Protein AF-A0A3A5VUG0-F1 (afdb_monomer_lite)

pLDDT: mean 91.99, std 5.26, range [65.94, 97.25]

Sequence (488 aa):
GTPGHMVLDQTTGILYISDAGANRVLWVNTDDSTYTTTDLMNDPSRLEPLAEYTRVAGIEWGVLASGLNRPSGIALDDGQLFVSENGNGKIVAYDLATDGKSGAQLDKIQTSATSIMGLEVGPNGHLYYVDNGQDKVLRIDPYMDEDGDGIGDGVDNCPYIANPLQANFDNDTLGDVCDYDDDNDTVLDSDDQCAQGYLDWTSTALTDHDGDGCNDSTEDIDDDNDGIIDSSDLCSIGALSWQSTSSTDYDSDGCQDATEDLDDDNDRICDGTESDNVWACTPSTASVDLCPTSSLSFFSNIGNDADRDGCEDATEDLDDDNDGFTDDIDTCPRNSGTSSLGLELGCEDYDLDGYSDATDVFPTESTQWLDSDEDGYGDNADGFQGDGCSDVVGDSTQDRFGCPDTDTDGWSDLNDAFPNEVTQHSDTDGDGFGDSINGFQGDECLTDAGTSTEDRFGCLDTDSDGWSDLNDAFPGDVTQHSDDDGDG

Secondary structure (DSSP, 8-state):
-PPP-EEEETTTTEEEEEETTTTEEEEEETT----EEEE-TT-TT--S--S--EEEES--EEEEEES-SSEEEEEEETTEEEEEETTT-EEEEEEEPTTSS-EEEEEEEEPS-S-EEEEEE-TTS-EEEEETTTTEEEEE-SS--SS-SSS-TTT-SSTTS--TT---SS-SSS-TTT-S-SS-SSS-TTT-TTSS--SS----TTTSSS-SS--TTTT-S-TT-SSS-TTT-TTTT--SS----TTTSSS-SS--TTTT-S-TT-SSEESSS---TTT--EE-TTSS-S-TT--TT----TTT-SS-SS--TTTT-SSTT-SS--TTT-SSTTS-----SSS--SS--SS-SSS-TTT-S-TT-TT----SSSSSS-S-TTSTT--TTTTS-----SSSTTS--SS-SSS-TTT-SSTT-TT----SSSSSS-S-TTSTT--SSTTS-----SSSTTS--SS-SSS-TTT-S-TT-TT----SS---

Structure (mmCIF, N/CA/C/O backbone):
data_AF-A0A3A5VUG0-F1
#
_entry.id   AF-A0A3A5VUG0-F1
#
loop_
_atom_site.group_PDB
_atom_site.id
_atom_site.type_symbol
_atom_site.label_atom_id
_atom_site.label_alt_id
_atom_site.label_comp_id
_atom_site.label_asym_id
_atom_site.label_entity_id
_atom_site.label_seq_id
_atom_site.pdbx_PDB_ins_code
_atom_site.Cartn_x
_atom_site.Cartn_y
_atom_site.Cartn_z
_atom_site.occupancy
_atom_site.B_iso_or_equiv
_atom_site.auth_seq_id
_atom_site.auth_comp_id
_atom_site.auth_asym_id
_atom_site.auth_atom_id
_atom_site.pdbx_PDB_model_num
ATOM 1 N N . GLY A 1 1 ? -60.117 -12.576 75.296 1.00 71.75 1 GLY A N 1
ATOM 2 C CA . GLY A 1 1 ? -59.472 -11.335 75.775 1.00 71.75 1 GLY A CA 1
ATOM 3 C C . GLY A 1 1 ? -58.263 -11.058 74.908 1.00 71.75 1 GLY A C 1
ATOM 4 O O . GLY A 1 1 ? -57.914 -11.933 74.129 1.00 71.75 1 GLY A O 1
ATOM 5 N N . THR A 1 2 ? -57.644 -9.882 75.009 1.00 82.00 2 THR A N 1
ATOM 6 C CA . THR A 1 2 ? -56.303 -9.690 74.426 1.00 82.00 2 THR A CA 1
ATOM 7 C C . THR A 1 2 ? -55.311 -10.500 75.254 1.00 82.00 2 THR A C 1
ATOM 9 O O . THR A 1 2 ? -55.338 -10.342 76.478 1.00 82.00 2 THR A O 1
ATOM 12 N N . PRO A 1 3 ? -54.501 -11.382 74.650 1.00 79.38 3 PRO A N 1
ATOM 13 C CA . PRO A 1 3 ? -53.435 -12.046 75.385 1.00 79.38 3 PRO A CA 1
ATOM 14 C C . PRO A 1 3 ? -52.397 -11.006 75.821 1.00 79.38 3 PRO A C 1
ATOM 16 O O . PRO A 1 3 ? -52.114 -10.067 75.083 1.00 79.38 3 PRO A O 1
ATOM 19 N N . GLY A 1 4 ? -51.866 -11.162 77.030 1.00 82.88 4 GLY A N 1
ATOM 20 C CA . GLY A 1 4 ? -50.609 -10.523 77.403 1.00 82.88 4 GLY A CA 1
ATOM 21 C C . GLY A 1 4 ? -49.457 -11.442 77.009 1.00 82.88 4 GLY A C 1
ATOM 22 O O . GLY A 1 4 ? -49.562 -12.658 77.168 1.00 82.88 4 GLY A O 1
ATOM 23 N N . HIS A 1 5 ? -48.378 -10.866 76.503 1.00 91.94 5 HIS A N 1
ATOM 24 C CA . HIS A 1 5 ? -47.105 -11.533 76.251 1.00 91.94 5 HIS A CA 1
ATOM 25 C C . HIS A 1 5 ? -46.065 -11.134 77.301 1.00 91.94 5 HIS A C 1
ATOM 27 O O . HIS A 1 5 ? -46.169 -10.067 77.920 1.00 91.94 5 HIS A O 1
ATOM 33 N N . MET A 1 6 ? -45.062 -11.981 77.501 1.00 94.69 6 MET A N 1
ATOM 34 C CA . MET A 1 6 ? -43.960 -11.720 78.419 1.00 94.69 6 MET A CA 1
ATOM 35 C C . MET A 1 6 ? -42.637 -12.136 77.786 1.00 94.69 6 MET A C 1
ATOM 37 O O . MET A 1 6 ? -42.603 -13.104 77.031 1.00 94.69 6 MET A O 1
ATOM 41 N N . VAL A 1 7 ? -41.565 -11.419 78.104 1.00 95.50 7 VAL A N 1
ATOM 42 C CA . VAL A 1 7 ? -40.209 -11.722 77.634 1.00 95.50 7 VAL A CA 1
ATOM 43 C C . VAL A 1 7 ? -39.231 -11.558 78.792 1.00 95.50 7 VAL A C 1
ATOM 45 O O . VAL A 1 7 ? -39.316 -10.588 79.545 1.00 95.50 7 VAL A O 1
ATOM 48 N N . LEU A 1 8 ? -38.353 -12.543 78.977 1.00 95.19 8 LEU A N 1
ATOM 49 C CA . LEU A 1 8 ? -37.326 -12.531 80.016 1.00 95.19 8 LEU A CA 1
ATOM 50 C C . LEU A 1 8 ? -36.011 -12.055 79.411 1.00 95.19 8 LEU A C 1
ATOM 52 O O . LEU A 1 8 ? -35.478 -12.707 78.515 1.00 95.19 8 LEU A O 1
ATOM 56 N N . ASP A 1 9 ? -35.460 -10.981 79.959 1.00 94.19 9 ASP A N 1
ATOM 57 C CA . ASP A 1 9 ? -34.058 -10.655 79.755 1.00 94.19 9 ASP A CA 1
ATOM 58 C C . ASP A 1 9 ? -33.204 -11.550 80.656 1.00 94.19 9 ASP A C 1
ATOM 60 O O . ASP A 1 9 ? -33.139 -11.376 81.876 1.00 94.19 9 ASP A O 1
ATOM 64 N N . GLN A 1 10 ? -32.555 -12.538 80.046 1.00 90.38 10 GLN A N 1
ATOM 65 C CA . GLN A 1 10 ? -31.707 -13.490 80.760 1.00 90.38 10 GLN A CA 1
ATOM 66 C C . GLN A 1 10 ? -30.434 -12.848 81.326 1.00 90.38 10 GLN A C 1
ATOM 68 O O . GLN A 1 10 ? -29.824 -13.421 82.227 1.00 90.38 10 GLN A O 1
ATOM 73 N N . THR A 1 11 ? -30.027 -11.684 80.815 1.00 90.06 11 THR A N 1
ATOM 74 C CA . THR A 1 11 ? -28.817 -10.982 81.258 1.00 90.06 11 THR A CA 1
ATOM 75 C C . THR A 1 11 ? -29.076 -10.211 82.544 1.00 90.06 11 THR A C 1
ATOM 77 O O . THR A 1 11 ? -28.252 -10.240 83.458 1.00 90.06 11 THR A O 1
ATOM 80 N N . THR A 1 12 ? -30.215 -9.520 82.618 1.00 90.75 12 THR A N 1
ATOM 81 C CA . THR A 1 12 ? -30.570 -8.674 83.768 1.00 90.75 12 THR A CA 1
ATOM 82 C C . THR A 1 12 ? -31.451 -9.378 84.800 1.00 90.75 12 THR A C 1
ATOM 84 O O . THR A 1 12 ? -31.598 -8.868 85.910 1.00 90.75 12 THR A O 1
ATOM 87 N N . GLY A 1 13 ? -32.044 -10.528 84.457 1.00 93.12 13 GLY A N 1
ATOM 88 C CA . GLY A 1 13 ? -33.010 -11.218 85.316 1.00 93.12 13 GLY A CA 1
ATOM 89 C C . GLY A 1 13 ? -34.351 -10.480 85.410 1.00 93.12 13 GLY A C 1
ATOM 90 O O . GLY A 1 13 ? -35.098 -10.650 86.376 1.00 93.12 13 GLY A O 1
ATOM 91 N N . ILE A 1 14 ? -34.662 -9.617 84.438 1.00 96.44 14 ILE A N 1
ATOM 92 C CA . ILE A 1 14 ? -35.906 -8.847 84.407 1.00 96.44 14 ILE A CA 1
ATOM 93 C C . ILE A 1 14 ? -36.899 -9.489 83.437 1.00 96.44 14 ILE A C 1
ATOM 95 O O . ILE A 1 14 ? -36.647 -9.628 82.241 1.00 96.44 14 ILE A O 1
ATOM 99 N N . LEU A 1 15 ? -38.072 -9.854 83.954 1.00 96.75 15 LEU A N 1
ATOM 100 C CA . LEU A 1 15 ? -39.212 -10.306 83.164 1.00 96.75 15 LEU A CA 1
ATOM 101 C C . LEU A 1 15 ? -40.112 -9.116 82.829 1.00 96.75 15 LEU A C 1
ATOM 103 O O . LEU A 1 15 ? -40.733 -8.529 83.719 1.00 96.75 15 LEU A O 1
ATOM 107 N N . TYR A 1 16 ? -40.237 -8.800 81.545 1.00 97.25 16 TYR A N 1
ATOM 108 C CA . TYR A 1 16 ? -41.166 -7.791 81.051 1.00 97.25 16 TYR A CA 1
ATOM 109 C C . TYR A 1 16 ? -42.505 -8.429 80.703 1.00 97.25 16 TYR A C 1
ATOM 111 O O . TYR A 1 16 ? -42.556 -9.467 80.045 1.00 97.25 16 TYR A O 1
ATOM 119 N N . ILE A 1 17 ? -43.605 -7.810 81.127 1.00 96.12 17 ILE A N 1
ATOM 120 C CA . ILE A 1 17 ? -44.962 -8.330 80.928 1.00 96.12 17 ILE A CA 1
ATOM 121 C C . ILE A 1 17 ? -45.828 -7.239 80.311 1.00 96.12 17 ILE A C 1
ATOM 123 O O . ILE A 1 17 ? -46.009 -6.169 80.894 1.00 96.12 17 ILE A O 1
ATOM 127 N N . SER A 1 18 ? -46.422 -7.529 79.158 1.00 95.06 18 SER A N 1
ATOM 128 C CA . SER A 1 18 ? -47.472 -6.693 78.578 1.00 95.06 18 SER A CA 1
ATOM 129 C C . SER A 1 18 ? -48.808 -6.965 79.278 1.00 95.06 18 SER A C 1
ATOM 131 O O . SER A 1 18 ? -49.419 -8.027 79.159 1.00 95.06 18 SER A O 1
ATOM 133 N N . ASP A 1 19 ? -49.260 -5.988 80.061 1.00 94.56 19 ASP A N 1
ATOM 134 C CA . ASP A 1 19 ? -50.518 -6.036 80.802 1.00 94.56 19 ASP A CA 1
ATOM 135 C C . ASP A 1 19 ? -51.609 -5.361 79.964 1.00 94.56 19 ASP A C 1
ATOM 137 O O . ASP A 1 19 ? -51.899 -4.163 80.090 1.00 94.56 19 ASP A O 1
ATOM 141 N N . ALA A 1 20 ? -52.211 -6.159 79.078 1.00 92.94 20 ALA A N 1
ATOM 142 C CA . ALA A 1 20 ? -53.269 -5.714 78.177 1.00 92.94 20 ALA A CA 1
ATOM 143 C C . ALA A 1 20 ? -54.498 -5.163 78.922 1.00 92.94 20 ALA A C 1
ATOM 145 O O . ALA A 1 20 ? -55.193 -4.289 78.406 1.00 92.94 20 ALA A O 1
ATOM 146 N N . GLY A 1 21 ? -54.786 -5.683 80.121 1.00 90.94 21 GLY A N 1
ATOM 147 C CA . GLY A 1 21 ? -55.957 -5.304 80.913 1.00 90.94 21 GLY A CA 1
ATOM 148 C C . GLY A 1 21 ? -55.817 -3.934 81.576 1.00 90.94 21 GLY A C 1
ATOM 149 O O . GLY A 1 21 ? -56.812 -3.219 81.709 1.00 90.94 21 GLY A O 1
ATOM 150 N N . ALA A 1 22 ? -54.596 -3.556 81.961 1.00 94.25 22 ALA A N 1
ATOM 151 C CA . ALA A 1 22 ? -54.297 -2.269 82.589 1.00 94.25 22 ALA A CA 1
ATOM 152 C C . ALA A 1 22 ? -53.525 -1.291 81.686 1.00 94.25 22 ALA A C 1
ATOM 154 O O . ALA A 1 22 ? -53.097 -0.242 82.171 1.00 94.25 22 ALA A O 1
ATOM 155 N N . ASN A 1 23 ? -53.380 -1.590 80.388 1.00 95.62 23 ASN A N 1
ATOM 156 C CA . ASN A 1 23 ? -52.797 -0.683 79.392 1.00 95.62 23 ASN A CA 1
ATOM 157 C C . ASN A 1 23 ? -51.368 -0.222 79.746 1.00 95.62 23 ASN A C 1
ATOM 159 O O . ASN A 1 23 ? -51.033 0.969 79.684 1.00 95.62 23 ASN A O 1
ATOM 163 N N . ARG A 1 24 ? -50.528 -1.174 80.162 1.00 95.94 24 ARG A N 1
ATOM 164 C CA . ARG A 1 24 ? -49.174 -0.912 80.670 1.00 95.94 24 ARG A CA 1
ATOM 165 C C . ARG A 1 24 ? -48.214 -2.068 80.397 1.00 95.94 24 ARG A C 1
ATOM 167 O O . ARG A 1 24 ? -48.643 -3.175 80.086 1.00 95.94 24 ARG A O 1
ATOM 174 N N . VAL A 1 25 ? -46.925 -1.809 80.582 1.00 96.94 25 VAL A N 1
ATOM 175 C CA . VAL A 1 25 ? -45.870 -2.828 80.640 1.00 96.94 25 VAL A CA 1
ATOM 176 C C . VAL A 1 25 ? -45.299 -2.851 82.048 1.00 96.94 25 VAL A C 1
ATOM 178 O O . VAL A 1 25 ? -44.989 -1.804 82.622 1.00 96.94 25 VAL A O 1
ATOM 181 N N . LEU A 1 26 ? -45.192 -4.047 82.609 1.00 96.75 26 LEU A N 1
ATOM 182 C CA . LEU A 1 26 ? -44.586 -4.305 83.907 1.00 96.75 26 LEU A CA 1
ATOM 183 C C . LEU A 1 26 ? -43.181 -4.862 83.717 1.00 96.75 26 LEU A C 1
ATOM 185 O O . LEU A 1 26 ? -42.920 -5.540 82.728 1.00 96.75 26 LEU A O 1
ATOM 189 N N . TRP A 1 27 ? -42.323 -4.627 84.699 1.00 96.88 27 TRP A N 1
ATOM 190 C CA . TRP A 1 27 ? -41.083 -5.372 84.877 1.00 96.88 27 TRP A CA 1
ATOM 191 C C . TRP A 1 27 ? -41.136 -6.090 86.226 1.00 96.88 27 TRP A C 1
ATOM 193 O O . TRP A 1 27 ? -41.676 -5.552 87.197 1.00 96.88 27 TRP A O 1
ATOM 203 N N . VAL A 1 28 ? -40.604 -7.306 86.287 1.00 96.00 28 VAL A N 1
ATOM 204 C CA . VAL A 1 28 ? -40.524 -8.132 87.497 1.00 96.00 28 VAL A CA 1
ATOM 205 C C . VAL A 1 28 ? -39.094 -8.636 87.629 1.00 96.00 28 VAL A C 1
ATOM 207 O O . VAL A 1 28 ? -38.567 -9.216 86.685 1.00 96.00 28 VAL A O 1
ATOM 210 N N . ASN A 1 29 ? -38.471 -8.428 88.787 1.00 94.75 29 ASN A N 1
ATOM 211 C CA . ASN A 1 29 ? -37.139 -8.956 89.066 1.00 94.75 29 ASN A CA 1
ATOM 212 C C . ASN A 1 29 ? -37.247 -10.436 89.452 1.00 94.75 29 ASN A C 1
ATOM 214 O O . ASN A 1 29 ? -37.726 -10.759 90.541 1.00 94.75 29 ASN A O 1
ATOM 218 N N . THR A 1 30 ? -36.824 -11.335 88.565 1.00 92.75 30 THR A N 1
ATOM 219 C CA . THR A 1 30 ? -36.904 -12.784 88.803 1.00 92.75 30 THR A CA 1
ATOM 220 C C . THR A 1 30 ? -35.809 -13.303 89.727 1.00 92.75 30 THR A C 1
ATOM 222 O O . THR A 1 30 ? -35.962 -14.387 90.288 1.00 92.75 30 THR A O 1
ATOM 225 N N . ASP A 1 31 ? -34.748 -12.522 89.928 1.00 91.06 31 ASP A N 1
ATOM 226 C CA . ASP A 1 31 ? -33.626 -12.858 90.810 1.00 91.06 31 ASP A CA 1
ATOM 227 C C . ASP A 1 31 ? -33.844 -12.382 92.254 1.00 91.06 31 ASP A C 1
ATOM 229 O O . ASP A 1 31 ? -33.041 -12.668 93.150 1.00 91.06 31 ASP A O 1
ATOM 233 N N . ASP A 1 32 ? -34.939 -11.662 92.514 1.00 90.88 32 ASP A N 1
ATOM 234 C CA . ASP A 1 32 ? -35.325 -11.296 93.869 1.00 90.88 32 ASP A CA 1
ATOM 235 C C . ASP A 1 32 ? -35.552 -12.563 94.705 1.00 90.88 32 ASP A C 1
ATOM 237 O O . ASP A 1 32 ? -36.289 -13.462 94.322 1.00 90.88 32 ASP A O 1
ATOM 241 N N . SER A 1 33 ? -34.923 -12.635 95.875 1.00 89.25 33 SER A N 1
ATOM 242 C CA . SER A 1 33 ? -35.023 -13.764 96.810 1.00 89.25 33 SER A CA 1
ATOM 243 C C . SER A 1 33 ? -35.859 -13.441 98.051 1.00 89.25 33 SER A C 1
ATOM 245 O O . SER A 1 33 ? -35.989 -14.272 98.952 1.00 89.25 33 SER A O 1
ATOM 247 N N . THR A 1 34 ? -36.430 -12.237 98.120 1.00 91.75 34 THR A N 1
ATOM 248 C CA . THR A 1 34 ? -37.186 -11.734 99.276 1.00 91.75 34 THR A CA 1
ATOM 249 C C . THR A 1 34 ? -38.686 -12.036 99.212 1.00 91.75 34 THR A C 1
ATOM 251 O O . THR A 1 34 ? -39.429 -11.707 100.142 1.00 91.75 34 THR A O 1
ATOM 254 N N . TYR A 1 35 ? -39.137 -12.719 98.156 1.00 91.81 35 TYR A N 1
ATOM 255 C CA . TYR A 1 35 ? -40.527 -13.122 97.988 1.00 91.81 35 TYR A CA 1
ATOM 256 C C . TYR A 1 35 ? -40.926 -14.293 98.895 1.00 91.81 35 TYR A C 1
ATOM 258 O O . TYR A 1 35 ? -40.121 -15.059 99.424 1.00 91.81 35 TYR A O 1
ATOM 266 N N . THR A 1 36 ? -42.234 -14.456 99.043 1.00 91.50 36 THR A N 1
ATOM 267 C CA . THR A 1 36 ? -42.866 -15.581 99.729 1.00 91.50 36 THR A CA 1
ATOM 268 C C . THR A 1 36 ? -43.731 -16.353 98.749 1.00 91.50 36 THR A C 1
ATOM 270 O O . THR A 1 36 ? -44.409 -15.761 97.906 1.00 91.50 36 THR A O 1
ATOM 273 N N . THR A 1 37 ? -43.732 -17.678 98.863 1.00 88.94 37 THR A N 1
ATOM 274 C CA . THR A 1 37 ? -44.599 -18.552 98.071 1.00 88.94 37 THR A CA 1
ATOM 275 C C . THR A 1 37 ? -45.656 -19.181 98.960 1.00 88.94 37 THR A C 1
ATOM 277 O O . THR A 1 37 ? -45.407 -19.577 100.098 1.00 88.94 37 THR A O 1
ATOM 280 N N . THR A 1 38 ? -46.881 -19.242 98.453 1.00 89.62 38 THR A N 1
ATOM 281 C CA . THR A 1 38 ? -47.974 -19.995 99.066 1.00 89.62 38 THR A CA 1
ATOM 282 C C . THR A 1 38 ? -48.481 -21.003 98.050 1.00 89.62 38 THR A C 1
ATOM 284 O O . THR A 1 38 ? -48.907 -20.611 96.966 1.00 89.62 38 THR A O 1
ATOM 287 N N . ASP A 1 39 ? -48.448 -22.284 98.405 1.00 86.38 39 ASP A N 1
ATOM 288 C CA . ASP A 1 39 ? -49.093 -23.336 97.624 1.00 86.38 39 ASP A CA 1
ATOM 289 C C . ASP A 1 39 ? -50.620 -23.166 97.681 1.00 86.38 39 ASP A C 1
ATOM 291 O O . ASP A 1 39 ? -51.220 -23.112 98.759 1.00 86.38 39 ASP A O 1
ATOM 295 N N . LEU A 1 40 ? -51.232 -23.046 96.508 1.00 85.25 40 LEU A N 1
ATOM 296 C CA . LEU A 1 40 ? -52.666 -22.896 96.292 1.00 85.25 40 LEU A CA 1
ATOM 297 C C . LEU A 1 40 ? -53.272 -24.111 95.578 1.00 85.25 40 LEU A C 1
ATOM 299 O O . LEU A 1 40 ? -54.410 -24.042 95.118 1.00 85.25 40 LEU A O 1
ATOM 303 N N . MET A 1 41 ? -52.576 -25.248 95.506 1.00 83.56 41 MET A N 1
ATOM 304 C CA . MET A 1 41 ? -53.068 -26.453 94.825 1.00 83.56 41 MET A CA 1
ATOM 305 C C . MET A 1 41 ? -54.435 -26.936 95.329 1.00 83.56 41 MET A C 1
ATOM 307 O O . MET A 1 41 ? -55.209 -27.511 94.562 1.00 83.56 41 MET A O 1
ATOM 311 N N . ASN A 1 42 ? -54.753 -26.665 96.598 1.00 81.12 42 ASN A N 1
ATOM 312 C CA . ASN A 1 42 ? -56.032 -27.007 97.229 1.00 81.12 42 ASN A CA 1
ATOM 313 C C . ASN A 1 42 ? -56.998 -25.812 97.358 1.00 81.12 42 ASN A C 1
ATOM 315 O O . ASN A 1 42 ? -58.020 -25.926 98.039 1.00 81.12 42 ASN A O 1
ATOM 319 N N . ASP A 1 43 ? -56.681 -24.664 96.756 1.00 82.00 43 ASP A N 1
ATOM 320 C CA . ASP A 1 43 ? -57.512 -23.466 96.839 1.00 82.00 43 ASP A CA 1
ATOM 321 C C . ASP A 1 43 ? -58.783 -23.621 95.973 1.00 82.00 43 ASP A C 1
ATOM 323 O O . ASP A 1 43 ? -58.696 -23.984 94.794 1.00 82.00 43 ASP A O 1
ATOM 327 N N . PRO A 1 44 ? -59.984 -23.349 96.520 1.00 78.12 44 PRO A N 1
ATOM 328 C CA . PRO A 1 44 ? -61.244 -23.473 95.785 1.00 78.12 44 PRO A CA 1
ATOM 329 C C . PRO A 1 44 ? -61.393 -22.480 94.619 1.00 78.12 44 PRO A C 1
ATOM 331 O O . PRO A 1 44 ? -62.294 -22.657 93.802 1.00 78.12 44 PRO A O 1
ATOM 334 N N . SER A 1 45 ? -60.542 -21.454 94.523 1.00 75.19 45 SER A N 1
ATOM 335 C CA . SER A 1 45 ? -60.496 -20.502 93.402 1.00 75.19 45 SER A CA 1
ATOM 336 C C . SER A 1 45 ? -59.701 -20.998 92.189 1.00 75.19 45 SER A C 1
ATOM 338 O O . SER A 1 45 ? -59.633 -20.297 91.179 1.00 75.19 45 SER A O 1
ATOM 340 N N . ARG A 1 46 ? -59.119 -22.203 92.254 1.00 74.31 46 ARG A N 1
ATOM 341 C CA . ARG A 1 46 ? -58.370 -22.795 91.143 1.00 74.31 46 ARG A CA 1
ATOM 342 C C . ARG A 1 46 ? -59.260 -22.976 89.909 1.00 74.31 46 ARG A C 1
ATOM 344 O O . ARG A 1 46 ? -60.275 -23.668 89.960 1.00 74.31 46 ARG A O 1
ATOM 351 N N . LEU A 1 47 ? -58.837 -22.379 88.795 1.00 71.19 47 LEU A N 1
ATOM 352 C CA . LEU A 1 47 ? -59.603 -22.343 87.547 1.00 71.19 47 LEU A CA 1
ATOM 353 C C . LEU A 1 47 ? -59.392 -23.583 86.661 1.00 71.19 47 LEU A C 1
ATOM 355 O O . LEU A 1 47 ? -60.303 -23.946 85.923 1.00 71.19 47 LEU A O 1
ATOM 359 N N . GLU A 1 48 ? -58.239 -24.260 86.755 1.00 73.44 48 GLU A N 1
ATOM 360 C CA . GLU A 1 48 ? -57.874 -25.391 85.885 1.00 73.44 48 GLU A CA 1
ATOM 361 C C . GLU A 1 48 ? -57.023 -26.458 86.618 1.00 73.44 48 GLU A C 1
ATOM 363 O O . GLU A 1 48 ? -56.372 -26.153 87.624 1.00 73.44 48 GLU A O 1
ATOM 368 N N . PRO A 1 49 ? -57.021 -27.732 86.168 1.00 76.38 49 PRO A N 1
ATOM 369 C CA . PRO A 1 49 ? -56.160 -28.775 86.725 1.00 76.38 49 PRO A CA 1
ATOM 370 C C . PRO A 1 49 ? -54.700 -28.568 86.291 1.00 76.38 49 PRO A C 1
ATOM 372 O O . PRO A 1 49 ? -54.282 -29.025 85.233 1.00 76.38 49 PRO A O 1
ATOM 375 N N . LEU A 1 50 ? -53.922 -27.886 87.129 1.00 77.25 50 LEU A N 1
ATOM 376 C CA . LEU A 1 50 ? -52.502 -27.605 86.902 1.00 77.25 50 LEU A CA 1
ATOM 377 C C . LEU A 1 50 ? -51.595 -28.562 87.690 1.00 77.25 50 LEU A C 1
ATOM 379 O O . LEU A 1 50 ? -52.012 -29.126 88.704 1.00 77.25 50 LEU A O 1
ATOM 383 N N . ALA A 1 51 ? -50.354 -28.729 87.218 1.00 80.56 51 ALA A N 1
ATOM 384 C CA . ALA A 1 51 ? -49.308 -29.479 87.921 1.00 80.56 51 ALA A CA 1
ATOM 385 C C . ALA A 1 51 ? -48.799 -28.735 89.168 1.00 80.56 51 ALA A C 1
ATOM 387 O O . ALA A 1 51 ? -48.435 -29.364 90.159 1.00 80.56 51 ALA A O 1
ATOM 388 N N . GLU A 1 52 ? -48.831 -27.405 89.124 1.00 80.62 52 GLU A N 1
ATOM 389 C CA . GLU A 1 52 ? -48.464 -26.513 90.215 1.00 80.62 52 GLU A CA 1
ATOM 390 C C . GLU A 1 52 ? -49.387 -25.291 90.183 1.00 80.62 52 GLU A C 1
ATOM 392 O O . GLU A 1 52 ? -49.742 -24.793 89.112 1.00 80.62 52 GLU A O 1
ATOM 397 N N . TYR A 1 53 ? -49.802 -24.816 91.355 1.00 83.12 53 TYR A N 1
ATOM 398 C CA . TYR A 1 53 ? -50.553 -23.578 91.483 1.00 83.12 53 TYR A CA 1
ATOM 399 C C . TYR A 1 53 ? -50.082 -22.849 92.729 1.00 83.12 53 TYR A C 1
ATOM 401 O O . TYR A 1 53 ? -50.448 -23.200 93.847 1.00 83.12 53 TYR A O 1
ATOM 409 N N . THR A 1 54 ? -49.222 -21.857 92.537 1.00 84.88 54 THR A N 1
ATOM 410 C CA . THR A 1 54 ? -48.559 -21.124 93.612 1.00 84.88 54 THR A CA 1
ATOM 411 C C . THR A 1 54 ? -48.844 -19.634 93.483 1.00 84.88 54 THR A C 1
ATOM 413 O O . THR A 1 54 ? -48.904 -19.071 92.391 1.00 84.88 54 THR A O 1
ATOM 416 N N . ARG A 1 55 ? -49.044 -18.968 94.624 1.00 85.62 55 ARG A N 1
ATOM 417 C CA . ARG A 1 55 ? -49.061 -17.504 94.700 1.00 85.62 55 ARG A CA 1
ATOM 418 C C . ARG A 1 55 ? -47.723 -17.019 95.219 1.00 85.62 55 ARG A C 1
ATOM 420 O O . ARG A 1 55 ? -47.339 -17.357 96.338 1.00 85.62 55 ARG A O 1
ATOM 427 N N . VAL A 1 56 ? -47.071 -16.186 94.419 1.00 87.38 56 VAL A N 1
ATOM 428 C CA . VAL A 1 56 ? -45.851 -15.464 94.779 1.00 87.38 56 VAL A CA 1
ATOM 429 C C . VAL A 1 56 ? -46.240 -14.068 95.262 1.00 87.38 56 VAL A C 1
ATOM 431 O O . VAL A 1 56 ? -46.997 -13.367 94.591 1.00 87.38 56 VAL A O 1
ATOM 434 N N . ALA A 1 57 ? -45.772 -13.671 96.443 1.00 89.31 57 ALA A N 1
ATOM 435 C CA . ALA A 1 57 ? -46.037 -12.356 97.021 1.00 89.31 57 ALA A CA 1
ATOM 436 C C . ALA A 1 57 ? -44.755 -11.729 97.577 1.00 89.31 57 ALA A C 1
ATOM 438 O O . ALA A 1 57 ? -43.955 -12.414 98.211 1.00 89.31 57 ALA A O 1
ATOM 439 N N . GLY A 1 58 ? -44.602 -10.416 97.390 1.00 89.62 58 GLY A N 1
ATOM 440 C CA . GLY A 1 58 ? -43.449 -9.655 97.882 1.00 89.62 58 GLY A CA 1
ATOM 441 C C . GLY A 1 58 ? -42.259 -9.577 96.925 1.00 89.62 58 GLY A C 1
ATOM 442 O O . GLY A 1 58 ? -41.246 -9.032 97.328 1.00 89.62 58 GLY A O 1
ATOM 443 N N . ILE A 1 59 ? -42.390 -10.084 95.693 1.00 93.62 59 ILE A N 1
ATOM 444 C CA . ILE A 1 59 ? -41.380 -9.927 94.636 1.00 93.62 59 ILE A CA 1
ATOM 445 C C . ILE A 1 59 ? -41.231 -8.453 94.233 1.00 93.62 59 ILE A C 1
ATOM 447 O O . ILE A 1 59 ? -42.225 -7.721 94.198 1.00 93.62 59 ILE A O 1
ATOM 451 N N . GLU A 1 60 ? -40.015 -8.013 93.934 1.00 94.88 60 GLU A N 1
ATOM 452 C CA . GLU A 1 60 ? -39.722 -6.689 93.395 1.00 94.88 60 GLU A CA 1
ATOM 453 C C . GLU A 1 60 ? -40.265 -6.561 91.959 1.00 94.88 60 GLU A C 1
ATOM 455 O O . GLU A 1 60 ? -39.934 -7.343 91.067 1.00 94.88 60 GLU A O 1
ATOM 460 N N . TRP A 1 61 ? -41.112 -5.557 91.725 1.00 95.31 61 TRP A N 1
ATOM 461 C CA . TRP A 1 61 ? -41.682 -5.257 90.411 1.00 95.31 61 TRP A CA 1
ATOM 462 C C . TRP A 1 61 ? -42.014 -3.766 90.278 1.00 95.31 61 TRP A C 1
ATOM 464 O O . TRP A 1 61 ? -42.147 -3.051 91.277 1.00 95.31 61 TRP A O 1
ATOM 474 N N . GLY A 1 62 ? -42.215 -3.304 89.044 1.00 95.69 62 GLY A N 1
ATOM 475 C CA . GLY A 1 62 ? -42.629 -1.934 88.748 1.00 95.69 62 GLY A CA 1
ATOM 476 C C . GLY A 1 62 ? -43.362 -1.788 87.414 1.00 95.69 62 GLY A C 1
ATOM 477 O O . GLY A 1 62 ? -43.645 -2.764 86.720 1.00 95.69 62 GLY A O 1
ATOM 478 N N . VAL A 1 63 ? -43.720 -0.547 87.075 1.00 96.81 63 VAL A N 1
ATOM 479 C CA . VAL A 1 63 ? -44.355 -0.190 85.795 1.00 96.81 63 VAL A CA 1
ATOM 480 C C . VAL A 1 63 ? -43.308 0.486 84.920 1.00 96.81 63 VAL A C 1
ATOM 482 O O . VAL A 1 63 ? -42.817 1.551 85.284 1.00 96.81 63 VAL A O 1
ATOM 485 N N . LEU A 1 64 ? -42.995 -0.119 83.776 1.00 96.25 64 LEU A N 1
ATOM 486 C CA . LEU A 1 64 ? -42.050 0.430 82.804 1.00 96.25 64 LEU A CA 1
ATOM 487 C C . LEU A 1 64 ? -42.711 1.503 81.930 1.00 96.25 64 LEU A C 1
ATOM 489 O O . LEU A 1 64 ? -42.189 2.601 81.771 1.00 96.25 64 LEU A O 1
ATOM 493 N N . ALA A 1 65 ? -43.895 1.192 81.399 1.00 95.06 65 ALA A N 1
ATOM 494 C CA . ALA A 1 65 ? -44.653 2.074 80.519 1.00 95.06 65 ALA A CA 1
ATOM 495 C C . ALA A 1 65 ? -46.148 2.003 80.836 1.00 95.06 65 ALA A C 1
ATOM 497 O O . ALA A 1 65 ? -46.654 0.963 81.253 1.00 95.06 65 ALA A O 1
ATOM 498 N N . SER A 1 66 ? -46.874 3.100 80.626 1.00 95.00 66 SER A N 1
ATOM 499 C CA . SER A 1 66 ? -48.326 3.179 80.837 1.00 95.00 66 SER A CA 1
ATOM 500 C C . SER A 1 66 ? -48.994 4.013 79.746 1.00 95.00 66 SER A C 1
ATOM 502 O O . SER A 1 66 ? -48.318 4.742 79.023 1.00 95.00 66 SER A O 1
ATOM 504 N N . GLY A 1 67 ? -50.320 3.910 79.624 1.00 93.62 67 GLY A N 1
ATOM 505 C CA . GLY A 1 67 ? -51.081 4.647 78.610 1.00 93.62 67 GLY A CA 1
ATOM 506 C C . GLY A 1 67 ? -51.039 4.010 77.219 1.00 93.62 67 GLY A C 1
ATOM 507 O O . GLY A 1 67 ? -51.358 4.679 76.239 1.00 93.62 67 GLY A O 1
ATOM 508 N N . LEU A 1 68 ? -50.658 2.733 77.144 1.00 94.25 68 LEU A N 1
ATOM 509 C CA . LEU A 1 68 ? -50.664 1.951 75.910 1.00 94.25 68 LEU A CA 1
ATOM 510 C C . LEU A 1 68 ? -52.089 1.515 75.542 1.00 94.25 68 LEU A C 1
ATOM 512 O O . LEU A 1 68 ? -52.979 1.477 76.388 1.00 94.25 68 LEU A O 1
ATOM 516 N N . ASN A 1 69 ? -52.336 1.142 74.293 1.00 93.56 69 ASN A N 1
ATOM 517 C CA . ASN A 1 69 ? -53.639 0.666 73.841 1.00 93.56 69 ASN A CA 1
ATOM 518 C C . ASN A 1 69 ? -53.660 -0.861 73.712 1.00 93.56 69 ASN A C 1
ATOM 520 O O . ASN A 1 69 ? -53.390 -1.407 72.639 1.00 93.56 69 ASN A O 1
ATOM 524 N N . ARG A 1 70 ? -54.019 -1.544 74.810 1.00 94.06 70 ARG A N 1
ATOM 525 C CA . ARG A 1 70 ? -54.095 -3.014 74.897 1.00 94.06 70 ARG A CA 1
ATOM 526 C C . ARG A 1 70 ? -52.794 -3.670 74.399 1.00 94.06 70 ARG A C 1
ATOM 528 O O . ARG A 1 70 ? -52.833 -4.362 73.381 1.00 94.06 70 ARG A O 1
ATOM 535 N N . PRO A 1 71 ? -51.651 -3.436 75.072 1.00 95.12 71 PRO A N 1
ATOM 536 C CA . PRO A 1 71 ? -50.376 -4.020 74.662 1.00 95.12 71 PRO A CA 1
ATOM 537 C C . PRO A 1 71 ? -50.467 -5.550 74.656 1.00 95.12 71 PRO A C 1
ATOM 539 O O . PRO A 1 71 ? -51.030 -6.125 75.587 1.00 95.12 71 PRO A O 1
ATOM 542 N N . SER A 1 72 ? -49.965 -6.190 73.603 1.00 93.12 72 SER A N 1
ATOM 543 C CA . SER A 1 72 ? -50.246 -7.607 73.316 1.00 93.12 72 SER A CA 1
ATOM 544 C C . SER A 1 72 ? -49.033 -8.437 72.930 1.00 93.12 72 SER A C 1
ATOM 546 O O . SER A 1 72 ? -48.968 -9.596 73.315 1.00 93.12 72 SER A O 1
ATOM 548 N N . GLY A 1 73 ? -48.089 -7.871 72.181 1.00 93.44 73 GLY A N 1
ATOM 549 C CA . GLY A 1 73 ? -46.811 -8.502 71.850 1.00 93.44 73 GLY A CA 1
ATOM 550 C C . GLY A 1 73 ? -45.661 -7.689 72.426 1.00 93.44 73 GLY A C 1
ATOM 551 O O . GLY A 1 73 ? -45.733 -6.459 72.449 1.00 93.44 73 GLY A O 1
ATOM 552 N N . ILE A 1 74 ? -44.620 -8.373 72.886 1.00 95.38 74 ILE A N 1
ATOM 553 C CA . ILE A 1 74 ? -43.425 -7.760 73.463 1.00 95.38 74 ILE A CA 1
ATOM 554 C C . ILE A 1 74 ? -42.200 -8.532 72.982 1.00 95.38 74 ILE A C 1
ATOM 556 O O . ILE A 1 74 ? -42.208 -9.760 73.066 1.00 95.38 74 ILE A O 1
ATOM 560 N N . ALA A 1 75 ? -41.195 -7.813 72.491 1.00 95.00 75 ALA A N 1
ATOM 561 C CA . ALA A 1 75 ? -39.922 -8.357 72.032 1.00 95.00 75 ALA A CA 1
ATOM 562 C C . ALA A 1 75 ? -38.775 -7.509 72.593 1.00 95.00 75 ALA A C 1
ATOM 564 O O . ALA A 1 75 ? -38.939 -6.307 72.812 1.00 95.00 75 ALA A O 1
ATOM 565 N N . LEU A 1 76 ? -37.640 -8.148 72.852 1.00 93.94 76 LEU A N 1
ATOM 566 C CA . LEU A 1 76 ? -36.449 -7.529 73.420 1.00 93.94 76 LEU A CA 1
ATOM 567 C C . LEU A 1 76 ? -35.274 -7.814 72.489 1.00 93.94 76 LEU A C 1
ATOM 569 O O . LEU A 1 76 ? -35.046 -8.978 72.168 1.00 93.94 76 LEU A O 1
ATOM 573 N N . ASP A 1 77 ? -34.538 -6.777 72.106 1.00 92.50 77 ASP A N 1
ATOM 574 C CA . ASP A 1 77 ? -33.293 -6.910 71.352 1.00 92.50 77 ASP A CA 1
ATOM 575 C C . ASP A 1 77 ? -32.335 -5.769 71.707 1.00 92.50 77 ASP A C 1
ATOM 577 O O . ASP A 1 77 ? -32.762 -4.626 71.818 1.00 92.50 77 ASP A O 1
ATOM 581 N N . ASP A 1 78 ? -31.072 -6.103 71.971 1.00 89.19 78 ASP A N 1
ATOM 582 C CA . ASP A 1 78 ? -29.971 -5.182 72.315 1.00 89.19 78 ASP A CA 1
ATOM 583 C C . ASP A 1 78 ? -30.341 -3.974 73.212 1.00 89.19 78 ASP A C 1
ATOM 585 O O . ASP A 1 78 ? -30.112 -2.810 72.886 1.00 89.19 78 ASP A O 1
ATOM 589 N N . GLY A 1 79 ? -30.975 -4.234 74.363 1.00 90.06 79 GLY A N 1
ATOM 590 C CA . GLY A 1 79 ? -31.375 -3.179 75.310 1.00 90.06 79 GLY A CA 1
ATOM 591 C C . GLY A 1 79 ? -32.587 -2.345 74.872 1.00 90.06 79 GLY A C 1
ATOM 592 O O . GLY A 1 79 ? -33.013 -1.452 75.604 1.00 90.06 79 GLY A O 1
ATOM 593 N N . GLN A 1 80 ? -33.200 -2.660 73.733 1.00 94.12 80 GLN A N 1
ATOM 594 C CA . GLN A 1 80 ? -34.442 -2.064 73.264 1.00 94.12 80 GLN A CA 1
ATOM 595 C C . GLN A 1 80 ? -35.628 -2.999 73.488 1.00 94.12 80 GLN A C 1
ATOM 597 O O . GLN A 1 80 ? -35.595 -4.194 73.193 1.00 94.12 80 GLN A O 1
ATOM 602 N N . LEU A 1 81 ? -36.719 -2.433 73.998 1.00 95.31 81 LEU A N 1
ATOM 603 C CA . LEU A 1 81 ? -37.975 -3.137 74.213 1.00 95.31 81 LEU A CA 1
ATOM 604 C C . LEU A 1 81 ? -39.018 -2.654 73.211 1.00 95.31 81 LEU A C 1
ATOM 606 O O . LEU A 1 81 ? -39.445 -1.498 73.245 1.00 95.31 81 LEU A O 1
ATOM 610 N N . PHE A 1 82 ? -39.484 -3.559 72.362 1.00 95.69 82 PHE A N 1
ATOM 611 C CA . PHE A 1 82 ? -40.546 -3.294 71.403 1.00 95.69 82 PHE A CA 1
ATOM 612 C C . PHE A 1 82 ? -41.873 -3.814 71.945 1.00 95.69 82 PHE A C 1
ATOM 614 O O . PHE A 1 82 ? -41.983 -4.959 72.386 1.00 95.69 82 PHE A O 1
ATOM 621 N N . VAL A 1 83 ? -42.905 -2.974 71.910 1.00 95.88 83 VAL A N 1
ATOM 622 C CA . VAL A 1 83 ? -44.230 -3.296 72.446 1.00 95.88 83 VAL A CA 1
ATOM 623 C C . VAL A 1 83 ? -45.281 -3.009 71.388 1.00 95.88 83 VAL A C 1
ATOM 625 O O . VAL A 1 83 ? -45.458 -1.866 70.971 1.00 95.88 83 VAL A O 1
ATOM 628 N N . SER A 1 84 ? -46.009 -4.039 70.970 1.00 95.00 84 SER A N 1
ATOM 629 C CA . SER A 1 84 ? -47.117 -3.897 70.023 1.00 95.00 84 SER A CA 1
ATOM 630 C C . SER A 1 84 ? -48.446 -3.631 70.731 1.00 95.00 84 SER A C 1
ATOM 632 O O . SER A 1 84 ? -48.734 -4.179 71.799 1.00 95.00 84 SER A O 1
ATOM 634 N N . GLU A 1 85 ? -49.272 -2.786 70.121 1.00 94.00 85 GLU A N 1
ATOM 635 C CA . GLU A 1 85 ? -50.558 -2.326 70.633 1.00 94.00 85 GLU A CA 1
ATOM 636 C C . GLU A 1 85 ? -51.714 -2.944 69.826 1.00 94.00 85 GLU A C 1
ATOM 638 O O . GLU A 1 85 ? -51.994 -2.570 68.682 1.00 94.00 85 GLU A O 1
ATOM 643 N N . ASN A 1 86 ? -52.450 -3.874 70.442 1.00 93.00 86 ASN A N 1
ATOM 644 C CA . ASN A 1 86 ? -53.571 -4.562 69.799 1.00 93.00 86 ASN A CA 1
ATOM 645 C C . ASN A 1 86 ? -54.716 -3.626 69.392 1.00 93.00 86 ASN A C 1
ATOM 647 O O . ASN A 1 86 ? -55.530 -3.993 68.549 1.00 93.00 86 ASN A O 1
ATOM 651 N N . GLY A 1 87 ? -54.859 -2.474 70.051 1.00 88.06 87 GLY A N 1
ATOM 652 C CA . GLY A 1 87 ? -56.005 -1.592 69.842 1.00 88.06 87 GLY A CA 1
ATOM 653 C C . GLY A 1 87 ? -55.836 -0.532 68.755 1.00 88.06 87 GLY A C 1
ATOM 654 O O . GLY A 1 87 ? -56.809 0.165 68.467 1.00 88.06 87 GLY A O 1
ATOM 655 N N . ASN A 1 88 ? -54.638 -0.358 68.193 1.00 91.25 88 ASN A N 1
ATOM 656 C CA . ASN A 1 88 ? -54.368 0.658 67.166 1.00 91.25 88 ASN A CA 1
ATOM 657 C C . ASN A 1 88 ? -53.283 0.259 66.140 1.00 91.25 88 ASN A C 1
ATOM 659 O O . ASN A 1 88 ? -52.987 1.062 65.254 1.00 91.25 88 ASN A O 1
ATOM 663 N N . GLY A 1 89 ? -52.683 -0.933 66.259 1.00 90.81 89 GLY A N 1
ATOM 664 C CA . GLY A 1 89 ? -51.694 -1.414 65.297 1.00 90.81 89 GLY A CA 1
ATOM 665 C C . GLY A 1 89 ? -50.335 -0.731 65.363 1.00 90.81 89 GLY A C 1
ATOM 666 O O . GLY A 1 89 ? -49.582 -0.769 64.390 1.00 90.81 89 GLY A O 1
ATOM 667 N N . LYS A 1 90 ? -50.022 -0.058 66.468 1.00 93.81 90 LYS A N 1
ATOM 668 C CA . LYS A 1 90 ? -48.722 0.584 66.651 1.00 93.81 90 LYS A CA 1
ATOM 669 C C . LYS A 1 90 ? -47.743 -0.359 67.320 1.00 93.81 90 LYS A C 1
ATOM 671 O O . LYS A 1 90 ? -48.130 -1.190 68.139 1.00 93.81 90 LYS A O 1
ATOM 676 N N . ILE A 1 91 ? -46.471 -0.180 67.006 1.00 94.88 91 ILE A N 1
ATOM 677 C CA . ILE A 1 91 ? -45.363 -0.750 67.762 1.00 94.88 91 ILE A CA 1
ATOM 678 C C . ILE A 1 91 ? -44.582 0.414 68.349 1.00 94.88 91 ILE A C 1
ATOM 680 O O . ILE A 1 91 ? -44.224 1.351 67.641 1.00 94.88 91 ILE A O 1
ATOM 684 N N . VAL A 1 92 ? -44.374 0.386 69.658 1.00 94.81 92 VAL A N 1
ATOM 685 C CA . VAL A 1 92 ? -43.647 1.414 70.398 1.00 94.81 92 VAL A CA 1
ATOM 686 C C . VAL A 1 92 ? -42.301 0.838 70.807 1.00 94.81 92 VAL A C 1
ATOM 688 O O . VAL A 1 92 ? -42.263 -0.230 71.417 1.00 94.81 92 VAL A O 1
ATOM 691 N N . ALA A 1 93 ? -41.222 1.542 70.480 1.00 94.94 93 ALA A N 1
ATOM 692 C CA . ALA A 1 93 ? -39.871 1.172 70.879 1.00 94.94 93 ALA A CA 1
ATOM 693 C C . ALA A 1 93 ? -39.454 1.952 72.133 1.00 94.94 93 ALA A C 1
ATOM 695 O O . ALA A 1 93 ? -39.710 3.158 72.243 1.00 94.94 93 ALA A O 1
ATOM 696 N N . TYR A 1 94 ? -38.804 1.271 73.068 1.00 96.00 94 TYR A N 1
ATOM 697 C CA . TYR A 1 94 ? -38.233 1.850 74.278 1.00 96.00 94 TYR A CA 1
ATOM 698 C C . TYR A 1 94 ? -36.747 1.521 74.366 1.00 96.00 94 TYR A C 1
ATOM 700 O O . TYR A 1 94 ? -36.374 0.372 74.176 1.00 96.00 94 TYR A O 1
ATOM 708 N N . ASP A 1 95 ? -35.934 2.507 74.718 1.00 95.94 95 ASP A N 1
ATOM 709 C CA . ASP A 1 95 ? -34.542 2.335 75.128 1.00 95.94 95 ASP A CA 1
ATOM 710 C C . ASP A 1 95 ? -34.503 2.057 76.632 1.00 95.94 95 ASP A C 1
ATOM 712 O O . ASP A 1 95 ? -34.976 2.883 77.425 1.00 95.94 95 ASP A O 1
ATOM 716 N N . LEU A 1 96 ? -34.034 0.878 77.034 1.00 95.94 96 LEU A N 1
ATOM 717 C CA . LEU A 1 96 ? -34.018 0.469 78.434 1.00 95.94 96 LEU A CA 1
ATOM 718 C C . LEU A 1 96 ? -32.798 1.041 79.158 1.00 95.94 96 LEU A C 1
ATOM 720 O O . LEU A 1 96 ? -31.676 1.053 78.659 1.00 95.94 96 LEU A O 1
ATOM 724 N N . ALA A 1 97 ? -33.002 1.463 80.403 1.00 93.94 97 ALA A N 1
ATOM 725 C CA . ALA A 1 97 ?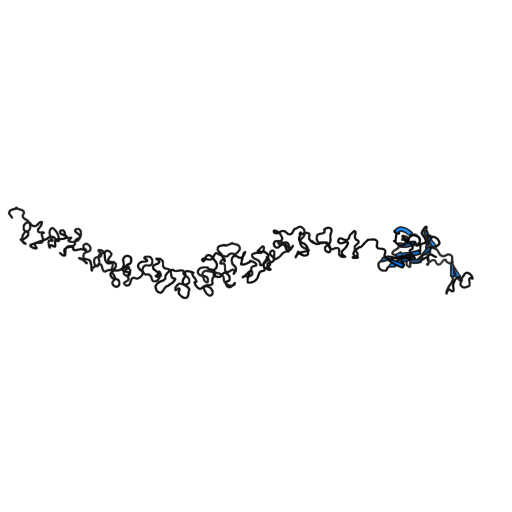 -31.890 1.766 81.291 1.00 93.94 97 ALA A CA 1
ATOM 726 C C . ALA A 1 97 ? -31.071 0.497 81.578 1.00 93.94 97 ALA A C 1
ATOM 728 O O . ALA A 1 97 ? -31.593 -0.615 81.557 1.00 93.94 97 ALA A O 1
ATOM 729 N N . THR A 1 98 ? -29.799 0.663 81.946 1.00 90.50 98 THR A N 1
ATOM 730 C CA . THR A 1 98 ? -28.869 -0.450 82.221 1.00 90.50 98 THR A CA 1
ATOM 731 C C . THR A 1 98 ? -29.355 -1.418 83.310 1.00 90.50 98 THR A C 1
ATOM 733 O O . THR A 1 98 ? -28.902 -2.556 83.362 1.00 90.50 98 THR A O 1
ATOM 736 N N . ASP A 1 99 ? -30.255 -0.984 84.197 1.00 90.44 99 ASP A N 1
ATOM 737 C CA . ASP A 1 99 ? -30.848 -1.832 85.237 1.00 90.44 99 ASP A CA 1
ATOM 738 C C . ASP A 1 99 ? -32.118 -2.581 84.791 1.00 90.44 99 ASP A C 1
ATOM 740 O O . ASP A 1 99 ? -32.658 -3.361 85.574 1.00 90.44 99 ASP A O 1
ATOM 744 N N . GLY A 1 100 ? -32.620 -2.328 83.578 1.00 91.50 100 GLY A N 1
ATOM 745 C CA . GLY A 1 100 ? -33.859 -2.893 83.036 1.00 91.50 100 GLY A CA 1
ATOM 746 C C . GLY A 1 100 ? -35.145 -2.412 83.725 1.00 91.50 100 GLY A C 1
ATOM 747 O O . GLY A 1 100 ? -36.242 -2.850 83.386 1.00 91.50 100 GLY A O 1
ATOM 748 N N . LYS A 1 101 ? -35.064 -1.505 84.707 1.00 93.62 101 LYS A N 1
ATOM 749 C CA . LYS A 1 101 ? -36.214 -1.109 85.551 1.00 93.62 101 LYS A CA 1
ATOM 750 C C . LYS A 1 101 ? -36.915 0.157 85.065 1.00 93.62 101 LYS A C 1
ATOM 752 O O . LYS A 1 101 ? -37.946 0.558 85.615 1.00 93.62 101 LYS A O 1
ATOM 757 N N . SER A 1 102 ? -36.380 0.799 84.033 1.00 93.38 102 SER A N 1
ATOM 758 C CA . SER A 1 102 ? -36.981 1.957 83.373 1.00 93.38 102 SER A CA 1
ATOM 759 C C . SER A 1 102 ? -36.618 1.980 81.890 1.00 93.38 102 SER A C 1
ATOM 761 O O . SER A 1 102 ? -35.658 1.334 81.483 1.00 93.38 102 SER A O 1
ATOM 763 N N . GLY A 1 103 ? -37.384 2.717 81.084 1.00 92.50 103 GLY A N 1
ATOM 764 C CA . GLY A 1 103 ? -37.063 2.923 79.676 1.00 92.50 103 GLY A CA 1
ATOM 765 C C . GLY A 1 103 ? -37.602 4.247 79.142 1.00 92.50 103 GLY A C 1
ATOM 766 O O . GLY A 1 103 ? -38.648 4.730 79.589 1.00 92.50 103 GLY A O 1
ATOM 767 N N . ALA A 1 104 ? -36.877 4.844 78.200 1.00 94.88 104 ALA A N 1
ATOM 768 C CA . ALA A 1 104 ? -37.286 6.039 77.474 1.00 94.88 104 ALA A CA 1
ATOM 769 C C . ALA A 1 104 ? -37.936 5.632 76.148 1.00 94.88 104 ALA A C 1
ATOM 771 O O . ALA A 1 104 ? -37.410 4.795 75.428 1.00 94.88 104 ALA A O 1
ATOM 772 N N . GLN A 1 105 ? -39.090 6.207 75.808 1.00 94.94 105 GLN A N 1
ATOM 773 C CA . GLN A 1 105 ? -39.719 5.928 74.514 1.00 94.94 105 GLN A CA 1
ATOM 774 C C . GLN A 1 105 ? -38.859 6.528 73.390 1.00 94.94 105 GLN A C 1
ATOM 776 O O . GLN A 1 105 ? -38.626 7.737 73.406 1.00 94.94 105 GLN A O 1
ATOM 781 N N . LEU A 1 106 ? -38.441 5.707 72.427 1.00 91.69 106 LEU A N 1
ATOM 782 C CA . LEU A 1 106 ? -37.678 6.136 71.254 1.00 91.69 106 LEU A CA 1
ATOM 783 C C . LEU A 1 106 ? -38.619 6.629 70.157 1.00 91.69 106 LEU A C 1
ATOM 785 O O . LEU A 1 106 ? -38.690 7.824 69.883 1.00 91.69 106 LEU A O 1
ATOM 789 N N . ASP A 1 107 ? -39.397 5.712 69.583 1.00 90.19 107 ASP A N 1
ATOM 790 C CA . ASP A 1 107 ? -40.252 5.998 68.434 1.00 90.19 107 ASP A CA 1
ATOM 791 C C . ASP A 1 107 ? -41.500 5.099 68.394 1.00 90.19 107 ASP A C 1
ATOM 793 O O . ASP A 1 107 ? -41.689 4.208 69.236 1.00 90.19 107 ASP A O 1
ATOM 797 N N . LYS A 1 108 ? -42.397 5.370 67.441 1.00 90.56 108 LYS A N 1
ATOM 798 C CA . LYS A 1 108 ? -43.612 4.603 67.170 1.00 90.56 108 LYS A CA 1
ATOM 799 C C . LYS A 1 108 ? -43.721 4.271 65.690 1.00 90.56 108 LYS A C 1
ATOM 801 O O . LYS A 1 108 ? -43.904 5.155 64.862 1.00 90.56 108 LYS A O 1
ATOM 806 N N . ILE A 1 109 ? -43.776 2.983 65.391 1.00 89.12 109 ILE A N 1
ATOM 807 C CA . ILE A 1 109 ? -44.028 2.466 64.051 1.00 89.12 109 ILE A CA 1
ATOM 808 C C . ILE A 1 109 ? -45.536 2.259 63.909 1.00 89.12 109 ILE A C 1
ATOM 810 O O . ILE A 1 109 ? -46.147 1.490 64.659 1.00 89.12 109 ILE A O 1
ATOM 814 N N . GLN A 1 110 ? -46.162 2.963 62.966 1.00 90.62 110 GLN A N 1
ATOM 815 C CA . GLN A 1 110 ? -47.538 2.676 62.568 1.00 90.62 110 GLN A CA 1
ATOM 816 C C . GLN A 1 110 ? -47.516 1.562 61.525 1.00 90.62 110 GLN A C 1
ATOM 818 O O . GLN A 1 110 ? -47.004 1.757 60.429 1.00 90.62 110 GLN A O 1
ATOM 823 N N . THR A 1 111 ? -48.102 0.414 61.850 1.00 88.56 111 THR A N 1
ATOM 824 C CA . THR A 1 111 ? -48.254 -0.679 60.881 1.00 88.56 111 THR A CA 1
ATOM 825 C C . THR A 1 111 ? -49.560 -0.537 60.095 1.00 88.56 111 THR A C 1
ATOM 827 O O . THR A 1 111 ? -50.423 0.285 60.432 1.00 88.56 111 THR A O 1
ATOM 830 N N . SER A 1 112 ? -49.722 -1.361 59.058 1.00 85.75 112 SER A N 1
ATOM 831 C CA . SER A 1 112 ? -50.990 -1.527 58.337 1.00 85.75 112 SER A CA 1
ATOM 832 C C . SER A 1 112 ? -52.018 -2.361 59.114 1.00 85.75 112 SER A C 1
ATOM 834 O O . SER A 1 112 ? -53.213 -2.293 58.814 1.00 85.75 112 SER A O 1
ATOM 836 N N . ALA A 1 113 ? -51.590 -3.117 60.132 1.00 88.12 113 ALA A N 1
ATOM 837 C CA . ALA A 1 113 ? -52.486 -3.878 60.989 1.00 88.12 113 ALA A CA 1
ATOM 838 C C . ALA A 1 113 ? -53.307 -2.945 61.879 1.00 88.12 113 ALA A C 1
ATOM 840 O O . ALA A 1 113 ? -52.836 -1.914 62.341 1.00 88.12 113 ALA A O 1
ATOM 841 N N . THR A 1 114 ? -54.539 -3.341 62.195 1.00 86.12 114 THR A N 1
ATOM 842 C CA . THR A 1 114 ? -55.340 -2.676 63.242 1.00 86.12 114 THR A CA 1
ATOM 843 C C . THR A 1 114 ? -55.326 -3.452 64.559 1.00 86.12 114 THR A C 1
ATOM 845 O O . THR A 1 114 ? -55.733 -2.919 65.590 1.00 86.12 114 THR A O 1
ATOM 848 N N . SER A 1 115 ? -54.845 -4.703 64.532 1.00 90.88 115 SER A N 1
ATOM 849 C CA . SER A 1 115 ? -54.809 -5.611 65.675 1.00 90.88 115 SER A CA 1
ATOM 850 C C . SER A 1 115 ? -53.582 -6.525 65.628 1.00 90.88 115 SER A C 1
ATOM 852 O O . SER A 1 115 ? -53.616 -7.601 65.036 1.00 90.88 115 SER A O 1
ATOM 854 N N . ILE A 1 116 ? -52.494 -6.102 66.276 1.00 93.06 116 ILE A N 1
ATOM 855 C CA . ILE A 1 116 ? -51.277 -6.916 66.403 1.00 93.06 116 ILE A CA 1
ATOM 856 C C . ILE A 1 116 ? -51.435 -7.875 67.589 1.00 93.06 116 ILE A C 1
ATOM 858 O O . ILE A 1 116 ? -51.917 -7.470 68.650 1.00 93.06 116 ILE A O 1
ATOM 862 N N . MET A 1 117 ? -51.065 -9.148 67.436 1.00 89.75 117 MET A N 1
ATOM 863 C CA . MET A 1 117 ? -51.166 -10.153 68.515 1.00 89.75 117 MET A CA 1
ATOM 864 C C . MET A 1 117 ? -49.833 -10.723 68.987 1.00 89.75 117 MET A C 1
ATOM 866 O O . MET A 1 117 ? -49.785 -11.306 70.065 1.00 89.75 117 MET A O 1
ATOM 870 N N . GLY A 1 118 ? -48.774 -10.551 68.209 1.00 89.56 118 GLY A N 1
ATOM 871 C CA . GLY A 1 118 ? -47.449 -11.065 68.516 1.00 89.56 118 GLY A CA 1
ATOM 872 C C . GLY A 1 118 ? -46.392 -10.184 67.878 1.00 89.56 118 GLY A C 1
ATOM 873 O O . GLY A 1 118 ? -46.664 -9.509 66.881 1.00 89.56 118 GLY A O 1
ATOM 874 N N . LEU A 1 119 ? -45.219 -10.180 68.492 1.00 92.81 119 LEU A N 1
ATOM 875 C CA . LEU A 1 119 ? -44.058 -9.420 68.067 1.00 92.81 119 LEU A CA 1
ATOM 876 C C . LEU A 1 119 ? -42.820 -10.243 68.419 1.00 92.81 119 LEU A C 1
ATOM 878 O O . LEU A 1 119 ? -42.760 -10.739 69.540 1.00 92.81 119 LEU A O 1
ATOM 882 N N . GLU A 1 120 ? -41.881 -10.381 67.490 1.00 92.88 120 GLU A N 1
ATOM 883 C CA . GLU A 1 120 ? -40.642 -11.140 67.687 1.00 92.88 120 GLU A CA 1
ATOM 884 C C . GLU A 1 120 ? -39.522 -10.532 66.834 1.00 92.88 120 GLU A C 1
ATOM 886 O O . GLU A 1 120 ? -39.775 -10.104 65.705 1.00 92.88 120 GLU A O 1
ATOM 891 N N . VAL A 1 121 ? -38.293 -10.511 67.351 1.00 90.38 121 VAL A N 1
ATOM 892 C CA . VAL A 1 121 ? -37.105 -10.182 66.552 1.00 90.38 121 VAL A CA 1
ATOM 893 C C . VAL A 1 121 ? -36.530 -11.487 66.011 1.00 90.38 121 VAL A C 1
ATOM 895 O O . VAL A 1 121 ? -36.207 -12.403 66.764 1.00 90.38 121 VAL A O 1
ATOM 898 N N . GLY A 1 122 ? -36.469 -11.608 64.687 1.00 86.38 122 GLY A N 1
ATOM 899 C CA . GLY A 1 122 ? -35.955 -12.805 64.032 1.00 86.38 122 GLY A CA 1
ATOM 900 C C . GLY A 1 122 ? -34.431 -12.924 64.147 1.00 86.38 122 GLY A C 1
ATOM 901 O O . GLY A 1 122 ? -33.744 -11.945 64.430 1.00 86.38 122 GLY A O 1
ATOM 902 N N . PRO A 1 123 ? -33.856 -14.100 63.841 1.00 84.88 123 PRO A N 1
ATOM 903 C CA . PRO A 1 123 ? -32.406 -14.321 63.896 1.00 84.88 123 PRO A CA 1
ATOM 904 C C . PRO A 1 123 ? -31.598 -13.459 62.907 1.00 84.88 123 PRO A C 1
ATOM 906 O O . PRO A 1 123 ? -30.378 -13.411 63.006 1.00 84.88 123 PRO A O 1
ATOM 909 N N . ASN A 1 124 ? -32.262 -12.802 61.950 1.00 82.06 124 ASN A N 1
ATOM 910 C CA . ASN A 1 124 ? -31.676 -11.843 61.012 1.00 82.06 124 ASN A CA 1
ATOM 911 C C . ASN A 1 124 ? -31.769 -10.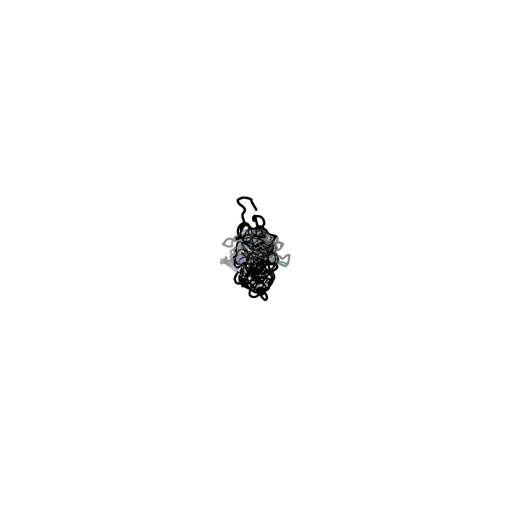381 61.488 1.00 82.06 124 ASN A C 1
ATOM 913 O O . ASN A 1 124 ? -31.513 -9.478 60.703 1.00 82.06 124 ASN A O 1
ATOM 917 N N . GLY A 1 125 ? -32.161 -10.141 62.743 1.00 84.00 125 GLY A N 1
ATOM 918 C CA . GLY A 1 125 ? -32.267 -8.798 63.324 1.00 84.00 125 GLY A CA 1
ATOM 919 C C . GLY A 1 125 ? -33.503 -8.009 62.882 1.00 84.00 125 GLY A C 1
ATOM 920 O O . GLY A 1 125 ? -33.713 -6.892 63.344 1.00 84.00 125 GLY A O 1
ATOM 921 N N . HIS A 1 126 ? -34.358 -8.568 62.020 1.00 86.81 126 HIS A N 1
ATOM 922 C CA . HIS A 1 126 ? -35.593 -7.897 61.618 1.00 86.81 126 HIS A CA 1
ATOM 923 C C . HIS A 1 126 ? -36.714 -8.115 62.636 1.00 86.81 126 HIS A C 1
ATOM 925 O O . HIS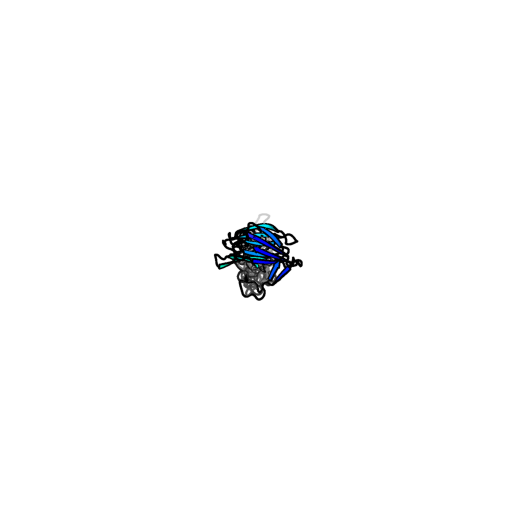 A 1 126 ? -36.871 -9.198 63.206 1.00 86.81 126 HIS A O 1
ATOM 931 N N . LEU A 1 127 ? -37.549 -7.092 62.808 1.00 89.25 127 LEU A N 1
ATOM 932 C CA . LEU A 1 127 ? -38.738 -7.143 63.649 1.00 89.25 127 LEU A CA 1
ATOM 933 C C . LEU A 1 127 ? -39.929 -7.688 62.849 1.00 89.25 127 LEU A C 1
ATOM 935 O O . LEU A 1 127 ? -40.274 -7.156 61.793 1.00 89.25 127 LEU A O 1
ATOM 939 N N . TYR A 1 128 ? -40.590 -8.719 63.371 1.00 92.50 128 TYR A N 1
ATOM 940 C CA . TYR A 1 128 ? -41.774 -9.330 62.769 1.00 92.50 128 TYR A CA 1
ATOM 941 C C . TYR A 1 128 ? -42.987 -9.147 63.672 1.00 92.50 128 TYR A C 1
ATOM 943 O O . TYR A 1 128 ? -42.895 -9.304 64.890 1.00 92.50 128 TYR A O 1
ATOM 951 N N . TYR A 1 129 ? -44.149 -8.878 63.081 1.00 93.31 129 TYR A N 1
ATOM 952 C CA . TYR A 1 129 ? -45.413 -8.781 63.809 1.00 93.31 129 TYR A CA 1
ATOM 953 C C . TYR A 1 129 ? -46.494 -9.682 63.213 1.00 93.31 129 TYR A C 1
ATOM 955 O O . TYR A 1 129 ? -46.512 -9.979 62.018 1.00 93.31 129 TYR A O 1
ATOM 963 N N . VAL A 1 130 ? -47.420 -10.111 64.070 1.00 92.94 130 VAL A N 1
ATOM 964 C CA . VAL A 1 130 ? -48.579 -10.926 63.682 1.00 92.94 130 VAL A CA 1
ATOM 965 C C . VAL A 1 130 ? -49.796 -10.023 63.503 1.00 92.94 130 VAL A C 1
ATOM 967 O O . VAL A 1 130 ? -50.327 -9.511 64.496 1.00 92.94 130 VAL A O 1
ATOM 970 N N . ASP A 1 131 ? -50.261 -9.856 62.265 1.00 92.12 131 ASP A N 1
ATOM 971 C CA . ASP A 1 131 ? -51.525 -9.185 61.955 1.00 92.12 131 ASP A CA 1
ATOM 972 C C . ASP A 1 131 ? -52.692 -10.171 62.074 1.00 92.12 131 ASP A C 1
ATOM 974 O O . ASP A 1 131 ? -52.926 -11.009 61.200 1.00 92.12 131 ASP A O 1
ATOM 978 N N . ASN A 1 132 ? -53.460 -10.040 63.156 1.00 87.50 132 ASN A N 1
ATOM 979 C CA . ASN A 1 132 ? -54.647 -10.859 63.400 1.00 87.50 132 ASN A CA 1
ATOM 980 C C . ASN A 1 132 ? -55.801 -10.561 62.436 1.00 87.50 132 ASN A C 1
ATOM 982 O O . ASN A 1 132 ? -56.677 -11.394 62.248 1.00 87.50 132 ASN A O 1
ATOM 986 N N . GLY A 1 133 ? -55.865 -9.352 61.877 1.00 86.06 133 GLY A N 1
ATOM 987 C CA . GLY A 1 133 ? -56.932 -8.985 60.949 1.00 86.06 133 GLY A CA 1
ATOM 988 C C . GLY A 1 133 ? -56.776 -9.644 59.580 1.00 86.06 133 GLY A C 1
ATOM 989 O O . GLY A 1 133 ? -57.768 -9.804 58.872 1.00 86.06 133 GLY A O 1
ATOM 990 N N . GLN A 1 134 ? -55.543 -10.006 59.214 1.00 88.88 134 GLN A N 1
ATOM 991 C CA . GLN A 1 134 ? -55.191 -10.533 57.894 1.00 88.88 134 GLN A CA 1
ATOM 992 C C . GLN A 1 134 ? -54.660 -11.971 57.911 1.00 88.88 134 GLN A C 1
ATOM 994 O O . GLN A 1 134 ? -54.349 -12.490 56.842 1.00 88.88 134 GLN A O 1
ATOM 999 N N . ASP A 1 135 ? -54.533 -12.601 59.082 1.00 89.62 135 ASP A N 1
ATOM 1000 C CA . ASP A 1 135 ? -53.928 -13.929 59.255 1.00 89.62 135 ASP A CA 1
ATOM 1001 C C . ASP A 1 135 ? -52.494 -14.024 58.679 1.00 89.62 135 ASP A C 1
ATOM 1003 O O . ASP A 1 135 ? -52.130 -15.007 58.030 1.00 89.62 135 ASP A O 1
ATOM 1007 N N . LYS A 1 136 ? -51.663 -12.989 58.893 1.00 91.25 136 LYS A N 1
ATOM 1008 C CA . LYS A 1 136 ? -50.294 -12.894 58.342 1.00 91.25 136 LYS A CA 1
ATOM 1009 C C . LYS A 1 136 ? -49.239 -12.574 59.400 1.00 91.25 136 LYS A C 1
ATOM 1011 O O . LYS A 1 136 ? -49.502 -11.874 60.375 1.00 91.25 136 LYS A O 1
ATOM 1016 N N . VAL A 1 137 ? -48.018 -13.041 59.144 1.00 90.94 137 VAL A N 1
ATOM 1017 C CA . VAL A 1 137 ? -46.788 -12.573 59.798 1.00 90.94 137 VAL A CA 1
ATOM 1018 C C . VAL A 1 137 ? -46.077 -11.651 58.813 1.00 90.94 137 VAL A C 1
ATOM 1020 O O . VAL A 1 137 ? -45.866 -12.049 57.669 1.00 90.94 137 VAL A O 1
ATOM 1023 N N . LEU A 1 138 ? -45.747 -10.430 59.229 1.00 88.56 138 LEU A N 1
ATOM 1024 C CA . LEU A 1 138 ? -45.096 -9.429 58.382 1.00 88.56 138 LEU A CA 1
ATOM 1025 C C . LEU A 1 138 ? -43.763 -8.991 58.993 1.00 88.56 138 LEU A C 1
ATOM 1027 O O . LEU A 1 138 ? -43.676 -8.810 60.208 1.00 88.56 138 LEU A O 1
ATOM 1031 N N . ARG A 1 139 ? -42.752 -8.812 58.136 1.00 87.88 139 ARG A N 1
ATOM 1032 C CA . ARG A 1 139 ? -41.466 -8.171 58.450 1.00 87.88 139 ARG A CA 1
ATOM 1033 C C . ARG A 1 139 ? -41.637 -6.650 58.417 1.00 87.88 139 ARG A C 1
ATOM 1035 O O . ARG A 1 139 ? -42.461 -6.146 57.653 1.00 87.88 139 ARG A O 1
ATOM 1042 N N . ILE A 1 140 ? -40.894 -5.931 59.249 1.00 82.62 140 ILE A N 1
ATOM 1043 C CA . ILE A 1 140 ? -40.779 -4.472 59.183 1.00 82.62 140 ILE A CA 1
ATOM 1044 C C . ILE A 1 140 ? -39.426 -4.128 58.573 1.00 82.62 140 ILE A C 1
ATOM 1046 O O . ILE A 1 140 ? -38.397 -4.412 59.185 1.00 82.62 140 ILE A O 1
ATOM 1050 N N . ASP A 1 141 ? -39.462 -3.481 57.409 1.00 71.44 141 ASP A N 1
ATOM 1051 C CA . ASP A 1 141 ? -38.297 -2.898 56.750 1.00 71.44 141 ASP A CA 1
ATOM 1052 C C . ASP A 1 141 ? -38.390 -1.368 56.830 1.00 71.44 141 ASP A C 1
ATOM 1054 O O . ASP A 1 141 ? -39.451 -0.804 56.544 1.00 71.44 141 ASP A O 1
ATOM 1058 N N . PRO A 1 142 ? -37.331 -0.681 57.289 1.00 67.44 142 PRO A N 1
ATOM 1059 C CA . PRO A 1 142 ? -37.348 0.771 57.452 1.00 67.44 142 PRO A CA 1
ATOM 1060 C C . PRO A 1 142 ? -37.256 1.542 56.124 1.00 67.44 142 PRO A C 1
ATOM 1062 O O . PRO A 1 142 ? -37.566 2.734 56.115 1.00 67.44 142 PRO A O 1
ATOM 1065 N N . TYR A 1 143 ? -36.870 0.882 55.028 1.00 72.94 143 TYR A N 1
ATOM 1066 C CA . TYR A 1 143 ? -36.692 1.473 53.701 1.00 72.94 143 TYR A CA 1
ATOM 1067 C C . TYR A 1 143 ? -37.442 0.652 52.645 1.00 72.94 143 TYR A C 1
ATOM 1069 O O . TYR A 1 143 ? -37.628 -0.552 52.818 1.00 72.94 143 TYR A O 1
ATOM 1077 N N . MET A 1 144 ? -37.932 1.336 51.610 1.00 81.56 144 MET A N 1
ATOM 1078 C CA . MET A 1 144 ? -38.489 0.706 50.412 1.00 81.56 144 MET A CA 1
ATOM 1079 C C . MET A 1 144 ? -37.315 0.230 49.546 1.00 81.56 144 MET A C 1
ATOM 1081 O O . MET A 1 144 ? -36.294 0.914 49.510 1.00 81.56 144 MET A O 1
ATOM 1085 N N . ASP A 1 145 ? -37.463 -0.965 48.994 1.00 86.94 145 ASP A N 1
ATOM 1086 C CA . ASP A 1 145 ? -36.493 -1.716 48.192 1.00 86.94 145 ASP A CA 1
ATOM 1087 C C . ASP A 1 145 ? -37.360 -2.465 47.166 1.00 86.94 145 ASP A C 1
ATOM 1089 O O . ASP A 1 145 ? -38.013 -3.465 47.503 1.00 86.94 145 ASP A O 1
ATOM 1093 N N . GLU A 1 146 ? -37.565 -1.842 46.004 1.00 91.06 146 GLU A N 1
ATOM 1094 C CA . GLU A 1 146 ? -38.549 -2.271 44.999 1.00 91.06 146 GLU A CA 1
ATOM 1095 C C . GLU A 1 146 ? -38.091 -3.521 44.232 1.00 91.06 146 GLU A C 1
ATOM 1097 O O . GLU A 1 146 ? -38.922 -4.381 43.914 1.00 91.06 146 GLU A O 1
ATOM 1102 N N . ASP A 1 147 ? -36.793 -3.665 43.972 1.00 90.56 147 ASP A N 1
ATOM 1103 C CA . ASP A 1 147 ? -36.225 -4.790 43.222 1.00 90.56 147 ASP A CA 1
ATOM 1104 C C . ASP A 1 147 ? -35.633 -5.906 44.107 1.00 90.56 147 ASP A C 1
ATOM 1106 O O . ASP A 1 147 ? -35.426 -7.032 43.632 1.00 90.56 147 ASP A O 1
ATOM 1110 N N . GLY A 1 148 ? -35.504 -5.665 45.412 1.00 91.06 148 GLY A N 1
ATOM 1111 C CA . GLY A 1 148 ? -35.150 -6.656 46.421 1.00 91.06 148 GLY A CA 1
ATOM 1112 C C . GLY A 1 148 ? -33.662 -6.983 46.470 1.00 91.06 148 GLY A C 1
ATOM 1113 O O . GLY A 1 148 ? -33.310 -8.108 46.859 1.00 91.06 148 GLY A O 1
ATOM 1114 N N . ASP A 1 149 ? -32.802 -6.063 46.050 1.00 90.56 149 ASP A N 1
ATOM 1115 C CA . ASP A 1 149 ? -31.358 -6.266 45.943 1.00 90.56 149 ASP A CA 1
ATOM 1116 C C . ASP A 1 149 ? -30.603 -6.017 47.269 1.00 90.56 149 ASP A C 1
ATOM 1118 O O . ASP A 1 149 ? -29.456 -6.449 47.446 1.00 90.56 149 ASP A O 1
ATOM 1122 N N . GLY A 1 150 ? -31.297 -5.445 48.260 1.00 87.94 150 GLY A N 1
ATOM 1123 C CA . GLY A 1 150 ? -30.785 -5.153 49.597 1.00 87.94 150 GLY A CA 1
ATOM 1124 C C . GLY A 1 150 ? -30.299 -3.715 49.791 1.00 87.94 150 GLY A C 1
ATOM 1125 O O . GLY A 1 150 ? -29.876 -3.376 50.907 1.00 87.94 150 GLY A O 1
ATOM 1126 N N . ILE A 1 151 ? -30.380 -2.881 48.759 1.00 89.31 151 ILE A N 1
ATOM 1127 C CA . ILE A 1 151 ? -30.180 -1.437 48.780 1.00 89.31 151 ILE A CA 1
ATOM 1128 C C . ILE A 1 151 ? -31.560 -0.764 48.790 1.00 89.31 151 ILE A C 1
ATOM 1130 O O . ILE A 1 151 ? -32.542 -1.281 48.282 1.00 89.31 151 ILE A O 1
ATOM 1134 N N . GLY A 1 152 ? -31.699 0.355 49.503 1.00 89.00 152 GLY A N 1
ATOM 1135 C CA . GLY A 1 152 ? -32.986 1.059 49.546 1.00 89.00 152 GLY A CA 1
ATOM 1136 C C . GLY A 1 152 ? -33.104 2.059 48.401 1.00 89.00 152 GLY A C 1
ATOM 1137 O O . GLY A 1 152 ? -32.155 2.816 48.203 1.00 89.00 152 GLY A O 1
ATOM 1138 N N . ASP A 1 153 ? -34.284 2.193 47.783 1.00 89.38 153 ASP A N 1
ATOM 1139 C CA . ASP A 1 153 ? -34.552 3.021 46.584 1.00 89.38 153 ASP A CA 1
ATOM 1140 C C . ASP A 1 153 ? -33.997 4.463 46.643 1.00 89.38 153 ASP A C 1
ATOM 1142 O O . ASP A 1 153 ? -33.808 5.126 45.630 1.00 89.38 153 ASP A O 1
ATOM 1146 N N . GLY A 1 154 ? -33.817 5.023 47.846 1.00 89.12 154 GLY A N 1
ATOM 1147 C CA . GLY A 1 154 ? -33.316 6.388 48.039 1.00 89.12 154 GLY A CA 1
ATOM 1148 C C . GLY A 1 154 ? -31.799 6.551 47.905 1.00 89.12 154 GLY A C 1
ATOM 1149 O O . GLY A 1 154 ? -31.323 7.687 47.888 1.00 89.12 154 GLY A O 1
ATOM 1150 N N . VAL A 1 155 ? -31.052 5.450 47.895 1.00 91.88 155 VAL A N 1
ATOM 1151 C CA . VAL A 1 155 ? -29.597 5.404 47.681 1.00 91.88 155 VAL A CA 1
ATOM 1152 C C . VAL A 1 155 ? -29.210 4.443 46.558 1.00 91.88 155 VAL A C 1
ATOM 1154 O O . VAL A 1 155 ? -28.029 4.369 46.245 1.00 91.88 155 VAL A O 1
ATOM 1157 N N . ASP A 1 156 ? -30.191 3.738 45.998 1.00 94.56 156 ASP A N 1
ATOM 1158 C CA . ASP A 1 156 ? -30.032 2.808 44.894 1.00 94.56 156 ASP A CA 1
ATOM 1159 C C . ASP A 1 156 ? -29.811 3.555 43.570 1.00 94.56 156 ASP A C 1
ATOM 1161 O O . ASP A 1 156 ? -30.620 4.418 43.209 1.00 94.56 156 ASP A O 1
ATOM 1165 N N . ASN A 1 157 ? -28.713 3.260 42.869 1.00 95.62 157 ASN A N 1
ATOM 1166 C CA . ASN A 1 157 ? -28.438 3.824 41.544 1.00 95.62 157 ASN A CA 1
ATOM 1167 C C . ASN A 1 157 ? -29.220 3.127 40.413 1.00 95.62 157 ASN A C 1
ATOM 1169 O O . ASN A 1 157 ? -29.367 3.715 39.344 1.00 95.62 157 ASN A O 1
ATOM 1173 N N . CYS A 1 158 ? -29.832 1.965 40.673 1.00 96.62 158 CYS A N 1
ATOM 1174 C CA . CYS A 1 158 ? -30.750 1.278 39.766 1.00 96.62 158 CYS A CA 1
ATOM 1175 C C . CYS A 1 158 ? -32.028 0.780 40.477 1.00 96.62 158 CYS A C 1
ATOM 1177 O O . CYS A 1 158 ? -32.277 -0.419 40.480 1.00 96.62 158 CYS A O 1
ATOM 1179 N N . PRO A 1 159 ? -32.948 1.669 40.925 1.00 94.81 159 PRO A N 1
ATOM 1180 C CA . PRO A 1 159 ? -34.089 1.340 41.810 1.00 94.81 159 PRO A CA 1
ATOM 1181 C C . PRO A 1 159 ? -35.116 0.298 41.330 1.00 94.81 159 PRO A C 1
ATOM 1183 O O . PRO A 1 159 ? -36.137 0.076 41.981 1.00 94.81 159 PRO A O 1
ATOM 1186 N N . TYR A 1 160 ? -34.957 -0.232 40.122 1.00 95.31 160 TYR A N 1
ATOM 1187 C CA . TYR A 1 160 ? -35.867 -1.201 39.518 1.00 95.31 160 TYR A CA 1
ATOM 1188 C C . TYR A 1 160 ? -35.131 -2.421 38.949 1.00 95.31 160 TYR A C 1
ATOM 1190 O O . TYR A 1 160 ? -35.791 -3.296 38.371 1.00 95.31 160 TYR A O 1
ATOM 1198 N N . ILE A 1 161 ? -33.798 -2.469 39.038 1.00 95.69 161 ILE A N 1
ATOM 1199 C CA . ILE A 1 161 ? -32.974 -3.548 38.502 1.00 95.69 161 ILE A CA 1
ATOM 1200 C C . ILE A 1 161 ? -31.900 -3.915 39.520 1.00 95.69 161 ILE A C 1
ATOM 1202 O O . ILE A 1 161 ? -30.882 -3.245 39.632 1.00 95.69 161 ILE A O 1
ATOM 1206 N N . ALA A 1 162 ? -32.104 -5.071 40.151 1.00 95.62 162 ALA A N 1
ATOM 1207 C CA . ALA A 1 162 ? -31.281 -5.508 41.263 1.00 95.62 162 ALA A CA 1
ATOM 1208 C C . ALA A 1 162 ? -29.783 -5.552 40.926 1.00 95.62 162 ALA A C 1
ATOM 1210 O O . ALA A 1 162 ? -29.329 -6.429 40.178 1.00 95.62 162 ALA A O 1
ATOM 1211 N N . ASN A 1 163 ? -29.005 -4.678 41.561 1.00 95.25 163 ASN A N 1
ATOM 1212 C CA . ASN A 1 163 ? -27.557 -4.580 41.434 1.00 95.25 163 ASN A CA 1
ATOM 1213 C C . ASN A 1 163 ? -26.909 -4.364 42.823 1.00 95.25 163 ASN A C 1
ATOM 1215 O O . ASN A 1 163 ? -26.340 -3.307 43.101 1.00 95.25 163 ASN A O 1
ATOM 1219 N N . PRO A 1 164 ? -26.838 -5.413 43.676 1.00 94.50 164 PRO A N 1
ATOM 1220 C CA . PRO A 1 164 ? -26.418 -5.286 45.081 1.00 94.50 164 PRO A CA 1
ATOM 1221 C C . PRO A 1 164 ? -25.007 -4.716 45.315 1.00 94.50 164 PRO A C 1
ATOM 1223 O O . PRO A 1 164 ? -24.630 -4.422 46.451 1.00 94.50 164 PRO A O 1
ATOM 1226 N N . LEU A 1 165 ? -24.177 -4.667 44.267 1.00 96.06 165 LEU A N 1
ATOM 1227 C CA . LEU A 1 165 ? -22.822 -4.115 44.304 1.00 96.06 165 LEU A CA 1
ATOM 1228 C C . LEU A 1 165 ? -22.771 -2.618 43.982 1.00 96.06 165 LEU A C 1
ATOM 1230 O O . LEU A 1 165 ? -21.744 -2.010 44.275 1.00 96.06 165 LEU A O 1
ATOM 1234 N N . GLN A 1 166 ? -23.850 -2.052 43.429 1.00 95.12 166 GLN A N 1
ATOM 1235 C CA . GLN A 1 166 ? -24.000 -0.630 43.108 1.00 95.12 166 GLN A CA 1
ATOM 1236 C C . GLN A 1 166 ? -22.818 -0.106 42.287 1.00 95.12 166 GLN A C 1
ATOM 1238 O O . GLN A 1 166 ? -22.240 0.935 42.600 1.00 95.12 166 GLN A O 1
ATOM 1243 N N . ALA A 1 167 ? -22.411 -0.892 41.286 1.00 97.00 167 ALA A N 1
ATOM 1244 C CA . ALA A 1 167 ? -21.409 -0.458 40.326 1.00 97.00 167 ALA A CA 1
ATOM 1245 C C . ALA A 1 167 ? -21.960 0.742 39.536 1.00 97.00 167 ALA A C 1
ATOM 1247 O O . ALA A 1 167 ? -23.173 0.835 39.319 1.00 97.00 167 ALA A O 1
ATOM 1248 N N . ASN A 1 168 ? -21.075 1.695 39.276 1.00 96.19 168 ASN A N 1
ATOM 1249 C CA . ASN A 1 168 ? -21.309 2.921 38.524 1.00 96.19 168 ASN A CA 1
ATOM 1250 C C . ASN A 1 168 ? -19.925 3.384 38.041 1.00 96.19 168 ASN A C 1
ATOM 1252 O O . ASN A 1 168 ? -19.129 3.892 38.845 1.00 96.19 168 ASN A O 1
ATOM 1256 N N . PHE A 1 169 ? -19.606 3.074 36.791 1.00 96.31 169 PHE A N 1
ATOM 1257 C CA . PHE A 1 169 ? -18.277 3.228 36.218 1.00 96.31 169 PHE A CA 1
ATOM 1258 C C . PHE A 1 169 ? -17.906 4.704 35.993 1.00 96.31 169 PHE A C 1
ATOM 1260 O O . PHE A 1 169 ? -16.904 5.181 36.547 1.00 96.31 169 PHE A O 1
ATOM 1267 N N . ASP A 1 170 ? -18.754 5.458 35.304 1.00 95.00 170 ASP A N 1
ATOM 1268 C CA . ASP A 1 170 ? -18.587 6.889 35.015 1.00 95.00 170 ASP A CA 1
ATOM 1269 C C . ASP A 1 170 ? -18.956 7.845 36.175 1.00 95.00 170 ASP A C 1
ATOM 1271 O O . ASP A 1 170 ? -18.564 9.017 36.199 1.00 95.00 170 ASP A O 1
ATOM 1275 N N . ASN A 1 171 ? -19.610 7.333 37.217 1.00 94.88 171 ASN A N 1
ATOM 1276 C CA . ASN A 1 171 ? -20.166 8.075 38.353 1.00 94.88 171 ASN A CA 1
ATOM 1277 C C . ASN A 1 171 ? -21.285 9.063 37.984 1.00 94.88 171 ASN A C 1
ATOM 1279 O O . ASN A 1 171 ? -21.396 10.134 38.607 1.00 94.88 171 ASN A O 1
ATOM 1283 N N . ASP A 1 172 ? -22.127 8.712 37.019 1.00 94.25 172 ASP A N 1
ATOM 1284 C CA . ASP A 1 172 ? -23.319 9.466 36.657 1.00 94.25 172 ASP A CA 1
ATOM 1285 C C . ASP A 1 172 ? -24.493 9.217 37.653 1.00 94.25 172 ASP A C 1
ATOM 1287 O O . ASP A 1 172 ? -24.293 8.931 38.841 1.00 94.25 172 ASP A O 1
ATOM 1291 N N . THR A 1 173 ? -25.743 9.448 37.239 1.00 93.75 173 THR A N 1
ATOM 1292 C CA . THR A 1 173 ? -26.927 9.204 38.081 1.00 93.75 173 THR A CA 1
ATOM 1293 C C . THR A 1 173 ? -27.507 7.795 38.006 1.00 93.75 173 THR A C 1
ATOM 1295 O O . THR A 1 173 ? -28.349 7.470 38.851 1.00 93.75 173 THR A O 1
ATOM 1298 N N . LEU A 1 174 ? -27.125 7.012 37.009 1.00 96.12 174 LEU A N 1
ATOM 1299 C CA . LEU A 1 174 ? -27.510 5.625 36.812 1.00 96.12 174 LEU A CA 1
ATOM 1300 C C . LEU A 1 174 ? -26.385 4.724 37.349 1.00 96.12 174 LEU A C 1
ATOM 1302 O O . LEU A 1 174 ? -25.491 5.171 38.063 1.00 96.12 174 LEU A O 1
ATOM 1306 N N . GLY A 1 175 ? -26.505 3.417 37.203 1.00 96.75 175 GLY A N 1
ATOM 1307 C CA . GLY A 1 175 ? -25.424 2.489 37.530 1.00 96.75 175 GLY A CA 1
ATOM 1308 C C . GLY A 1 175 ? -25.335 1.444 36.441 1.00 96.75 175 GLY A C 1
ATOM 1309 O O . GLY A 1 175 ? -26.326 1.245 35.746 1.00 96.75 175 GLY A O 1
ATOM 1310 N N . ASP A 1 176 ? -24.220 0.716 36.370 1.00 96.56 176 ASP A N 1
ATOM 1311 C CA . ASP A 1 176 ? -23.838 -0.095 35.198 1.00 96.56 176 ASP A CA 1
ATOM 1312 C C . ASP A 1 176 ? -24.936 -1.048 34.677 1.00 96.56 176 ASP A C 1
ATOM 1314 O O . ASP A 1 176 ? -25.000 -1.472 33.534 1.00 96.56 176 ASP A O 1
ATOM 1318 N N . VAL A 1 177 ? -25.831 -1.488 35.563 1.00 95.62 177 VAL A N 1
ATOM 1319 C CA . VAL A 1 177 ? -26.876 -2.463 35.217 1.00 95.62 177 VAL A CA 1
ATOM 1320 C C . VAL A 1 177 ? -28.109 -1.808 34.570 1.00 95.62 177 VAL A C 1
ATOM 1322 O O . VAL A 1 177 ? -28.934 -2.497 33.959 1.00 95.62 177 VAL A O 1
ATOM 1325 N N . CYS A 1 178 ? -28.289 -0.503 34.754 1.00 95.25 178 CYS A N 1
ATOM 1326 C CA . CYS A 1 178 ? -29.418 0.274 34.251 1.00 95.25 178 CYS A CA 1
ATOM 1327 C C . CYS A 1 178 ? -29.013 1.515 33.448 1.00 95.25 178 CYS A C 1
ATOM 1329 O O . CYS A 1 178 ? -29.915 2.235 32.998 1.00 95.25 178 CYS A O 1
ATOM 1331 N N . ASP A 1 179 ? -27.714 1.752 33.290 1.00 96.69 179 ASP A N 1
ATOM 1332 C CA . ASP A 1 179 ? -27.173 2.609 32.250 1.00 96.69 179 ASP A CA 1
ATOM 1333 C C . ASP A 1 179 ? -27.161 1.870 30.901 1.00 96.69 179 ASP A C 1
ATOM 1335 O O . ASP A 1 179 ? -27.376 0.657 30.840 1.00 96.69 179 ASP A O 1
ATOM 1339 N N . TYR A 1 180 ? -27.066 2.623 29.813 1.00 96.19 180 TYR A N 1
ATOM 1340 C CA . TYR A 1 180 ? -26.901 2.096 28.456 1.00 96.19 180 TYR A CA 1
ATOM 1341 C C . TYR A 1 180 ? -25.581 2.539 27.813 1.00 96.19 180 TYR A C 1
ATOM 1343 O O . TYR A 1 180 ? -25.371 2.223 26.640 1.00 96.19 180 TYR A O 1
ATOM 1351 N N . ASP A 1 181 ? -24.816 3.355 28.530 1.00 96.75 181 ASP A N 1
ATOM 1352 C CA . ASP A 1 181 ? -23.560 3.982 28.134 1.00 96.75 181 ASP A CA 1
ATOM 1353 C C . ASP A 1 181 ? -22.749 4.166 29.432 1.00 96.75 181 ASP A C 1
ATOM 1355 O O . ASP A 1 181 ? -22.859 5.185 30.115 1.00 96.75 181 ASP A O 1
ATOM 1359 N N . ASP A 1 182 ? -22.063 3.098 29.840 1.00 96.81 182 ASP A N 1
ATOM 1360 C CA . ASP A 1 182 ? -21.414 2.950 31.151 1.00 96.81 182 ASP A CA 1
ATOM 1361 C C . ASP A 1 182 ? -20.209 3.896 31.348 1.00 96.81 182 ASP A C 1
ATOM 1363 O O . ASP A 1 182 ? -19.810 4.157 32.492 1.00 96.81 182 ASP A O 1
ATOM 1367 N N . ASP A 1 183 ? -19.608 4.401 30.267 1.00 96.06 183 ASP A N 1
ATOM 1368 C CA . ASP A 1 183 ? -18.460 5.315 30.286 1.00 96.06 183 ASP A CA 1
ATOM 1369 C C . ASP A 1 183 ? -18.737 6.714 29.691 1.00 96.06 183 ASP A C 1
ATOM 1371 O O . ASP A 1 183 ? -17.909 7.630 29.831 1.00 96.06 183 ASP A O 1
ATOM 1375 N N . ASN A 1 184 ? -19.958 6.933 29.193 1.00 95.75 184 ASN A N 1
ATOM 1376 C CA . ASN A 1 184 ? -20.497 8.202 28.704 1.00 95.75 184 ASN A CA 1
ATOM 1377 C C . ASN A 1 184 ? -19.750 8.769 27.482 1.00 95.75 184 ASN A C 1
ATOM 1379 O O . ASN A 1 184 ? -19.680 9.999 27.292 1.00 95.75 184 ASN A O 1
ATOM 1383 N N . ASP A 1 185 ? -19.205 7.894 26.642 1.00 95.69 185 ASP A N 1
ATOM 1384 C CA . ASP A 1 185 ? -18.455 8.243 25.438 1.00 95.69 185 ASP A CA 1
ATOM 1385 C C . ASP A 1 185 ? -19.357 8.496 24.205 1.00 95.69 185 ASP A C 1
ATOM 1387 O O . ASP A 1 185 ? -18.888 8.992 23.175 1.00 95.69 185 ASP A O 1
ATOM 1391 N N . THR A 1 186 ? -20.675 8.291 24.341 1.00 95.19 186 THR A N 1
ATOM 1392 C CA . THR A 1 186 ? -21.748 8.426 23.336 1.00 95.19 186 THR A CA 1
ATOM 1393 C C . THR A 1 186 ? -22.027 7.216 22.439 1.00 95.19 186 THR A C 1
ATOM 1395 O O . THR A 1 186 ? -22.984 7.281 21.645 1.00 95.19 186 THR A O 1
ATOM 1398 N N . VAL A 1 187 ? -21.273 6.130 22.579 1.00 96.62 187 VAL A N 1
ATOM 1399 C CA . VAL A 1 187 ? -21.592 4.805 22.040 1.00 96.62 187 VAL A CA 1
ATOM 1400 C C . VAL A 1 187 ? -22.405 4.045 23.093 1.00 96.62 187 VAL A C 1
ATOM 1402 O O . VAL A 1 187 ? -22.352 4.322 24.280 1.00 96.62 187 VAL A O 1
ATOM 1405 N N . LEU A 1 188 ? -23.317 3.173 22.658 1.00 97.06 188 LEU A N 1
ATOM 1406 C CA . LEU A 1 188 ? -24.095 2.368 23.606 1.00 97.06 188 LEU A CA 1
ATOM 1407 C C . LEU A 1 188 ? -23.323 1.093 23.917 1.00 97.06 188 LEU A C 1
ATOM 1409 O O . LEU A 1 188 ? -22.856 0.470 22.969 1.00 97.06 188 LEU A O 1
ATOM 1413 N N . ASP A 1 189 ? -23.379 0.585 25.151 1.00 95.88 189 ASP A N 1
ATOM 1414 C CA . ASP A 1 189 ? -22.662 -0.639 25.572 1.00 95.88 189 ASP A CA 1
ATOM 1415 C C . ASP A 1 189 ? -22.898 -1.855 24.652 1.00 95.88 189 ASP A C 1
ATOM 1417 O O . ASP A 1 189 ? -22.135 -2.818 24.621 1.00 95.88 189 ASP A O 1
ATOM 1421 N N . SER A 1 190 ? -24.037 -1.889 23.950 1.00 96.12 190 SER A N 1
ATOM 1422 C CA . SER A 1 190 ? -24.375 -2.974 23.022 1.00 96.12 190 SER A CA 1
ATOM 1423 C C . SER A 1 190 ? -23.649 -2.915 21.680 1.00 96.12 190 SER A C 1
ATOM 1425 O O . SER A 1 190 ? -23.596 -3.939 20.995 1.00 96.12 190 SER A O 1
ATOM 1427 N N . ASP A 1 191 ? -23.195 -1.727 21.300 1.00 95.88 191 ASP A N 1
ATOM 1428 C CA . ASP A 1 191 ? -22.474 -1.414 20.068 1.00 95.88 191 ASP A CA 1
ATOM 1429 C C . ASP A 1 191 ? -21.014 -0.998 20.361 1.00 95.88 191 ASP A C 1
ATOM 1431 O O . ASP A 1 191 ? -20.302 -0.671 19.423 1.00 95.88 191 ASP A O 1
ATOM 1435 N N . ASP A 1 192 ? -20.594 -1.055 21.631 1.00 96.00 192 ASP A N 1
ATOM 1436 C CA . ASP A 1 192 ? -19.288 -0.631 22.137 1.00 96.00 192 ASP A CA 1
ATOM 1437 C C . ASP A 1 192 ? -18.396 -1.842 22.497 1.00 96.00 192 ASP A C 1
ATOM 1439 O O . ASP A 1 192 ? -18.786 -2.715 23.290 1.00 96.00 192 ASP A O 1
ATOM 1443 N N . GLN A 1 193 ? -17.202 -1.936 21.908 1.00 95.38 193 GLN A N 1
ATOM 1444 C CA . GLN A 1 193 ? -16.204 -2.968 22.221 1.00 95.38 193 GLN A CA 1
ATOM 1445 C C . GLN A 1 193 ? -15.480 -2.712 23.552 1.00 95.38 193 GLN A C 1
ATOM 1447 O O . GLN A 1 193 ? -15.012 -3.663 24.200 1.00 95.38 193 GLN A O 1
ATOM 1452 N N . CYS A 1 194 ? -15.467 -1.461 23.994 1.00 95.06 194 CYS A N 1
ATOM 1453 C CA . CYS A 1 194 ? -14.857 -0.928 25.197 1.00 95.06 194 CYS A CA 1
ATOM 1454 C C . CYS A 1 194 ? -15.879 -0.339 26.180 1.00 95.06 194 CYS A C 1
ATOM 1456 O O . CYS A 1 194 ? -15.506 0.542 26.934 1.00 95.06 194 CYS A O 1
ATOM 1458 N N . ALA A 1 195 ? -17.074 -0.933 26.315 1.00 95.88 195 ALA A N 1
ATOM 1459 C CA . ALA A 1 195 ? -18.191 -0.463 27.164 1.00 95.88 195 ALA A CA 1
ATOM 1460 C C . ALA A 1 195 ? -17.879 -0.001 28.612 1.00 95.88 195 ALA A C 1
ATOM 1462 O O . ALA A 1 195 ? -18.744 0.519 29.295 1.00 95.88 195 ALA A O 1
ATOM 1463 N N . GLN A 1 196 ? -16.689 -0.264 29.158 1.00 95.12 196 GLN A N 1
ATOM 1464 C CA . GLN A 1 196 ? -16.204 0.366 30.391 1.00 95.12 196 GLN A CA 1
ATOM 1465 C C . GLN A 1 196 ? -14.780 0.894 30.163 1.00 95.12 196 GLN A C 1
ATOM 1467 O O . GLN A 1 196 ? -13.814 0.358 30.734 1.00 95.12 196 GLN A O 1
ATOM 1472 N N . GLY A 1 197 ? -14.655 1.895 29.293 1.00 93.81 197 GLY A N 1
ATOM 1473 C CA . GLY A 1 197 ? -13.402 2.400 28.749 1.00 93.81 197 GLY A CA 1
ATOM 1474 C C . GLY A 1 197 ? -12.799 3.571 29.517 1.00 93.81 197 GLY A C 1
ATOM 1475 O O . GLY A 1 197 ? -13.009 3.773 30.722 1.00 93.81 197 GLY A O 1
ATOM 1476 N N . TYR A 1 198 ? -11.956 4.362 28.863 1.00 94.94 198 TYR A N 1
ATOM 1477 C CA . TYR A 1 198 ? -11.457 5.583 29.486 1.00 94.94 198 TYR A CA 1
ATOM 1478 C C . TYR A 1 198 ? -12.573 6.627 29.607 1.00 94.94 198 TYR A C 1
ATOM 1480 O O . TYR A 1 198 ? -13.347 6.854 28.699 1.00 94.94 198 TYR A O 1
ATOM 1488 N N . LEU A 1 199 ? -12.631 7.336 30.736 1.00 94.06 199 LEU A N 1
ATOM 1489 C CA . LEU A 1 199 ? -13.590 8.431 30.924 1.00 94.06 199 LEU A CA 1
ATOM 1490 C C . LEU A 1 199 ? -13.053 9.755 30.349 1.00 94.06 199 LEU A C 1
ATOM 1492 O O . LEU A 1 199 ? -11.846 9.924 30.154 1.00 94.06 199 LEU A O 1
ATOM 1496 N N . ASP A 1 200 ? -13.938 10.747 30.213 1.00 91.62 200 ASP A N 1
ATOM 1497 C CA . ASP A 1 200 ? -13.641 12.125 29.778 1.00 91.62 200 ASP A CA 1
ATOM 1498 C C . ASP A 1 200 ? -13.265 12.287 28.282 1.00 91.62 200 ASP A C 1
ATOM 1500 O O . ASP A 1 200 ? -12.564 13.242 27.913 1.00 91.62 200 ASP A O 1
ATOM 1504 N N . TRP A 1 201 ? -13.771 11.424 27.401 1.00 94.94 201 TRP A N 1
ATOM 1505 C CA . TRP A 1 201 ? -13.721 11.603 25.945 1.00 94.94 201 TRP A CA 1
ATOM 1506 C C . TRP A 1 201 ? -15.091 11.297 25.318 1.00 94.94 201 TRP A C 1
ATOM 1508 O O . TRP A 1 201 ? -16.067 11.113 26.034 1.00 94.94 201 TRP A O 1
ATOM 1518 N N . THR A 1 202 ? -15.195 11.401 23.995 1.00 95.19 202 THR A N 1
ATOM 1519 C CA . THR A 1 202 ? -16.413 11.044 23.258 1.00 95.19 202 THR A CA 1
ATOM 1520 C C . THR A 1 202 ? -16.019 10.413 21.935 1.00 95.19 202 THR A C 1
ATOM 1522 O O . THR A 1 202 ? -15.183 11.016 21.246 1.00 95.19 202 THR A O 1
ATOM 1525 N N . SER A 1 203 ? -16.667 9.321 21.544 1.00 96.00 203 SER A N 1
ATOM 1526 C CA . SER A 1 203 ? -16.532 8.708 20.227 1.00 96.00 203 SER A CA 1
ATOM 1527 C C . SER A 1 203 ? -16.841 9.706 19.107 1.00 96.00 203 SER A C 1
ATOM 1529 O O . SER A 1 203 ? -17.892 10.359 19.030 1.00 96.00 203 SER A O 1
ATOM 1531 N N . THR A 1 204 ? -15.848 9.894 18.243 1.00 95.00 204 THR A N 1
ATOM 1532 C CA . THR A 1 204 ? -15.920 10.698 17.025 1.00 95.00 204 THR A CA 1
ATOM 1533 C C . THR A 1 204 ? -14.942 10.115 16.021 1.00 95.00 204 THR A C 1
ATOM 1535 O O . THR A 1 204 ? -13.896 9.643 16.432 1.00 95.00 204 THR A O 1
ATOM 1538 N N . ALA A 1 205 ? -15.168 10.332 14.723 1.00 92.50 205 ALA A N 1
ATOM 1539 C CA . ALA A 1 205 ? -14.257 9.907 13.647 1.00 92.50 205 ALA A CA 1
ATOM 1540 C C . ALA A 1 205 ? -12.834 10.536 13.669 1.00 92.50 205 ALA A C 1
ATOM 1542 O O . ALA A 1 205 ? -12.163 10.581 12.645 1.00 92.50 205 ALA A O 1
ATOM 1543 N N . LEU A 1 206 ? -12.419 11.177 14.765 1.00 93.19 206 LEU A N 1
ATOM 1544 C CA . LEU A 1 206 ? -11.053 11.660 15.006 1.00 93.19 206 LEU A CA 1
ATOM 1545 C C . LEU A 1 206 ? -10.391 11.002 16.230 1.00 93.19 206 LEU A C 1
ATOM 1547 O O . LEU A 1 206 ? -9.245 11.340 16.523 1.00 93.19 206 LEU A O 1
ATOM 1551 N N . THR A 1 207 ? -11.146 10.240 17.016 1.00 94.69 207 THR A N 1
ATOM 1552 C CA . THR A 1 207 ? -10.747 9.684 18.320 1.00 94.69 207 THR A CA 1
ATOM 1553 C C . THR A 1 207 ? -11.206 8.237 18.524 1.00 94.69 207 THR A C 1
ATOM 1555 O O . THR A 1 207 ? -10.958 7.717 19.606 1.00 94.69 207 THR A O 1
ATOM 1558 N N . ASP A 1 208 ? -11.961 7.726 17.557 1.00 96.06 208 ASP A N 1
ATOM 1559 C CA . ASP A 1 208 ? -12.580 6.407 17.408 1.00 96.06 208 ASP A CA 1
ATOM 1560 C C . ASP A 1 208 ? -12.835 6.288 15.891 1.00 96.06 208 ASP A C 1
ATOM 1562 O O . ASP A 1 208 ? -13.813 6.842 15.354 1.00 96.06 208 ASP A O 1
ATOM 1566 N N . HIS A 1 209 ? -11.823 5.811 15.166 1.00 95.00 209 HIS A N 1
ATOM 1567 C CA . HIS A 1 209 ? -11.776 5.872 13.700 1.00 95.00 209 HIS A CA 1
ATOM 1568 C C . HIS A 1 209 ? -12.811 4.946 13.056 1.00 95.00 209 HIS A C 1
ATOM 1570 O O . HIS A 1 209 ? -13.523 5.382 12.138 1.00 95.00 209 HIS A O 1
ATOM 1576 N N . ASP A 1 210 ? -12.976 3.733 13.571 1.00 94.50 210 ASP A N 1
ATOM 1577 C CA . ASP A 1 210 ? -13.961 2.767 13.084 1.00 94.50 210 ASP A CA 1
ATOM 1578 C C . ASP A 1 210 ? -15.360 2.885 13.716 1.00 94.50 210 ASP A C 1
ATOM 1580 O O . ASP A 1 210 ? -16.351 2.431 13.118 1.00 94.50 210 ASP A O 1
ATOM 1584 N N . GLY A 1 211 ? -15.481 3.605 14.830 1.00 94.81 211 GLY A N 1
ATOM 1585 C CA . GLY A 1 211 ? -16.739 3.867 15.513 1.00 94.81 211 GLY A CA 1
ATOM 1586 C C . GLY A 1 211 ? -17.190 2.735 16.431 1.00 94.81 211 GLY A C 1
ATOM 1587 O O . GLY A 1 211 ? -18.409 2.549 16.561 1.00 94.81 211 GLY A O 1
ATOM 1588 N N . ASP A 1 212 ? -16.270 1.951 16.986 1.00 94.56 212 ASP A N 1
ATOM 1589 C CA . ASP A 1 212 ? -16.566 0.803 17.837 1.00 94.56 212 ASP A CA 1
ATOM 1590 C C . ASP A 1 212 ? -16.641 1.119 19.340 1.00 94.56 212 ASP A C 1
ATOM 1592 O O . ASP A 1 212 ? -16.911 0.205 20.120 1.00 94.56 212 ASP A O 1
ATOM 1596 N N . GLY A 1 213 ? -16.469 2.387 19.731 1.00 95.19 213 GLY A N 1
ATOM 1597 C CA . GLY A 1 213 ? -16.510 2.842 21.128 1.00 95.19 213 GLY A CA 1
ATOM 1598 C C . GLY A 1 213 ? -15.185 2.710 21.882 1.00 95.19 213 GLY A C 1
ATOM 1599 O O . GLY A 1 213 ? -15.088 3.103 23.041 1.00 95.19 213 GLY A O 1
ATOM 1600 N N . CYS A 1 214 ? -14.119 2.230 21.243 1.00 95.75 214 CYS A N 1
ATOM 1601 C CA . CYS A 1 214 ? -12.779 2.245 21.809 1.00 95.75 214 CYS A CA 1
ATOM 1602 C C . CYS A 1 214 ? -12.015 3.514 21.404 1.00 95.75 214 CYS A C 1
ATOM 1604 O O . CYS A 1 214 ? -12.119 4.040 20.300 1.00 95.75 214 CYS A O 1
ATOM 1606 N N . ASN A 1 215 ? -11.221 4.062 22.330 1.00 95.75 215 ASN A N 1
ATOM 1607 C CA . ASN A 1 215 ? -10.380 5.210 22.014 1.00 95.75 215 ASN A CA 1
ATOM 1608 C C . ASN A 1 215 ? -9.071 4.801 21.316 1.00 95.75 215 ASN A C 1
ATOM 1610 O O . ASN A 1 215 ? -8.191 4.252 22.003 1.00 95.75 215 ASN A O 1
ATOM 1614 N N . ASP A 1 216 ? -8.879 5.257 20.068 1.00 95.38 216 ASP A N 1
ATOM 1615 C CA . ASP A 1 216 ? -7.683 5.040 19.220 1.00 95.38 216 ASP A CA 1
ATOM 1616 C C . ASP A 1 216 ? -6.357 5.176 19.999 1.00 95.38 216 ASP A C 1
ATOM 1618 O O . ASP A 1 216 ? -5.393 4.423 19.912 1.00 95.38 216 ASP A O 1
ATOM 1622 N N . SER A 1 217 ? -6.258 6.215 20.833 1.00 93.25 217 SER A N 1
ATOM 1623 C CA . SER A 1 217 ? -4.973 6.592 21.427 1.00 93.25 217 SER A CA 1
ATOM 1624 C C . SER A 1 217 ? -4.594 5.807 22.683 1.00 93.25 217 SER A C 1
ATOM 1626 O O . SER A 1 217 ? -3.483 5.996 23.207 1.00 93.25 217 SER A O 1
ATOM 1628 N N . THR A 1 218 ? -5.509 5.007 23.238 1.00 93.25 218 THR A N 1
ATOM 1629 C CA . THR A 1 218 ? -5.330 4.453 24.588 1.00 93.25 218 THR A CA 1
ATOM 1630 C C . THR A 1 218 ? -5.820 3.034 24.814 1.00 93.25 218 THR A C 1
ATOM 1632 O O . THR A 1 218 ? -5.176 2.338 25.609 1.00 93.25 218 THR A O 1
ATOM 1635 N N . GLU A 1 219 ? -6.931 2.625 24.211 1.00 93.75 219 GLU A N 1
ATOM 1636 C CA . GLU A 1 219 ? -7.569 1.336 24.510 1.00 93.75 219 GLU A CA 1
ATOM 1637 C C . GLU A 1 219 ? -7.983 0.538 23.287 1.00 93.75 219 GLU A C 1
ATOM 1639 O O . GLU A 1 219 ? -8.062 -0.687 23.404 1.00 93.75 219 GLU A O 1
ATOM 1644 N N . ASP A 1 220 ? -8.129 1.204 22.147 1.00 95.06 220 ASP A N 1
ATOM 1645 C CA . ASP A 1 220 ? -8.104 0.537 20.861 1.00 95.06 220 ASP A CA 1
ATOM 1646 C C . ASP A 1 220 ? -6.666 0.132 20.493 1.00 95.06 220 ASP A C 1
ATOM 1648 O O . ASP A 1 220 ? -5.685 0.727 20.957 1.00 95.06 220 ASP A O 1
ATOM 1652 N N . ILE A 1 221 ? -6.539 -0.977 19.779 1.00 94.62 221 ILE A N 1
ATOM 1653 C CA . ILE A 1 221 ? -5.268 -1.520 19.290 1.00 94.62 221 ILE A CA 1
ATOM 1654 C C . ILE A 1 221 ? -5.325 -1.867 17.798 1.00 94.62 221 ILE A C 1
ATOM 1656 O O . ILE A 1 221 ? -4.376 -2.504 17.324 1.00 94.62 221 ILE A O 1
ATOM 1660 N N . ASP A 1 222 ? -6.452 -1.593 17.146 1.00 95.50 222 ASP A N 1
ATOM 1661 C CA . ASP A 1 222 ? -6.807 -1.927 15.765 1.00 95.50 222 ASP A CA 1
ATOM 1662 C C . ASP A 1 222 ? -7.821 -0.867 15.287 1.00 95.50 222 ASP A C 1
ATOM 1664 O O . ASP A 1 222 ? -9.007 -1.161 15.153 1.00 95.50 222 ASP A O 1
ATOM 1668 N N . ASP A 1 223 ? -7.356 0.381 15.116 1.00 95.44 223 ASP A N 1
ATOM 1669 C CA . ASP A 1 223 ? -8.231 1.569 14.997 1.00 95.44 223 ASP A CA 1
ATOM 1670 C C . ASP A 1 223 ? -9.169 1.536 13.762 1.00 95.44 223 ASP A C 1
ATOM 1672 O O . ASP A 1 223 ? -10.120 2.321 13.672 1.00 95.44 223 ASP A O 1
ATOM 1676 N N . ASP A 1 224 ? -8.887 0.710 12.746 1.00 95.19 224 ASP A N 1
ATOM 1677 C CA . ASP A 1 224 ? -9.729 0.541 11.552 1.00 95.19 224 ASP A CA 1
ATOM 1678 C C . ASP A 1 224 ? -10.450 -0.822 11.462 1.00 95.19 224 ASP A C 1
ATOM 1680 O O . ASP A 1 224 ? -11.272 -1.041 10.549 1.00 95.19 224 ASP A O 1
ATOM 1684 N N . ASN A 1 225 ? -10.233 -1.682 12.465 1.00 95.00 225 ASN A N 1
ATOM 1685 C CA . ASN A 1 225 ? -10.846 -2.992 12.676 1.00 95.00 225 ASN A CA 1
ATOM 1686 C C . ASN A 1 225 ? -10.694 -3.956 11.479 1.00 95.00 225 ASN A C 1
ATOM 1688 O O . ASN A 1 225 ? -11.579 -4.789 11.199 1.00 95.00 225 ASN A O 1
ATOM 1692 N N . ASP A 1 226 ? -9.577 -3.871 10.754 1.00 95.25 226 ASP A N 1
ATOM 1693 C CA . ASP A 1 226 ? -9.252 -4.766 9.643 1.00 95.25 226 ASP A CA 1
ATOM 1694 C C . ASP A 1 226 ? -8.707 -6.137 10.122 1.00 95.25 226 ASP A C 1
ATOM 1696 O O . ASP A 1 226 ? -8.756 -7.144 9.392 1.00 95.25 226 ASP A O 1
ATOM 1700 N N . GLY A 1 227 ? -8.293 -6.225 11.391 1.00 94.31 227 GLY A N 1
ATOM 1701 C CA . GLY A 1 227 ? -7.761 -7.418 12.043 1.00 94.31 227 GLY A CA 1
ATOM 1702 C C . GLY A 1 227 ? -6.236 -7.463 12.200 1.00 94.31 227 GLY A C 1
ATOM 1703 O O . GLY A 1 227 ? -5.727 -8.484 12.703 1.00 94.31 227 GLY A O 1
ATOM 1704 N N . ILE A 1 228 ? -5.511 -6.420 11.796 1.00 95.81 228 ILE A N 1
ATOM 1705 C CA . ILE A 1 228 ? -4.084 -6.198 12.034 1.00 95.81 228 ILE A CA 1
ATOM 1706 C C . ILE A 1 228 ? -3.934 -5.086 13.075 1.00 95.81 228 ILE A C 1
ATOM 1708 O O . ILE A 1 228 ? -4.436 -3.991 12.951 1.00 95.81 228 ILE A O 1
ATOM 1712 N N . ILE A 1 229 ? -3.200 -5.370 14.152 1.00 95.44 229 ILE A N 1
ATOM 1713 C CA . ILE A 1 229 ? -3.029 -4.385 15.229 1.00 95.44 229 ILE A CA 1
ATOM 1714 C C . ILE A 1 229 ? -2.124 -3.223 14.792 1.00 95.44 229 ILE A C 1
ATOM 1716 O O . ILE A 1 229 ? -1.088 -3.493 14.178 1.00 95.44 229 ILE A O 1
ATOM 1720 N N . ASP A 1 230 ? -2.350 -1.998 15.281 1.00 94.81 230 ASP A N 1
ATOM 1721 C CA . ASP A 1 230 ? -1.635 -0.773 14.845 1.00 94.81 230 ASP A CA 1
ATOM 1722 C C . ASP A 1 230 ? -0.106 -0.905 14.874 1.00 94.81 230 ASP A C 1
ATOM 1724 O O . ASP A 1 230 ? 0.649 -0.302 14.118 1.00 94.81 230 ASP A O 1
ATOM 1728 N N . SER A 1 231 ? 0.412 -1.684 15.828 1.00 94.25 231 SER A N 1
ATOM 1729 C CA . SER A 1 231 ? 1.859 -1.889 15.975 1.00 94.25 231 SER A CA 1
ATOM 1730 C C . SER A 1 231 ? 2.498 -2.729 14.861 1.00 94.25 231 SER A C 1
ATOM 1732 O O . SER A 1 231 ? 3.730 -2.793 14.788 1.00 94.25 231 SER A O 1
ATOM 1734 N N . SER A 1 232 ? 1.678 -3.434 14.086 1.00 94.19 232 SER A N 1
ATOM 1735 C CA . SER A 1 232 ? 2.041 -4.273 12.939 1.00 94.19 232 SER A CA 1
ATOM 1736 C C . SER A 1 232 ? 1.349 -3.823 11.651 1.00 94.19 232 SER A C 1
ATOM 1738 O O . SER A 1 232 ? 1.554 -4.490 10.648 1.00 94.19 232 SER A O 1
ATOM 1740 N N . ASP A 1 233 ? 0.593 -2.728 11.711 1.00 94.38 233 ASP A N 1
ATOM 1741 C CA . ASP A 1 233 ? -0.171 -2.154 10.615 1.00 94.38 233 ASP A CA 1
ATOM 1742 C C . ASP A 1 233 ? 0.537 -0.892 10.081 1.00 94.38 233 ASP A C 1
ATOM 1744 O O . ASP A 1 233 ? 0.888 0.015 10.851 1.00 94.38 233 ASP A O 1
ATOM 1748 N N . LEU A 1 234 ? 0.815 -0.835 8.778 1.00 92.56 234 LEU A N 1
ATOM 1749 C CA . LEU A 1 234 ? 1.367 0.353 8.118 1.00 92.56 234 LEU A CA 1
ATOM 1750 C C . LEU A 1 234 ? 0.296 1.413 7.803 1.00 92.56 234 LEU A C 1
ATOM 1752 O O . LEU A 1 234 ? 0.635 2.599 7.686 1.00 92.56 234 LEU A O 1
ATOM 1756 N N . CYS A 1 235 ? -0.968 1.008 7.764 1.00 92.69 235 CYS A N 1
ATOM 1757 C CA . CYS A 1 235 ? -2.177 1.784 7.532 1.00 92.69 235 CYS A CA 1
ATOM 1758 C C . CYS A 1 235 ? -3.090 1.842 8.761 1.00 92.69 235 CYS A C 1
ATOM 1760 O O . CYS A 1 235 ? -4.292 1.907 8.591 1.00 92.69 235 CYS A O 1
ATOM 1762 N N . SER A 1 236 ? -2.541 1.993 9.971 1.00 94.00 236 SER A N 1
ATOM 1763 C CA . SER A 1 236 ? -3.289 1.942 11.246 1.00 94.00 236 SER A CA 1
ATOM 1764 C C . SER A 1 236 ? -4.498 2.880 11.428 1.00 94.00 236 SER A C 1
ATOM 1766 O O . SER A 1 236 ? -5.031 2.956 12.515 1.00 94.00 236 SER A O 1
ATOM 1768 N N . ILE A 1 237 ? -4.849 3.721 10.456 1.00 92.44 237 ILE A N 1
ATOM 1769 C CA . ILE A 1 237 ? -6.098 4.500 10.401 1.00 92.44 237 ILE A CA 1
ATOM 1770 C C . ILE A 1 237 ? -6.634 4.438 8.964 1.00 92.44 237 ILE A C 1
ATOM 1772 O O . ILE A 1 237 ? -6.839 5.469 8.299 1.00 92.44 237 ILE A O 1
ATOM 1776 N N . GLY A 1 238 ? -6.760 3.218 8.457 1.00 92.31 238 GLY A N 1
ATOM 1777 C CA . GLY A 1 238 ? -6.935 2.891 7.057 1.00 92.31 238 GLY A CA 1
ATOM 1778 C C . GLY A 1 238 ? -8.387 2.851 6.615 1.00 92.31 238 GLY A C 1
ATOM 1779 O O . GLY A 1 238 ? -9.278 3.533 7.150 1.00 92.31 238 GLY A O 1
ATOM 1780 N N . ALA A 1 239 ? -8.639 2.111 5.543 1.00 94.94 239 ALA A N 1
ATOM 1781 C CA . ALA A 1 239 ? -9.981 1.914 5.033 1.00 94.94 239 ALA A CA 1
ATOM 1782 C C . ALA A 1 239 ? -10.838 1.136 6.044 1.00 94.94 239 ALA A C 1
ATOM 1784 O O . ALA A 1 239 ? -10.434 0.135 6.603 1.00 94.94 239 ALA A O 1
ATOM 1785 N N . LEU A 1 240 ? -12.095 1.539 6.224 1.00 94.25 240 LEU A N 1
ATOM 1786 C CA . LEU A 1 240 ? -13.021 0.809 7.095 1.00 94.25 240 LEU A CA 1
ATOM 1787 C C . LEU A 1 240 ? -13.781 -0.281 6.328 1.00 94.25 240 LEU A C 1
ATOM 1789 O O . LEU A 1 240 ? -14.028 -0.172 5.122 1.00 94.25 240 LEU A O 1
ATOM 1793 N N . SER A 1 241 ? -14.327 -1.256 7.064 1.00 92.19 241 SER A N 1
ATOM 1794 C CA . SER A 1 241 ? -15.254 -2.287 6.552 1.00 92.19 241 SER A CA 1
ATOM 1795 C C . SER A 1 241 ? -14.637 -3.321 5.601 1.00 92.19 241 SER A C 1
ATOM 1797 O O . SER A 1 241 ? -15.306 -3.794 4.669 1.00 92.19 241 SER A O 1
ATOM 1799 N N . TRP A 1 242 ? -13.401 -3.721 5.858 1.00 95.06 242 TRP A N 1
ATOM 1800 C CA . TRP A 1 242 ? -12.756 -4.862 5.217 1.00 95.06 242 TRP A CA 1
ATOM 1801 C C . TRP A 1 242 ? -12.056 -5.721 6.277 1.00 95.06 242 TRP A C 1
ATOM 1803 O O . TRP A 1 242 ? -12.289 -5.529 7.463 1.00 95.06 242 TRP A O 1
ATOM 1813 N N . GLN A 1 243 ? -11.350 -6.766 5.855 1.00 95.12 243 GLN A N 1
ATOM 1814 C CA . GLN A 1 243 ? -10.500 -7.543 6.752 1.00 95.12 243 GLN A CA 1
ATOM 1815 C C . GLN A 1 243 ? -9.215 -7.885 6.014 1.00 95.12 243 GLN A C 1
ATOM 1817 O O . GLN A 1 243 ? -9.309 -8.314 4.854 1.00 95.12 243 GLN A O 1
ATOM 1822 N N . SER A 1 244 ? -8.073 -7.804 6.690 1.00 96.00 244 SER A N 1
ATOM 1823 C CA . SER A 1 244 ? -6.802 -8.281 6.157 1.00 96.00 244 SER A CA 1
ATOM 1824 C C . SER A 1 244 ? -6.881 -9.778 5.845 1.00 96.00 244 SER A C 1
ATOM 1826 O O . SER A 1 244 ? -7.161 -10.651 6.682 1.00 96.00 244 SER A O 1
ATOM 1828 N N . THR A 1 245 ? -6.713 -10.091 4.563 1.00 95.38 245 THR A N 1
ATOM 1829 C CA . THR A 1 245 ? -6.666 -11.451 4.031 1.00 95.38 245 THR A CA 1
ATOM 1830 C C . THR A 1 245 ? -5.709 -11.470 2.858 1.00 95.38 245 THR A C 1
ATOM 1832 O O . THR A 1 245 ? -5.642 -10.494 2.130 1.00 95.38 245 THR A O 1
ATOM 1835 N N . SER A 1 246 ? -5.134 -12.632 2.540 1.00 92.94 246 SER A N 1
ATOM 1836 C CA . SER A 1 246 ? -4.217 -12.814 1.397 1.00 92.94 246 SER A CA 1
ATOM 1837 C C . SER A 1 246 ? -4.810 -12.540 -0.003 1.00 92.94 246 SER A C 1
ATOM 1839 O O . SER A 1 246 ? -4.299 -13.050 -0.997 1.00 92.94 246 SER A O 1
ATOM 1841 N N . SER A 1 247 ? -6.000 -11.952 -0.093 1.00 93.56 247 SER A N 1
ATOM 1842 C CA . SER A 1 247 ? -6.661 -11.542 -1.335 1.00 93.56 247 SER A CA 1
ATOM 1843 C C . SER A 1 247 ? -7.065 -10.067 -1.352 1.00 93.56 247 SER A C 1
ATOM 1845 O O . SER A 1 247 ? -7.677 -9.639 -2.328 1.00 93.56 247 SER A O 1
ATOM 1847 N N . THR A 1 248 ? -6.850 -9.364 -0.244 1.00 95.06 248 THR A N 1
ATOM 1848 C CA . THR A 1 248 ? -7.186 -7.952 -0.033 1.00 95.06 248 THR A CA 1
ATOM 1849 C C . THR A 1 248 ? -6.056 -7.164 0.626 1.00 95.06 248 THR A C 1
ATOM 1851 O O . THR A 1 248 ? -6.182 -5.951 0.673 1.00 95.06 248 THR A O 1
ATOM 1854 N N . ASP A 1 249 ? -5.075 -7.873 1.184 1.00 95.75 249 ASP A N 1
ATOM 1855 C CA . ASP A 1 249 ? -3.821 -7.422 1.787 1.00 95.75 249 ASP A CA 1
ATOM 1856 C C . ASP A 1 249 ? -2.822 -8.566 1.514 1.00 95.75 249 ASP A C 1
ATOM 1858 O O . ASP A 1 249 ? -2.859 -9.637 2.154 1.00 95.75 249 ASP A O 1
ATOM 1862 N N . TYR A 1 250 ? -2.090 -8.455 0.406 1.00 95.00 250 TYR A N 1
ATOM 1863 C CA . TYR A 1 250 ? -1.299 -9.559 -0.137 1.00 95.00 250 TYR A CA 1
ATOM 1864 C C . TYR A 1 250 ? -0.097 -9.905 0.751 1.00 95.00 250 TYR A C 1
ATOM 1866 O O . TYR A 1 250 ? 0.186 -11.099 0.959 1.00 95.00 250 TYR A O 1
ATOM 1874 N N . ASP A 1 251 ? 0.556 -8.907 1.333 1.00 93.44 251 ASP A N 1
ATOM 1875 C CA . ASP A 1 251 ? 1.765 -9.063 2.135 1.00 93.44 251 ASP A CA 1
ATOM 1876 C C . ASP A 1 251 ? 1.523 -9.079 3.661 1.00 93.44 251 ASP A C 1
ATOM 1878 O O . ASP A 1 251 ? 2.397 -9.513 4.430 1.00 93.44 251 ASP A O 1
ATOM 1882 N N . SER A 1 252 ? 0.287 -8.799 4.079 1.00 94.38 252 SER A N 1
ATOM 1883 C CA . SER A 1 252 ? -0.194 -8.794 5.463 1.00 94.38 252 SER A CA 1
ATOM 1884 C C . SER A 1 252 ? 0.372 -7.660 6.317 1.00 94.38 252 SER A C 1
ATOM 1886 O O . SER A 1 252 ? 0.697 -7.897 7.492 1.00 94.38 252 SER A O 1
ATOM 1888 N N . ASP A 1 253 ? 0.531 -6.473 5.738 1.00 92.81 253 ASP A N 1
ATOM 1889 C CA . ASP A 1 253 ? 1.017 -5.277 6.425 1.00 92.81 253 ASP A CA 1
ATOM 1890 C C . ASP A 1 253 ? -0.090 -4.376 7.002 1.00 92.81 253 ASP A C 1
ATOM 1892 O O . ASP A 1 253 ? 0.248 -3.385 7.652 1.00 92.81 253 ASP A O 1
ATOM 1896 N N . GLY A 1 254 ? -1.366 -4.754 6.837 1.00 94.12 254 GLY A N 1
ATOM 1897 C CA . GLY A 1 254 ? -2.539 -4.006 7.312 1.00 94.12 254 GLY A CA 1
ATOM 1898 C C . GLY A 1 254 ? -3.076 -2.977 6.316 1.00 94.12 254 GLY A C 1
ATOM 1899 O O . GLY A 1 254 ? -4.036 -2.270 6.600 1.00 94.12 254 GLY A O 1
ATOM 1900 N N . CYS A 1 255 ? -2.513 -2.908 5.112 1.00 94.12 255 CYS A N 1
ATOM 1901 C CA . CYS A 1 255 ? -2.980 -2.014 4.067 1.00 94.12 255 CYS A CA 1
ATOM 1902 C C . CYS A 1 255 ? -3.795 -2.745 3.013 1.00 94.12 255 CYS A C 1
ATOM 1904 O O . CYS A 1 255 ? -3.432 -3.797 2.500 1.00 94.12 255 CYS A O 1
ATOM 1906 N N . GLN A 1 256 ? -4.939 -2.172 2.647 1.00 95.56 256 GLN A N 1
ATOM 1907 C CA . GLN A 1 256 ? -5.723 -2.701 1.545 1.00 95.56 256 GLN A CA 1
ATOM 1908 C C . GLN A 1 256 ? -5.074 -2.416 0.183 1.00 95.56 256 GLN A C 1
ATOM 1910 O O . GLN A 1 256 ? -5.103 -1.265 -0.284 1.00 95.56 256 GLN A O 1
ATOM 1915 N N . ASP A 1 257 ? -4.722 -3.498 -0.524 1.00 94.12 257 ASP A N 1
ATOM 1916 C CA . ASP A 1 257 ? -4.189 -3.524 -1.900 1.00 94.12 257 ASP A CA 1
ATOM 1917 C C . ASP A 1 257 ? -4.927 -2.542 -2.843 1.00 94.12 257 ASP A C 1
ATOM 1919 O O . ASP A 1 257 ? -4.407 -1.795 -3.667 1.00 94.12 257 ASP A O 1
ATOM 1923 N N . ALA A 1 258 ? -6.259 -2.528 -2.744 1.00 91.88 258 ALA A N 1
ATOM 1924 C CA . ALA A 1 258 ? -7.098 -1.829 -3.711 1.00 91.88 258 ALA A CA 1
ATOM 1925 C C . ALA A 1 258 ? -7.105 -0.297 -3.567 1.00 91.88 258 ALA A C 1
ATOM 1927 O O . ALA A 1 258 ? -7.588 0.383 -4.488 1.00 91.88 258 ALA A O 1
ATOM 1928 N N . THR A 1 259 ? -6.722 0.252 -2.409 1.00 89.56 259 THR A N 1
ATOM 1929 C CA . THR A 1 259 ? -6.995 1.668 -2.105 1.00 89.56 259 THR A CA 1
ATOM 1930 C C . THR A 1 259 ? -5.946 2.419 -1.309 1.00 89.56 259 THR A C 1
ATOM 1932 O O . THR A 1 259 ? -5.920 3.647 -1.439 1.00 89.56 259 THR A O 1
ATOM 1935 N N . GLU A 1 260 ? -5.168 1.751 -0.465 1.00 91.06 260 GLU A N 1
ATOM 1936 C CA . GLU A 1 260 ? -4.266 2.424 0.478 1.00 91.06 260 GLU A CA 1
ATOM 1937 C C . GLU A 1 260 ? -2.837 1.907 0.435 1.00 91.06 260 GLU A C 1
ATOM 1939 O O . GLU A 1 260 ? -1.930 2.717 0.640 1.00 91.06 260 GLU A O 1
ATOM 1944 N N . ASP A 1 261 ? -2.655 0.638 0.074 1.00 92.38 261 ASP A N 1
ATOM 1945 C CA . ASP A 1 261 ? -1.349 0.123 -0.294 1.00 92.38 261 ASP A CA 1
ATOM 1946 C C . ASP A 1 261 ? -0.925 0.668 -1.669 1.00 92.38 261 ASP A C 1
ATOM 1948 O O . ASP A 1 261 ? -1.750 0.906 -2.561 1.00 92.38 261 ASP A O 1
ATOM 1952 N N . LEU A 1 262 ? 0.361 0.978 -1.800 1.00 92.00 262 LEU A N 1
ATOM 1953 C CA . LEU A 1 262 ? 0.984 1.413 -3.049 1.00 92.00 262 LEU A CA 1
ATOM 1954 C C . LEU A 1 262 ? 2.040 0.416 -3.553 1.00 92.00 262 LEU A C 1
ATOM 1956 O O . LEU A 1 262 ? 2.659 0.721 -4.579 1.00 92.00 262 LEU A O 1
ATOM 1960 N N . ASP A 1 263 ? 2.302 -0.658 -2.807 1.00 93.00 263 ASP A N 1
ATOM 1961 C CA . ASP A 1 263 ? 3.306 -1.696 -3.062 1.00 93.00 263 ASP A CA 1
ATOM 1962 C C . ASP A 1 263 ? 2.809 -3.030 -2.462 1.00 93.00 263 ASP A C 1
ATOM 1964 O O . ASP A 1 263 ? 3.339 -3.497 -1.451 1.00 93.00 263 ASP A O 1
ATOM 1968 N N . ASP A 1 264 ? 1.782 -3.615 -3.097 1.00 93.75 264 ASP A N 1
ATOM 1969 C CA . ASP A 1 264 ? 1.022 -4.795 -2.634 1.00 93.75 264 ASP A CA 1
ATOM 1970 C C . ASP A 1 264 ? 1.906 -5.990 -2.191 1.00 93.75 264 ASP A C 1
ATOM 1972 O O . ASP A 1 264 ? 1.499 -6.814 -1.368 1.00 93.75 264 ASP A O 1
ATOM 1976 N N . ASP A 1 265 ? 3.104 -6.166 -2.762 1.00 93.50 265 ASP A N 1
ATOM 1977 C CA . ASP A 1 265 ? 4.023 -7.273 -2.454 1.00 93.50 265 ASP A CA 1
ATOM 1978 C C . ASP A 1 265 ? 5.329 -6.865 -1.756 1.00 93.50 265 ASP A C 1
ATOM 1980 O O . ASP A 1 265 ? 6.159 -7.730 -1.415 1.00 93.50 265 ASP A O 1
ATOM 1984 N N . ASN A 1 266 ? 5.465 -5.571 -1.474 1.00 92.69 266 ASN A N 1
ATOM 1985 C CA . ASN A 1 266 ? 6.563 -4.937 -0.766 1.00 92.69 266 ASN A CA 1
ATOM 1986 C C . ASN A 1 266 ? 7.949 -5.203 -1.391 1.00 92.69 266 ASN A C 1
ATOM 1988 O O . ASN A 1 266 ? 8.987 -5.275 -0.697 1.00 92.69 266 ASN A O 1
ATOM 1992 N N . ASP A 1 267 ? 8.002 -5.337 -2.716 1.00 93.19 267 ASP A N 1
ATOM 1993 C CA . ASP A 1 267 ? 9.228 -5.583 -3.467 1.00 93.19 267 ASP A CA 1
ATOM 1994 C C . ASP A 1 267 ? 10.059 -4.303 -3.726 1.00 93.19 267 ASP A C 1
ATOM 1996 O O . ASP A 1 267 ? 11.250 -4.399 -4.080 1.00 93.19 267 ASP A O 1
ATOM 2000 N N . ARG A 1 268 ? 9.495 -3.126 -3.391 1.00 91.81 268 ARG A N 1
ATOM 2001 C CA . ARG A 1 268 ? 9.988 -1.741 -3.575 1.00 91.81 268 ARG A CA 1
ATOM 2002 C C . ARG A 1 268 ? 9.644 -1.094 -4.911 1.00 91.81 268 ARG A C 1
ATOM 2004 O O . ARG A 1 268 ? 10.189 -0.010 -5.197 1.00 91.81 268 ARG A O 1
ATOM 2011 N N . ILE A 1 269 ? 8.795 -1.694 -5.717 1.00 93.25 269 ILE A N 1
ATOM 2012 C CA . ILE A 1 269 ? 8.235 -1.120 -6.926 1.00 93.25 269 ILE A CA 1
ATOM 2013 C C . ILE A 1 269 ? 6.776 -0.783 -6.643 1.00 93.25 269 ILE A C 1
ATOM 2015 O O . ILE A 1 269 ? 6.039 -1.535 -6.040 1.00 93.25 269 ILE A O 1
ATOM 2019 N N . CYS A 1 270 ? 6.377 0.445 -6.974 1.00 93.62 270 CYS A N 1
ATOM 2020 C CA . CYS A 1 270 ? 5.004 0.852 -6.692 1.00 93.62 270 CYS A CA 1
ATOM 2021 C C . CYS A 1 270 ? 4.054 0.296 -7.768 1.00 93.62 270 CYS A C 1
ATOM 2023 O O . CYS A 1 270 ? 4.341 0.457 -8.963 1.00 93.62 270 CYS A O 1
ATOM 2025 N N . ASP A 1 271 ? 2.863 -0.161 -7.371 1.00 92.38 271 ASP A N 1
ATOM 2026 C CA . ASP A 1 271 ? 1.805 -0.670 -8.268 1.00 92.38 271 ASP A CA 1
ATOM 2027 C C . ASP A 1 271 ? 1.399 0.337 -9.353 1.00 92.38 271 ASP A C 1
ATOM 2029 O O . ASP A 1 271 ? 0.945 0.004 -10.454 1.00 92.38 271 ASP A O 1
ATOM 2033 N N . GLY A 1 272 ? 1.566 1.622 -9.044 1.00 89.56 272 GLY A N 1
ATOM 2034 C CA . GLY A 1 272 ? 1.273 2.729 -9.936 1.00 89.56 272 GLY A CA 1
ATOM 2035 C C . GLY A 1 272 ? 2.366 3.792 -9.994 1.00 89.56 272 GLY A C 1
ATOM 2036 O O . GLY A 1 272 ? 3.520 3.620 -9.622 1.00 89.56 272 GLY A O 1
ATOM 2037 N N . THR A 1 273 ? 1.983 4.972 -10.480 1.00 86.75 273 THR A N 1
ATOM 2038 C CA . THR A 1 273 ? 2.915 6.103 -10.628 1.00 86.75 273 THR A CA 1
ATOM 2039 C C . THR A 1 273 ? 3.101 6.925 -9.352 1.00 86.75 273 THR A C 1
ATOM 2041 O O . THR A 1 273 ? 3.870 7.891 -9.350 1.00 86.75 273 THR A O 1
ATOM 2044 N N . GLU A 1 274 ? 2.312 6.642 -8.316 1.00 82.06 274 GLU A N 1
ATOM 2045 C CA . GLU A 1 274 ? 2.372 7.367 -7.050 1.00 82.06 274 GLU A CA 1
ATOM 2046 C C . GLU A 1 274 ? 3.472 6.775 -6.170 1.00 82.06 274 GLU A C 1
ATOM 2048 O O . GLU A 1 274 ? 3.705 5.578 -6.173 1.00 82.06 274 GLU A O 1
ATOM 2053 N N . SER A 1 275 ? 4.188 7.639 -5.454 1.00 79.00 275 SER A N 1
ATOM 2054 C CA . SER A 1 275 ? 5.229 7.234 -4.512 1.00 79.00 275 SER A CA 1
ATOM 2055 C C . SER A 1 275 ? 5.090 8.078 -3.254 1.00 79.00 275 SER A C 1
ATOM 2057 O O . SER A 1 275 ? 5.104 9.314 -3.357 1.00 79.00 275 SER A O 1
ATOM 2059 N N . ASP A 1 276 ? 5.018 7.449 -2.084 1.00 69.44 276 ASP A N 1
ATOM 2060 C CA . ASP A 1 276 ? 5.127 8.134 -0.794 1.00 69.44 276 ASP A CA 1
ATOM 2061 C C . ASP A 1 276 ? 6.400 7.682 -0.064 1.00 69.44 276 ASP A C 1
ATOM 2063 O O . ASP A 1 276 ? 6.849 6.545 -0.168 1.00 69.44 276 ASP A O 1
ATOM 2067 N N . ASN A 1 277 ? 6.992 8.582 0.720 1.00 66.25 277 ASN A N 1
ATOM 2068 C CA . ASN A 1 277 ? 8.112 8.249 1.600 1.00 66.25 277 ASN A CA 1
ATOM 2069 C C . ASN A 1 277 ? 7.712 7.283 2.731 1.00 66.25 277 ASN A C 1
ATOM 2071 O O . ASN A 1 277 ? 8.603 6.843 3.457 1.00 66.25 277 ASN A O 1
ATOM 2075 N N . VAL A 1 278 ? 6.410 7.040 2.922 1.00 66.62 278 VAL A N 1
ATOM 2076 C CA . VAL A 1 278 ? 5.858 6.097 3.904 1.00 66.62 278 VAL A CA 1
ATOM 2077 C C . VAL A 1 278 ? 6.072 4.650 3.439 1.00 66.62 278 VAL A C 1
ATOM 2079 O O . VAL A 1 278 ? 6.708 3.900 4.171 1.00 66.62 278 VAL A O 1
ATOM 2082 N N . TRP A 1 279 ? 5.682 4.332 2.199 1.00 68.12 279 TRP A N 1
ATOM 2083 C CA . TRP A 1 279 ? 5.778 3.000 1.568 1.00 68.12 279 TRP A CA 1
ATOM 2084 C C . TRP A 1 279 ? 7.196 2.614 1.137 1.00 68.12 279 TRP A C 1
ATOM 2086 O O . TRP A 1 279 ? 7.542 1.451 1.027 1.00 68.12 279 TRP A O 1
ATOM 2096 N N . ALA A 1 280 ? 8.070 3.603 0.920 1.00 78.19 280 ALA A N 1
ATOM 2097 C CA . ALA A 1 280 ? 9.452 3.385 0.482 1.00 78.19 280 ALA A CA 1
ATOM 2098 C C . ALA A 1 280 ? 9.616 2.630 -0.863 1.00 78.19 280 ALA A C 1
ATOM 2100 O O . ALA A 1 280 ? 10.736 2.210 -1.173 1.00 78.19 280 ALA A O 1
ATOM 2101 N N . CYS A 1 281 ? 8.562 2.566 -1.682 1.00 89.25 281 CYS A N 1
ATOM 2102 C CA . CYS A 1 281 ? 8.587 2.070 -3.056 1.00 89.25 281 CYS A CA 1
ATOM 2103 C C . CYS A 1 281 ? 9.068 3.141 -4.056 1.00 89.25 281 CYS A C 1
ATOM 2105 O O . CYS A 1 281 ? 9.078 4.355 -3.787 1.00 89.25 281 CYS A O 1
ATOM 2107 N N . THR A 1 282 ? 9.499 2.700 -5.236 1.00 91.12 282 THR A N 1
ATOM 2108 C CA . THR A 1 282 ? 9.833 3.557 -6.379 1.00 91.12 282 THR A CA 1
ATOM 2109 C C . THR A 1 282 ? 8.957 3.216 -7.579 1.00 91.12 282 THR A C 1
ATOM 2111 O O . THR A 1 282 ? 8.794 2.039 -7.860 1.00 91.12 282 THR A O 1
ATOM 2114 N N . PRO A 1 283 ? 8.431 4.203 -8.329 1.00 91.56 283 PRO A N 1
ATOM 2115 C CA . PRO A 1 283 ? 7.601 3.899 -9.488 1.00 91.56 283 PRO A CA 1
ATOM 2116 C C . PRO A 1 283 ? 8.353 3.051 -10.514 1.00 91.56 283 PRO A C 1
ATOM 2118 O O . PRO A 1 283 ? 9.500 3.377 -10.849 1.00 91.56 283 PRO A O 1
ATOM 2121 N N . SER A 1 284 ? 7.670 2.031 -11.027 1.00 91.38 284 SER A N 1
ATOM 2122 C CA . SER A 1 284 ? 8.151 1.156 -12.097 1.00 91.38 284 SER A CA 1
ATOM 2123 C C . SER A 1 284 ? 8.596 1.944 -13.336 1.00 91.38 284 SER A C 1
ATOM 2125 O O . SER A 1 284 ? 8.019 2.986 -13.694 1.00 91.38 284 SER A O 1
ATOM 2127 N N . THR A 1 285 ? 9.609 1.439 -14.039 1.00 86.62 285 THR A N 1
ATOM 2128 C CA . THR A 1 285 ? 10.029 1.982 -15.343 1.00 86.62 285 THR A CA 1
ATOM 2129 C C . THR A 1 285 ? 8.984 1.750 -16.437 1.00 86.62 285 THR A C 1
ATOM 2131 O O . THR A 1 285 ? 8.866 2.582 -17.346 1.00 86.62 285 THR A O 1
ATOM 2134 N N . ALA A 1 286 ? 8.133 0.733 -16.282 1.00 86.81 286 ALA A N 1
ATOM 2135 C CA . ALA A 1 286 ? 6.964 0.454 -17.115 1.00 86.81 286 ALA A CA 1
ATOM 2136 C C . ALA A 1 286 ? 5.729 1.314 -16.757 1.00 86.81 286 ALA A C 1
ATOM 2138 O O . ALA A 1 286 ? 4.666 1.181 -17.365 1.00 86.81 286 ALA A O 1
ATOM 2139 N N . SER A 1 287 ? 5.871 2.284 -15.840 1.00 85.69 287 SER A N 1
ATOM 2140 C CA . SER A 1 287 ? 4.819 3.178 -15.304 1.00 85.69 287 SER A CA 1
ATOM 2141 C C . SER A 1 287 ? 3.802 2.536 -14.352 1.00 85.69 287 SER A C 1
ATOM 2143 O O . SER A 1 287 ? 3.048 3.276 -13.718 1.00 85.69 287 SER A O 1
ATOM 2145 N N . VAL A 1 288 ? 3.763 1.211 -14.275 1.00 91.88 288 VAL A N 1
ATOM 2146 C CA . VAL A 1 288 ? 2.993 0.396 -13.326 1.00 91.88 288 VAL A CA 1
ATOM 2147 C C . VAL A 1 288 ? 3.811 -0.853 -13.040 1.00 91.88 288 VAL A C 1
ATOM 2149 O O . VAL A 1 288 ? 4.575 -1.268 -13.914 1.00 91.88 288 VAL A O 1
ATOM 2152 N N . ASP A 1 289 ? 3.642 -1.433 -11.864 1.00 93.56 289 ASP A N 1
ATOM 2153 C CA . ASP A 1 289 ? 4.210 -2.743 -11.575 1.00 93.56 289 ASP A CA 1
ATOM 2154 C C . ASP A 1 289 ? 3.606 -3.800 -12.522 1.00 93.56 289 ASP A C 1
ATOM 2156 O O . ASP A 1 289 ? 2.379 -3.875 -12.697 1.00 93.56 289 ASP A O 1
ATOM 2160 N N . LEU A 1 290 ? 4.457 -4.558 -13.219 1.00 93.50 290 LEU A N 1
ATOM 2161 C CA . LEU A 1 290 ? 4.019 -5.636 -14.110 1.00 93.50 290 LEU A CA 1
ATOM 2162 C C . LEU A 1 290 ? 3.748 -6.947 -13.356 1.00 93.50 290 LEU A C 1
ATOM 2164 O O . LEU A 1 290 ? 2.975 -7.784 -13.849 1.00 93.50 290 LEU A O 1
ATOM 2168 N N . CYS A 1 291 ? 4.292 -7.085 -12.151 1.00 93.88 291 CYS A N 1
ATOM 2169 C CA . CYS A 1 291 ? 4.169 -8.211 -11.240 1.00 93.88 291 CYS A CA 1
ATOM 2170 C C . CYS A 1 291 ? 3.786 -7.774 -9.803 1.00 93.88 291 CYS A C 1
ATOM 2172 O O . CYS A 1 291 ? 4.431 -8.228 -8.868 1.00 93.88 291 CYS A O 1
ATOM 2174 N N . PRO A 1 292 ? 2.645 -7.083 -9.587 1.00 93.31 292 PRO A N 1
ATOM 2175 C CA . PRO A 1 292 ? 2.235 -6.491 -8.293 1.00 93.31 292 PRO A CA 1
ATOM 2176 C C . PRO A 1 292 ? 1.928 -7.506 -7.171 1.00 93.31 292 PRO A C 1
ATOM 2178 O O . PRO A 1 292 ? 1.383 -7.188 -6.129 1.00 93.31 292 PRO A O 1
ATOM 2181 N N . THR A 1 293 ? 2.130 -8.798 -7.423 1.00 93.50 293 THR A N 1
ATOM 2182 C CA . THR A 1 293 ? 1.905 -9.872 -6.440 1.00 93.50 293 THR A CA 1
ATOM 2183 C C . THR A 1 293 ? 3.012 -10.913 -6.557 1.00 93.50 293 THR A C 1
ATOM 2185 O O . THR A 1 293 ? 2.767 -12.127 -6.504 1.00 93.50 293 THR A O 1
ATOM 2188 N N . SER A 1 294 ? 4.236 -10.449 -6.788 1.00 93.38 294 SER A N 1
ATOM 2189 C CA . SER A 1 294 ? 5.436 -11.266 -6.833 1.00 93.38 294 SER A CA 1
ATOM 2190 C C . SER A 1 294 ? 5.649 -11.987 -5.496 1.00 93.38 294 SER A C 1
ATOM 2192 O O . SER A 1 294 ? 4.911 -11.870 -4.510 1.00 93.38 294 SER A O 1
ATOM 2194 N N . SER A 1 295 ? 6.640 -12.868 -5.438 1.00 93.38 295 SER A N 1
ATOM 2195 C CA . SER A 1 295 ? 6.926 -13.590 -4.200 1.00 93.38 295 SER A CA 1
ATOM 2196 C C . SER A 1 295 ? 7.357 -12.624 -3.084 1.00 93.38 295 SER A C 1
ATOM 2198 O O . SER A 1 295 ? 8.462 -12.122 -3.167 1.00 93.38 295 SER A O 1
ATOM 2200 N N . LEU A 1 296 ? 6.656 -12.569 -1.941 1.00 92.62 296 LEU A N 1
ATOM 2201 C CA . LEU A 1 296 ? 6.965 -11.756 -0.728 1.00 92.62 296 LEU A CA 1
ATOM 2202 C C . LEU A 1 296 ? 8.400 -11.840 -0.129 1.00 92.62 296 LEU A C 1
ATOM 2204 O O . LEU A 1 296 ? 8.714 -11.268 0.912 1.00 92.62 296 LEU A O 1
ATOM 2208 N N . SER A 1 297 ? 9.285 -12.665 -0.691 1.00 91.94 297 SER A N 1
ATOM 2209 C CA . SER A 1 297 ? 10.717 -12.709 -0.352 1.00 91.94 297 SER A CA 1
ATOM 2210 C C . SER A 1 297 ? 11.621 -12.014 -1.373 1.00 91.94 297 SER A C 1
ATOM 2212 O O . SER A 1 297 ? 12.844 -11.995 -1.186 1.00 91.94 297 SER A O 1
ATOM 2214 N N . PHE A 1 298 ? 11.041 -11.561 -2.475 1.00 93.94 298 PHE A N 1
ATOM 2215 C CA . PHE A 1 298 ? 11.678 -10.821 -3.542 1.00 93.94 298 PHE A CA 1
ATOM 2216 C C . PHE A 1 298 ? 11.794 -9.352 -3.133 1.00 93.94 298 PHE A C 1
ATOM 2218 O O . PHE A 1 298 ? 11.057 -8.855 -2.295 1.00 93.94 298 PHE A O 1
ATOM 2225 N N . PHE A 1 299 ? 12.837 -8.710 -3.642 1.00 93.12 299 PHE A N 1
ATOM 2226 C CA . PHE A 1 299 ? 13.038 -7.275 -3.525 1.00 93.12 299 PHE A CA 1
ATOM 2227 C C . PHE A 1 299 ? 13.741 -6.842 -4.802 1.00 93.12 299 PHE A C 1
ATOM 2229 O O . PHE A 1 299 ? 14.865 -7.318 -5.068 1.00 93.12 299 PHE A O 1
ATOM 2236 N N . SER A 1 300 ? 13.136 -5.910 -5.525 1.00 93.25 300 SER A N 1
ATOM 2237 C CA . SER A 1 300 ? 13.679 -5.369 -6.759 1.00 93.25 300 SER A CA 1
ATOM 2238 C C . SER A 1 300 ? 15.057 -4.737 -6.532 1.00 93.25 300 SER A C 1
ATOM 2240 O O . SER A 1 300 ? 15.329 -3.982 -5.578 1.00 93.25 300 SER A O 1
ATOM 2242 N N . ASN A 1 301 ? 16.000 -5.104 -7.397 1.00 92.31 301 ASN A N 1
ATOM 2243 C CA . ASN A 1 301 ? 17.272 -4.424 -7.575 1.00 92.31 301 ASN A CA 1
ATOM 2244 C C . ASN A 1 301 ? 17.868 -4.761 -8.946 1.00 92.31 301 ASN A C 1
ATOM 2246 O O . ASN A 1 301 ? 17.627 -5.814 -9.503 1.00 92.31 301 ASN A O 1
ATOM 2250 N N . ILE A 1 302 ? 18.815 -3.936 -9.400 1.00 89.56 302 ILE A N 1
ATOM 2251 C CA . ILE A 1 302 ? 19.462 -4.062 -10.723 1.00 89.56 302 ILE A CA 1
ATOM 2252 C C . ILE A 1 302 ? 20.157 -5.415 -11.017 1.00 89.56 302 ILE A C 1
ATOM 2254 O O . ILE A 1 302 ? 20.749 -5.589 -12.077 1.00 89.56 302 ILE A O 1
ATOM 2258 N N . GLY A 1 303 ? 20.250 -6.326 -10.044 1.00 90.56 303 GLY A N 1
ATOM 2259 C CA . GLY A 1 303 ? 20.831 -7.654 -10.234 1.00 90.56 303 GLY A CA 1
ATOM 2260 C C . GLY A 1 303 ? 19.821 -8.764 -10.540 1.00 90.56 303 GLY A C 1
ATOM 2261 O O . GLY A 1 303 ? 20.254 -9.793 -11.071 1.00 90.56 303 GLY A O 1
ATOM 2262 N N . ASN A 1 304 ? 18.557 -8.591 -10.149 1.00 92.75 304 ASN A N 1
ATOM 2263 C CA . ASN A 1 304 ? 17.476 -9.583 -10.244 1.00 92.75 304 ASN A CA 1
ATOM 2264 C C . ASN A 1 304 ? 16.162 -9.026 -10.820 1.00 92.75 304 ASN A C 1
ATOM 2266 O O . ASN A 1 304 ? 15.188 -9.767 -10.820 1.00 92.75 304 ASN A O 1
ATOM 2270 N N . ASP A 1 305 ? 16.168 -7.754 -11.197 1.00 93.81 305 ASP A N 1
ATOM 2271 C CA . ASP A 1 305 ? 15.109 -7.002 -11.863 1.00 93.81 305 ASP A CA 1
ATOM 2272 C C . ASP A 1 305 ? 15.830 -5.891 -12.650 1.00 93.81 305 ASP A C 1
ATOM 2274 O O . ASP A 1 305 ? 16.295 -4.883 -12.077 1.00 93.81 305 ASP A O 1
ATOM 2278 N N . ALA A 1 306 ? 16.161 -6.185 -13.907 1.00 91.75 306 ALA A N 1
ATOM 2279 C CA . ALA A 1 306 ? 17.118 -5.398 -14.675 1.00 91.75 306 ALA A CA 1
ATOM 2280 C C . ALA A 1 306 ? 16.542 -4.049 -15.131 1.00 91.75 306 ALA A C 1
ATOM 2282 O O . ALA A 1 306 ? 17.249 -3.031 -15.017 1.00 91.75 306 ALA A O 1
ATOM 2283 N N . ASP A 1 307 ? 15.281 -3.997 -15.542 1.00 91.19 307 ASP A N 1
ATOM 2284 C CA . ASP A 1 307 ? 14.590 -2.757 -15.890 1.00 91.19 307 ASP A CA 1
ATOM 2285 C C . ASP A 1 307 ? 13.776 -2.132 -14.757 1.00 91.19 307 ASP A C 1
ATOM 2287 O O . ASP A 1 307 ? 13.473 -0.941 -14.860 1.00 91.19 307 ASP A O 1
ATOM 2291 N N . ARG A 1 308 ? 13.545 -2.823 -13.640 1.00 92.75 308 ARG A N 1
ATOM 2292 C CA . ARG A 1 308 ? 12.766 -2.326 -12.494 1.00 92.75 308 ARG A CA 1
ATOM 2293 C C . ARG A 1 308 ? 11.294 -2.171 -12.804 1.00 92.75 308 ARG A C 1
ATOM 2295 O O . ARG A 1 308 ? 10.714 -1.112 -12.513 1.00 92.75 308 ARG A O 1
ATOM 2302 N N . ASP A 1 309 ? 10.726 -3.185 -13.427 1.00 92.00 309 ASP A N 1
ATOM 2303 C CA . ASP A 1 309 ? 9.304 -3.248 -13.711 1.00 92.00 309 ASP A CA 1
ATOM 2304 C C . ASP A 1 309 ? 8.477 -3.951 -12.617 1.00 92.00 309 ASP A C 1
ATOM 2306 O O . ASP A 1 309 ? 7.248 -3.872 -12.685 1.00 92.00 309 ASP A O 1
ATOM 2310 N N . GLY A 1 310 ? 9.143 -4.531 -11.605 1.00 93.25 310 GLY A N 1
ATOM 2311 C CA . GLY A 1 310 ? 8.549 -5.284 -10.486 1.00 93.25 310 GLY A CA 1
ATOM 2312 C C . GLY A 1 310 ? 8.604 -6.806 -10.671 1.00 93.25 310 GLY A C 1
ATOM 2313 O O . GLY A 1 310 ? 8.288 -7.580 -9.767 1.00 93.25 310 GLY A O 1
ATOM 2314 N N . CYS A 1 311 ? 9.046 -7.292 -11.831 1.00 93.88 311 CYS A N 1
ATOM 2315 C CA . CYS A 1 311 ? 9.158 -8.713 -12.117 1.00 93.88 311 CYS A CA 1
ATOM 2316 C C . CYS A 1 311 ? 10.569 -9.252 -11.816 1.00 93.88 311 CYS A C 1
ATOM 2318 O O . CYS A 1 311 ? 11.597 -8.632 -12.074 1.00 93.88 311 CYS A O 1
ATOM 2320 N N . GLU A 1 312 ? 10.653 -10.461 -11.242 1.00 94.25 312 GLU A N 1
ATOM 2321 C CA . GLU A 1 312 ? 11.949 -11.122 -11.053 1.00 94.25 312 GLU A CA 1
ATOM 2322 C C . GLU A 1 312 ? 12.436 -11.741 -12.374 1.00 94.25 312 GLU A C 1
ATOM 2324 O O . GLU A 1 312 ? 11.849 -12.737 -12.827 1.00 94.25 312 GLU A O 1
ATOM 2329 N N . ASP A 1 313 ? 13.596 -11.274 -12.866 1.00 92.38 313 ASP A N 1
ATOM 2330 C CA . ASP A 1 313 ? 14.291 -11.746 -14.084 1.00 92.38 313 ASP A CA 1
ATOM 2331 C C . ASP A 1 313 ? 14.269 -13.288 -14.235 1.00 92.38 313 ASP A C 1
ATOM 2333 O O . ASP A 1 313 ? 14.193 -13.907 -15.292 1.00 92.38 313 ASP A O 1
ATOM 2337 N N . ALA A 1 314 ? 14.474 -13.990 -13.118 1.00 89.19 314 ALA A N 1
ATOM 2338 C CA . ALA A 1 314 ? 14.764 -15.417 -13.145 1.00 89.19 314 ALA A CA 1
ATOM 2339 C C . ALA A 1 314 ? 13.519 -16.303 -13.293 1.00 89.19 314 ALA A C 1
ATOM 2341 O O . ALA A 1 314 ? 13.674 -17.506 -13.567 1.00 89.19 314 ALA A O 1
ATOM 2342 N N . THR A 1 315 ? 12.325 -15.787 -12.990 1.00 86.44 315 THR A N 1
ATOM 2343 C CA . THR A 1 315 ? 11.146 -16.638 -12.786 1.00 86.44 315 THR A CA 1
ATOM 2344 C C . THR A 1 315 ? 9.833 -16.094 -13.328 1.00 86.44 315 THR A C 1
ATOM 2346 O O . THR A 1 315 ? 9.033 -16.916 -13.797 1.00 86.44 315 THR A O 1
ATOM 2349 N N . GLU A 1 316 ? 9.600 -14.786 -13.252 1.00 88.12 316 GLU A N 1
ATOM 2350 C CA . GLU A 1 316 ? 8.294 -14.169 -13.528 1.00 88.12 316 GLU A CA 1
ATOM 2351 C C . GLU A 1 316 ? 8.348 -13.146 -14.660 1.00 88.12 316 GLU A C 1
ATOM 2353 O O . GLU A 1 316 ? 7.333 -12.972 -15.340 1.00 88.12 316 GLU A O 1
ATOM 2358 N N . ASP A 1 317 ? 9.530 -12.599 -14.933 1.00 92.00 317 ASP A N 1
ATOM 2359 C CA . ASP A 1 317 ? 9.795 -11.798 -16.118 1.00 92.00 317 ASP A CA 1
ATOM 2360 C C . ASP A 1 317 ? 10.074 -12.679 -17.355 1.00 92.00 317 ASP A C 1
ATOM 2362 O O . ASP A 1 317 ? 10.565 -13.808 -17.253 1.00 92.00 317 ASP A O 1
ATOM 2366 N N . LEU A 1 318 ? 9.662 -12.205 -18.528 1.00 92.50 318 LEU A N 1
ATOM 2367 C CA . LEU A 1 318 ? 9.921 -12.829 -19.831 1.00 92.50 318 LEU A CA 1
ATOM 2368 C C . LEU A 1 318 ? 10.658 -11.888 -20.796 1.00 92.50 318 LEU A C 1
ATOM 2370 O O . LEU A 1 318 ? 10.896 -12.293 -21.942 1.00 92.50 318 LEU A O 1
ATOM 2374 N N . ASP A 1 319 ? 10.891 -10.649 -20.379 1.00 92.50 319 ASP A N 1
ATOM 2375 C CA . ASP A 1 319 ? 11.488 -9.549 -21.129 1.00 92.50 319 ASP A CA 1
ATOM 2376 C C . ASP A 1 319 ? 12.256 -8.682 -20.112 1.00 92.50 319 ASP A C 1
ATOM 2378 O O . ASP A 1 319 ? 11.820 -7.579 -19.799 1.00 92.50 319 ASP A O 1
ATOM 2382 N N . ASP A 1 320 ? 13.371 -9.229 -19.595 1.00 92.31 320 ASP A N 1
ATOM 2383 C CA . ASP A 1 320 ? 14.201 -8.715 -18.474 1.00 92.31 320 ASP A CA 1
ATOM 2384 C C . ASP A 1 320 ? 14.556 -7.202 -18.596 1.00 92.31 320 ASP A C 1
ATOM 2386 O O . ASP A 1 320 ? 14.963 -6.567 -17.616 1.00 92.31 320 ASP A O 1
ATOM 2390 N N . ASP A 1 321 ? 14.513 -6.614 -19.798 1.00 92.06 321 ASP A N 1
ATOM 2391 C CA . ASP A 1 321 ? 14.792 -5.192 -20.028 1.00 92.06 321 ASP A CA 1
ATOM 2392 C C . ASP A 1 321 ? 13.680 -4.380 -20.729 1.00 92.06 321 ASP A C 1
ATOM 2394 O O . ASP A 1 321 ? 13.878 -3.187 -21.027 1.00 92.06 321 ASP A O 1
ATOM 2398 N N . ASN A 1 322 ? 12.520 -5.006 -20.954 1.00 91.94 322 ASN A N 1
ATOM 2399 C CA . ASN A 1 322 ? 11.312 -4.466 -21.582 1.00 91.94 322 ASN A CA 1
ATOM 2400 C C . ASN A 1 322 ? 11.552 -3.712 -22.905 1.00 91.94 322 ASN A C 1
ATOM 2402 O O . ASN A 1 322 ? 10.861 -2.727 -23.229 1.00 91.94 322 ASN A O 1
ATOM 2406 N N . ASP A 1 323 ? 12.507 -4.157 -23.719 1.00 92.31 323 ASP A N 1
ATOM 2407 C CA . ASP A 1 323 ? 12.769 -3.574 -25.037 1.00 92.31 323 ASP A CA 1
ATOM 2408 C C . ASP A 1 323 ? 11.842 -4.116 -26.147 1.00 92.31 323 ASP A C 1
ATOM 2410 O O . ASP A 1 323 ? 11.758 -3.558 -27.255 1.00 92.31 323 ASP A O 1
ATOM 2414 N N . GLY A 1 324 ? 11.059 -5.150 -25.819 1.00 91.56 324 GLY A N 1
ATOM 2415 C CA . GLY A 1 324 ? 10.105 -5.814 -26.697 1.00 91.56 324 GLY A CA 1
ATOM 2416 C C . GLY A 1 324 ? 10.623 -7.104 -27.336 1.00 91.56 324 GLY A C 1
ATOM 2417 O O . GLY A 1 324 ? 9.912 -7.674 -28.185 1.00 91.56 324 GLY A O 1
ATOM 2418 N N . PHE A 1 325 ? 11.814 -7.572 -26.961 1.00 92.88 325 PHE A N 1
ATOM 2419 C CA . PHE A 1 325 ? 12.365 -8.874 -27.310 1.00 92.88 325 PHE A CA 1
ATOM 2420 C C . PHE A 1 325 ? 12.407 -9.781 -26.075 1.00 92.88 325 PHE A C 1
ATOM 2422 O O . PHE A 1 325 ? 13.172 -9.582 -25.153 1.00 92.88 325 PHE A O 1
ATOM 2429 N N . THR A 1 326 ? 11.632 -10.868 -26.091 1.00 94.06 326 THR A N 1
ATOM 2430 C CA . THR A 1 326 ? 11.626 -11.816 -24.967 1.00 94.06 326 THR A CA 1
ATOM 2431 C C . THR A 1 326 ? 12.976 -12.517 -24.790 1.00 94.06 326 THR A C 1
ATOM 2433 O O . THR A 1 326 ? 13.653 -12.807 -25.782 1.00 94.06 326 THR A O 1
ATOM 2436 N N . ASP A 1 327 ? 13.325 -12.928 -23.569 1.00 92.06 327 ASP A N 1
ATOM 2437 C CA . ASP A 1 327 ? 14.652 -13.493 -23.243 1.00 92.06 327 ASP A CA 1
ATOM 2438 C C . ASP A 1 327 ? 15.056 -14.709 -24.095 1.00 92.06 327 ASP A C 1
ATOM 2440 O O . ASP A 1 327 ? 16.232 -15.060 -24.226 1.00 92.06 327 ASP A O 1
ATOM 2444 N N . ASP A 1 328 ? 14.076 -15.443 -24.635 1.00 93.00 328 ASP A N 1
ATOM 2445 C CA . ASP A 1 328 ? 14.325 -16.614 -25.474 1.00 93.00 328 ASP A CA 1
ATOM 2446 C C . ASP A 1 328 ? 14.780 -16.262 -26.898 1.00 93.00 328 ASP A C 1
ATOM 2448 O O . ASP A 1 328 ? 15.330 -17.129 -27.596 1.00 93.00 328 ASP A O 1
ATOM 2452 N N . ILE A 1 329 ? 14.555 -15.018 -27.326 1.00 94.44 329 ILE A N 1
ATOM 2453 C CA . ILE A 1 329 ? 14.971 -14.473 -28.620 1.00 94.44 329 ILE A CA 1
ATOM 2454 C C . ILE A 1 329 ? 15.985 -13.334 -28.497 1.00 94.44 329 ILE A C 1
ATOM 2456 O O . ILE A 1 329 ? 16.726 -13.119 -29.460 1.00 94.44 329 ILE A O 1
ATOM 2460 N N . ASP A 1 330 ? 16.029 -12.646 -27.360 1.00 94.38 330 ASP A N 1
ATOM 2461 C CA . ASP A 1 330 ? 16.963 -11.562 -27.103 1.00 94.38 330 ASP A CA 1
ATOM 2462 C C . ASP A 1 330 ? 18.382 -12.095 -26.840 1.00 94.38 330 ASP A C 1
ATOM 2464 O O . ASP A 1 330 ? 18.619 -13.055 -26.099 1.00 94.38 330 ASP A O 1
ATOM 2468 N N . THR A 1 331 ? 19.356 -11.495 -27.518 1.00 95.81 331 THR A N 1
ATOM 2469 C CA . THR A 1 331 ? 20.780 -11.800 -27.334 1.00 95.81 331 THR A CA 1
ATOM 2470 C C . THR A 1 331 ? 21.409 -10.961 -26.222 1.00 95.81 331 THR A C 1
ATOM 2472 O O . THR A 1 331 ? 22.394 -11.394 -25.607 1.00 95.81 331 THR A O 1
ATOM 2475 N N . CYS A 1 332 ? 20.795 -9.825 -25.900 1.00 93.62 332 CYS A N 1
ATOM 2476 C CA . CYS A 1 332 ? 21.142 -8.910 -24.832 1.00 93.62 332 CYS A CA 1
ATOM 2477 C C . CYS A 1 332 ? 20.044 -8.750 -23.751 1.00 93.62 332 CYS A C 1
ATOM 2479 O O . CYS A 1 332 ? 19.907 -7.619 -23.310 1.00 93.62 332 CYS A O 1
ATOM 2481 N N . PRO A 1 333 ? 19.455 -9.821 -23.155 1.00 92.94 333 PRO A N 1
ATOM 2482 C CA . PRO A 1 333 ? 18.233 -9.764 -22.317 1.00 92.94 333 PRO A CA 1
ATOM 2483 C C . PRO A 1 333 ? 18.153 -8.719 -21.197 1.00 92.94 333 PRO A C 1
ATOM 2485 O O . PRO A 1 333 ? 17.110 -8.514 -20.623 1.00 92.94 333 PRO A O 1
ATOM 2488 N N . ARG A 1 334 ? 19.275 -8.137 -20.770 1.00 91.06 334 ARG A N 1
ATOM 2489 C CA . ARG A 1 334 ? 19.344 -7.209 -19.626 1.00 91.06 334 ARG A CA 1
ATOM 2490 C C . ARG A 1 334 ? 19.779 -5.803 -20.018 1.00 91.06 334 ARG A C 1
ATOM 2492 O O . ARG A 1 334 ? 20.160 -5.020 -19.144 1.00 91.06 334 ARG A O 1
ATOM 2499 N N . ASN A 1 335 ? 19.927 -5.533 -21.309 1.00 92.19 335 ASN A N 1
ATOM 2500 C CA . ASN A 1 335 ? 20.341 -4.237 -21.825 1.00 92.19 335 ASN A CA 1
ATOM 2501 C C . ASN A 1 335 ? 19.475 -3.878 -23.026 1.00 92.19 335 ASN A C 1
ATOM 2503 O O . ASN A 1 335 ? 19.819 -4.231 -24.153 1.00 92.19 335 ASN A O 1
ATOM 2507 N N . SER A 1 336 ? 18.461 -3.062 -22.747 1.00 93.25 336 SER A N 1
ATOM 2508 C CA . SER A 1 336 ? 17.453 -2.679 -23.721 1.00 93.25 336 SER A CA 1
ATOM 2509 C C . SER A 1 336 ? 18.054 -2.235 -25.051 1.00 93.25 336 SER A C 1
ATOM 2511 O O . SER A 1 336 ? 18.889 -1.314 -25.087 1.00 93.25 336 SER A O 1
ATOM 2513 N N . GLY A 1 337 ? 17.573 -2.815 -26.139 1.00 94.06 337 GLY A N 1
ATOM 2514 C CA . GLY A 1 337 ? 18.039 -2.554 -27.483 1.00 94.06 337 GLY A CA 1
ATOM 2515 C C . GLY A 1 337 ? 16.918 -2.359 -28.492 1.00 94.06 337 GLY A C 1
ATOM 2516 O O . GLY A 1 337 ? 15.733 -2.319 -28.190 1.00 94.06 337 GLY A O 1
ATOM 2517 N N . THR A 1 338 ? 17.302 -2.137 -29.748 1.00 95.69 338 THR A N 1
ATOM 2518 C CA . THR A 1 338 ? 16.320 -2.072 -30.851 1.00 95.69 338 THR A CA 1
ATOM 2519 C C . THR A 1 338 ? 16.755 -2.833 -32.099 1.00 95.69 338 THR A C 1
ATOM 2521 O O . THR A 1 338 ? 16.004 -2.893 -33.080 1.00 95.69 338 THR A O 1
ATOM 2524 N N . SER A 1 339 ? 17.934 -3.464 -32.055 1.00 96.50 339 SER A N 1
ATOM 2525 C CA . SER A 1 339 ? 18.433 -4.288 -33.152 1.00 96.50 339 SER A CA 1
ATOM 2526 C C . SER A 1 339 ? 17.448 -5.412 -33.474 1.00 96.50 339 SER A C 1
ATOM 2528 O O . SER A 1 339 ? 16.973 -6.163 -32.622 1.00 96.50 339 SER A O 1
ATOM 2530 N N . SER A 1 340 ? 17.103 -5.508 -34.753 1.00 95.00 340 SER A N 1
ATOM 2531 C CA . SER A 1 340 ? 16.027 -6.372 -35.255 1.00 95.00 340 SER A CA 1
ATOM 2532 C C . SER A 1 340 ? 16.449 -7.228 -36.451 1.00 95.00 340 SER A C 1
ATOM 2534 O O . SER A 1 340 ? 15.665 -8.038 -36.963 1.00 95.00 340 SER A O 1
ATOM 2536 N N . LEU A 1 341 ? 17.693 -7.071 -36.901 1.00 93.69 341 LEU A N 1
ATOM 2537 C CA . LEU A 1 341 ? 18.332 -7.795 -37.989 1.00 93.69 341 LEU A CA 1
ATOM 2538 C C . LEU A 1 341 ? 19.618 -8.469 -37.492 1.00 93.69 341 LEU A C 1
ATOM 2540 O O . LEU A 1 341 ? 20.145 -8.186 -36.424 1.00 93.69 341 LEU A O 1
ATOM 2544 N N . GLY A 1 342 ? 20.138 -9.401 -38.289 1.00 88.00 342 GLY A N 1
ATOM 2545 C CA . GLY A 1 342 ? 21.355 -10.130 -37.933 1.00 88.00 342 GLY A CA 1
ATOM 2546 C C . GLY A 1 342 ? 21.117 -11.251 -36.917 1.00 88.00 342 GLY A C 1
ATOM 2547 O O . GLY A 1 342 ? 20.127 -11.979 -37.009 1.00 88.00 342 GLY A O 1
ATOM 2548 N N . LEU A 1 343 ? 22.104 -11.471 -36.042 1.00 88.12 343 LEU A N 1
ATOM 2549 C CA . LEU A 1 343 ? 22.099 -12.535 -35.026 1.00 88.12 343 LEU A CA 1
ATOM 2550 C C . LEU A 1 343 ? 21.997 -12.010 -33.592 1.00 88.12 343 LEU A C 1
ATOM 2552 O O . LEU A 1 343 ? 21.668 -12.799 -32.718 1.00 88.12 343 LEU A O 1
ATOM 2556 N N . GLU A 1 344 ? 22.306 -10.735 -33.379 1.00 94.44 344 GLU A N 1
ATOM 2557 C CA . GLU A 1 344 ? 22.264 -10.054 -32.087 1.00 94.44 344 GLU A CA 1
ATOM 2558 C C . GLU A 1 344 ? 20.986 -9.207 -32.083 1.00 94.44 344 GLU A C 1
ATOM 2560 O O . GLU A 1 344 ? 21.028 -8.045 -32.465 1.00 94.44 344 GLU A O 1
ATOM 2565 N N . LEU A 1 345 ? 19.844 -9.840 -31.806 1.00 95.56 345 LEU A N 1
ATOM 2566 C CA . LEU A 1 345 ? 18.545 -9.162 -31.667 1.00 95.56 345 LEU A CA 1
ATOM 2567 C C . LEU A 1 345 ? 18.407 -8.627 -30.237 1.00 95.56 345 LEU A C 1
ATOM 2569 O O . LEU A 1 345 ? 18.977 -9.261 -29.353 1.00 95.56 345 LEU A O 1
ATOM 2573 N N . GLY A 1 346 ? 17.667 -7.529 -30.036 1.00 93.94 346 GLY A N 1
ATOM 2574 C CA . GLY A 1 346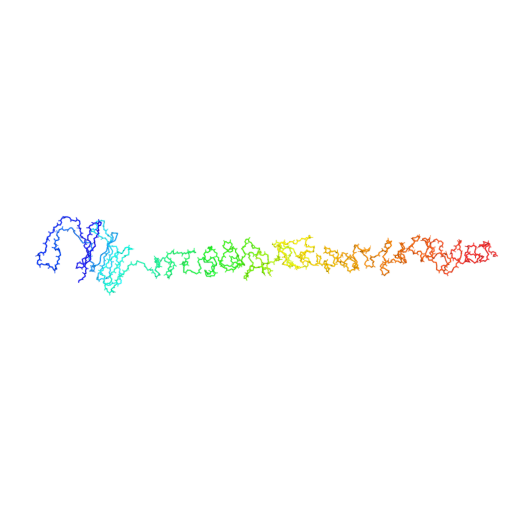 ? 17.423 -6.916 -28.710 1.00 93.94 346 GLY A CA 1
ATOM 2575 C C . GLY A 1 346 ? 18.643 -6.217 -28.091 1.00 93.94 346 GLY A C 1
ATOM 2576 O O . GLY A 1 346 ? 18.652 -5.751 -26.968 1.00 93.94 346 GLY A O 1
ATOM 2577 N N . CYS A 1 347 ? 19.723 -6.062 -28.854 1.00 96.00 347 CYS A N 1
ATOM 2578 C CA . CYS A 1 347 ? 20.902 -5.305 -28.437 1.00 96.00 347 CYS A CA 1
ATOM 2579 C C . CYS A 1 347 ? 20.837 -3.830 -28.881 1.00 96.00 347 CYS A C 1
ATOM 2581 O O . CYS A 1 347 ? 20.086 -3.476 -29.804 1.00 96.00 347 CYS A O 1
ATOM 2583 N N . GLU A 1 348 ? 21.657 -2.979 -28.250 1.00 96.25 348 GLU A N 1
ATOM 2584 C CA . GLU A 1 348 ? 21.837 -1.561 -28.603 1.00 96.25 348 GLU A CA 1
ATOM 2585 C C . GLU A 1 348 ? 22.068 -1.379 -30.118 1.00 96.25 348 GLU A C 1
ATOM 2587 O O . GLU A 1 348 ? 22.884 -2.078 -30.720 1.00 96.25 348 GLU A O 1
ATOM 2592 N N . ASP A 1 349 ? 21.323 -0.447 -30.715 1.00 95.69 349 ASP A N 1
ATOM 2593 C CA . ASP A 1 349 ? 21.356 -0.060 -32.133 1.00 95.69 349 ASP A CA 1
ATOM 2594 C C . ASP A 1 349 ? 21.188 1.465 -32.171 1.00 95.69 349 ASP A C 1
ATOM 2596 O O . ASP A 1 349 ? 20.096 2.000 -31.946 1.00 95.69 349 ASP A O 1
ATOM 2600 N N . TYR A 1 350 ? 22.301 2.180 -32.300 1.00 95.94 350 TYR A N 1
ATOM 2601 C CA . TYR A 1 350 ? 22.343 3.624 -32.096 1.00 95.94 350 TYR A CA 1
A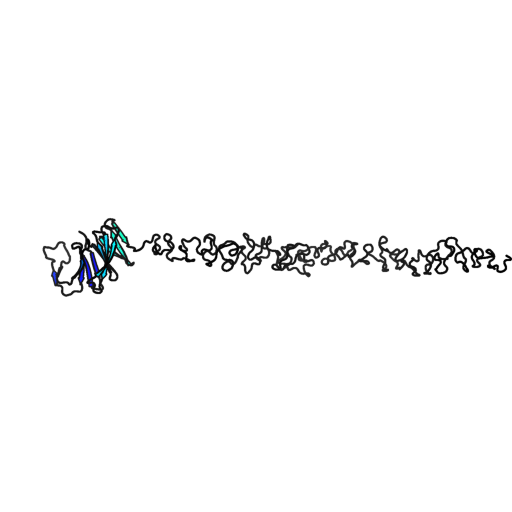TOM 2602 C C . TYR A 1 350 ? 21.743 4.415 -33.263 1.00 95.94 350 TYR A C 1
ATOM 2604 O O . TYR A 1 350 ? 21.161 5.488 -33.046 1.00 95.94 350 TYR A O 1
ATOM 2612 N N . ASP A 1 351 ? 21.888 3.929 -34.495 1.00 95.56 351 ASP A N 1
ATOM 2613 C CA . ASP A 1 351 ? 21.440 4.632 -35.698 1.00 95.56 351 ASP A CA 1
ATOM 2614 C C . ASP A 1 351 ? 20.152 4.074 -36.325 1.00 95.56 351 ASP A C 1
ATOM 2616 O O . ASP A 1 351 ? 19.564 4.733 -37.194 1.00 95.56 351 ASP A O 1
ATOM 2620 N N . LEU A 1 352 ? 19.630 2.982 -35.762 1.00 96.19 352 LEU A N 1
ATOM 2621 C CA . LEU A 1 352 ? 18.328 2.382 -36.043 1.00 96.19 352 LEU A CA 1
ATOM 2622 C C . LEU A 1 352 ? 18.222 1.775 -37.443 1.00 96.19 352 LEU A C 1
ATOM 2624 O O . LEU A 1 352 ? 17.147 1.814 -38.062 1.00 96.19 352 LEU A O 1
ATOM 2628 N N . ASP A 1 353 ? 19.316 1.227 -37.961 1.00 94.69 353 ASP A N 1
ATOM 2629 C CA . ASP A 1 353 ? 19.306 0.479 -39.217 1.00 94.69 353 ASP A CA 1
ATOM 2630 C C . ASP A 1 353 ? 18.903 -0.998 -39.054 1.00 94.69 353 ASP A C 1
ATOM 2632 O O . ASP A 1 353 ? 18.566 -1.679 -40.035 1.00 94.69 353 ASP A O 1
ATOM 2636 N N . GLY A 1 354 ? 18.826 -1.455 -37.803 1.00 94.75 354 GLY A N 1
ATOM 2637 C CA . GLY A 1 354 ? 18.415 -2.783 -37.390 1.00 94.75 354 GLY A CA 1
ATOM 2638 C C . GLY A 1 354 ? 19.568 -3.712 -37.017 1.00 94.75 354 GLY A C 1
ATOM 2639 O O . GLY A 1 354 ? 19.276 -4.794 -36.501 1.00 94.75 354 GLY A O 1
ATOM 2640 N N . TYR A 1 355 ? 20.827 -3.359 -37.264 1.00 95.38 355 TYR A N 1
ATOM 2641 C CA . TYR A 1 355 ? 21.995 -4.110 -36.806 1.00 95.38 355 TYR A CA 1
ATOM 2642 C C . TYR A 1 355 ? 22.478 -3.575 -35.452 1.00 95.38 355 TYR A C 1
ATOM 2644 O O . TYR A 1 355 ? 22.316 -2.409 -35.130 1.00 95.38 355 TYR A O 1
ATOM 2652 N N . SER A 1 356 ? 23.033 -4.446 -34.606 1.00 96.56 356 SER A N 1
ATOM 2653 C CA . SER A 1 356 ? 23.508 -4.017 -33.287 1.00 96.56 356 SER A CA 1
ATOM 2654 C C . SER A 1 356 ? 24.861 -3.315 -33.372 1.00 96.56 356 SER A C 1
ATOM 2656 O O . SER A 1 356 ? 25.730 -3.769 -34.119 1.00 96.56 356 SER A O 1
ATOM 2658 N N . ASP A 1 357 ? 25.109 -2.329 -32.508 1.00 94.56 357 ASP A N 1
ATOM 2659 C CA . ASP A 1 357 ? 26.369 -1.566 -32.412 1.00 94.56 357 ASP A CA 1
ATOM 2660 C C . ASP A 1 357 ? 27.617 -2.460 -32.269 1.00 94.56 357 ASP A C 1
ATOM 2662 O O . ASP A 1 357 ? 28.739 -2.076 -32.601 1.00 94.56 357 ASP A O 1
ATOM 2666 N N . ALA A 1 358 ? 27.446 -3.665 -31.717 1.00 93.50 358 ALA A N 1
ATOM 2667 C CA . ALA A 1 358 ? 28.520 -4.637 -31.534 1.00 93.50 358 ALA A CA 1
ATOM 2668 C C . ALA A 1 358 ? 28.924 -5.357 -32.833 1.00 93.50 358 ALA A C 1
ATOM 2670 O O . ALA A 1 358 ? 30.041 -5.879 -32.921 1.00 93.50 358 ALA A O 1
ATOM 2671 N N . THR A 1 359 ? 28.015 -5.436 -33.806 1.00 93.62 359 THR A N 1
ATOM 2672 C CA . THR A 1 359 ? 28.223 -6.118 -35.095 1.00 93.62 359 THR A CA 1
ATOM 2673 C C . THR A 1 359 ? 28.250 -5.169 -36.283 1.00 93.62 359 THR A C 1
ATOM 2675 O O . THR A 1 359 ? 28.837 -5.520 -37.306 1.00 93.62 359 THR A O 1
ATOM 2678 N N . ASP A 1 360 ? 27.669 -3.989 -36.124 1.00 95.06 360 ASP A N 1
ATOM 2679 C CA . ASP A 1 360 ? 27.696 -2.896 -37.071 1.00 95.06 360 ASP A CA 1
ATOM 2680 C C . ASP A 1 360 ? 29.091 -2.243 -37.106 1.00 95.06 360 ASP A C 1
ATOM 2682 O O . ASP A 1 360 ? 29.649 -1.817 -36.091 1.00 95.06 360 ASP A O 1
ATOM 2686 N N . VAL A 1 361 ? 29.691 -2.196 -38.297 1.00 95.25 361 VAL A N 1
ATOM 2687 C CA . VAL A 1 361 ? 30.992 -1.543 -38.512 1.00 95.25 361 VAL A CA 1
ATOM 2688 C C . VAL A 1 361 ? 30.870 -0.012 -38.552 1.00 95.25 361 VAL A C 1
ATOM 2690 O O . VAL A 1 361 ? 31.841 0.695 -38.254 1.00 95.25 361 VAL A O 1
ATOM 2693 N N . PHE A 1 362 ? 29.677 0.513 -38.829 1.00 96.00 362 PHE A N 1
ATOM 2694 C CA . PHE A 1 362 ? 29.346 1.933 -38.876 1.00 96.00 362 PHE A CA 1
ATOM 2695 C C . PHE A 1 362 ? 28.161 2.311 -37.956 1.00 96.00 362 PHE A C 1
ATOM 2697 O O . PHE A 1 362 ? 27.215 2.906 -38.459 1.00 96.00 362 PHE A O 1
ATOM 2704 N N . PRO A 1 363 ? 28.273 2.191 -36.610 1.00 95.06 363 PRO A N 1
ATOM 2705 C CA . PRO A 1 363 ? 27.166 2.385 -35.642 1.00 95.06 363 PRO A CA 1
ATOM 2706 C C . PRO A 1 363 ? 26.541 3.790 -35.551 1.00 95.06 363 PRO A C 1
ATOM 2708 O O . PRO A 1 363 ? 25.901 4.150 -34.568 1.00 95.06 363 PRO A O 1
ATOM 2711 N N . THR A 1 364 ? 26.865 4.693 -36.471 1.00 95.56 364 THR A N 1
ATOM 2712 C CA . THR A 1 364 ? 26.356 6.071 -36.490 1.00 95.56 364 THR A CA 1
ATOM 2713 C C . THR A 1 364 ? 25.870 6.493 -37.876 1.00 95.56 364 THR A C 1
ATOM 2715 O O . THR A 1 364 ? 25.481 7.653 -38.051 1.00 95.56 364 THR A O 1
ATOM 2718 N N . GLU A 1 365 ? 25.927 5.598 -38.861 1.00 95.69 365 GLU A N 1
ATOM 2719 C CA . GLU A 1 365 ? 25.533 5.828 -40.245 1.00 95.69 365 GLU A CA 1
ATOM 2720 C C . GLU A 1 365 ? 24.602 4.708 -40.713 1.00 95.69 365 GLU A C 1
ATOM 2722 O O . GLU A 1 365 ? 25.018 3.784 -41.397 1.00 95.69 365 GLU A O 1
ATOM 2727 N N . SER A 1 366 ? 23.307 4.905 -40.456 1.00 96.44 366 SER A N 1
ATOM 2728 C CA . SER A 1 366 ? 22.214 3.940 -40.678 1.00 96.44 366 SER A CA 1
ATOM 2729 C C . SER A 1 366 ? 22.040 3.373 -42.096 1.00 96.44 366 SER A C 1
ATOM 2731 O O . SER A 1 366 ? 21.073 2.675 -42.409 1.00 96.44 366 SER A O 1
ATOM 2733 N N . THR A 1 367 ? 22.880 3.789 -43.037 1.00 96.19 367 THR A N 1
ATOM 2734 C CA . THR A 1 367 ? 22.873 3.288 -44.406 1.00 96.19 367 THR A CA 1
ATOM 2735 C C . THR A 1 367 ? 24.008 2.307 -44.692 1.00 96.19 367 THR A C 1
ATOM 2737 O O . THR A 1 367 ? 24.011 1.723 -45.780 1.00 96.19 367 THR A O 1
ATOM 2740 N N . GLN A 1 368 ? 24.929 2.101 -43.749 1.00 96.12 368 GLN A N 1
ATOM 2741 C CA . GLN A 1 368 ? 26.070 1.194 -43.836 1.00 96.12 368 GLN A CA 1
ATOM 2742 C C . GLN A 1 368 ? 26.166 0.363 -42.559 1.00 96.12 368 GLN A C 1
ATOM 2744 O O . GLN A 1 368 ? 26.082 0.925 -41.488 1.00 96.12 368 GLN A O 1
ATOM 2749 N N . TRP A 1 369 ? 26.420 -0.942 -42.682 1.00 94.50 369 TRP A N 1
ATOM 2750 C CA . TRP A 1 369 ? 26.564 -1.833 -41.516 1.00 94.50 369 TRP A CA 1
ATOM 2751 C C . TRP A 1 369 ? 27.694 -2.861 -41.638 1.00 94.50 369 TRP A C 1
ATOM 2753 O O . TRP A 1 369 ? 28.009 -3.597 -40.702 1.00 94.50 369 TRP A O 1
ATOM 2763 N N . LEU A 1 370 ? 28.300 -2.964 -42.822 1.00 94.56 370 LEU A N 1
ATOM 2764 C CA . LEU A 1 370 ? 29.295 -3.975 -43.164 1.00 94.56 370 LEU A CA 1
ATOM 2765 C C . LEU A 1 370 ? 30.418 -3.336 -43.976 1.00 94.56 370 LEU A C 1
ATOM 2767 O O . LEU A 1 370 ? 30.141 -2.545 -44.873 1.00 94.56 370 LEU A O 1
ATOM 2771 N N . ASP A 1 371 ? 31.649 -3.729 -43.677 1.00 95.56 371 ASP A N 1
ATOM 2772 C CA . ASP A 1 371 ? 32.866 -3.385 -44.412 1.00 95.56 371 ASP A CA 1
ATOM 2773 C C . ASP A 1 371 ? 33.659 -4.685 -44.597 1.00 95.56 371 ASP A C 1
ATOM 2775 O O . ASP A 1 371 ? 34.170 -5.258 -43.625 1.00 95.56 371 ASP A O 1
ATOM 2779 N N . SER A 1 372 ? 33.656 -5.233 -45.812 1.00 95.56 372 SER A N 1
ATOM 2780 C CA . SER A 1 372 ? 34.228 -6.559 -46.070 1.00 95.56 372 SER A CA 1
ATOM 2781 C C . SER A 1 372 ? 35.749 -6.553 -46.229 1.00 95.56 372 SER A C 1
ATOM 2783 O O . SER A 1 372 ? 36.379 -7.601 -46.017 1.00 95.56 372 SER A O 1
ATOM 2785 N N . ASP A 1 373 ? 36.351 -5.422 -46.596 1.00 95.44 373 ASP A N 1
ATOM 2786 C CA . ASP A 1 373 ? 37.793 -5.302 -46.823 1.00 95.44 373 ASP A CA 1
ATOM 2787 C C . ASP A 1 373 ? 38.530 -4.405 -45.814 1.00 95.44 373 ASP A C 1
ATOM 2789 O O . ASP A 1 373 ? 39.767 -4.416 -45.790 1.00 95.44 373 ASP A O 1
ATOM 2793 N N . GLU A 1 374 ? 37.792 -3.797 -44.887 1.00 96.12 374 GLU A N 1
ATOM 2794 C CA . GLU A 1 374 ? 38.264 -3.001 -43.752 1.00 96.12 374 GLU A CA 1
ATOM 2795 C C . GLU A 1 374 ? 38.932 -1.675 -44.164 1.00 96.12 374 GLU A C 1
ATOM 2797 O O . GLU A 1 374 ? 39.881 -1.220 -43.505 1.00 96.12 374 GLU A O 1
ATOM 2802 N N . ASP A 1 375 ? 38.478 -1.052 -45.255 1.00 94.81 375 ASP A N 1
ATOM 2803 C CA . ASP A 1 375 ? 39.011 0.222 -45.751 1.00 94.81 375 ASP A CA 1
ATOM 2804 C C . ASP A 1 375 ? 38.300 1.474 -45.199 1.00 94.81 375 ASP A C 1
ATOM 2806 O O . ASP A 1 375 ? 38.829 2.592 -45.286 1.00 94.81 375 ASP A O 1
ATOM 2810 N N . GLY A 1 376 ? 37.168 1.280 -44.517 1.00 93.94 376 GLY A N 1
ATOM 2811 C CA . GLY A 1 376 ? 36.368 2.337 -43.912 1.00 93.94 376 GLY A CA 1
ATOM 2812 C C . GLY A 1 376 ? 35.243 2.880 -44.795 1.00 93.94 376 GLY A C 1
ATOM 2813 O O . GLY A 1 376 ? 34.612 3.863 -44.392 1.00 93.94 376 GLY A O 1
ATOM 2814 N N . TYR A 1 377 ? 34.966 2.273 -45.948 1.00 95.69 377 TYR A N 1
ATOM 2815 C CA . TYR A 1 377 ? 33.764 2.502 -46.747 1.00 95.69 377 TYR A CA 1
ATOM 2816 C C . TYR A 1 377 ? 32.826 1.296 -46.654 1.00 95.69 377 TYR A C 1
ATOM 2818 O O . TYR A 1 377 ? 33.241 0.148 -46.716 1.00 95.69 377 TYR A O 1
ATOM 2826 N N . GLY A 1 378 ? 31.530 1.547 -46.465 1.00 95.94 378 GLY A N 1
ATOM 2827 C CA . GLY A 1 378 ? 30.577 0.458 -46.251 1.00 95.94 378 GLY A CA 1
ATOM 2828 C C . GLY A 1 378 ? 30.124 -0.219 -47.546 1.00 95.94 378 GLY A C 1
ATOM 2829 O O . GLY A 1 378 ? 29.887 0.439 -48.558 1.00 95.94 378 GLY A O 1
ATOM 2830 N N . ASP A 1 379 ? 29.918 -1.532 -47.502 1.00 96.25 379 ASP A N 1
ATOM 2831 C CA . ASP A 1 379 ? 29.583 -2.376 -48.658 1.00 96.25 379 ASP A CA 1
ATOM 2832 C C . ASP A 1 379 ? 28.218 -2.055 -49.298 1.00 96.25 379 ASP A C 1
ATOM 2834 O O . ASP A 1 379 ? 27.920 -2.485 -50.423 1.00 96.25 379 ASP A O 1
ATOM 2838 N N . ASN A 1 380 ? 27.321 -1.366 -48.583 1.00 94.31 380 ASN A N 1
ATOM 2839 C CA . ASN A 1 380 ? 25.994 -1.074 -49.104 1.00 94.31 380 ASN A CA 1
ATOM 2840 C C . ASN A 1 380 ? 26.084 0.026 -50.169 1.00 94.31 380 ASN A C 1
ATOM 2842 O O . ASN A 1 380 ? 26.156 1.219 -49.874 1.00 94.31 380 ASN A O 1
ATOM 2846 N N . ALA A 1 381 ? 26.024 -0.382 -51.436 1.00 93.00 381 ALA A N 1
ATOM 2847 C CA . ALA A 1 381 ? 26.159 0.511 -52.586 1.00 93.00 381 ALA A CA 1
ATOM 2848 C C . ALA A 1 381 ? 25.098 1.629 -52.658 1.00 93.00 381 ALA A C 1
ATOM 2850 O O . ALA A 1 381 ? 25.348 2.668 -53.268 1.00 93.00 381 ALA A O 1
ATOM 2851 N N . ASP A 1 382 ? 23.912 1.420 -52.074 1.00 92.44 382 ASP A N 1
ATOM 2852 C CA . ASP A 1 382 ? 22.856 2.441 -52.011 1.00 92.44 382 ASP A CA 1
ATOM 2853 C C . ASP A 1 382 ? 23.005 3.372 -50.785 1.00 92.44 382 ASP A C 1
ATOM 2855 O O . ASP A 1 382 ? 22.236 4.329 -50.644 1.00 92.44 382 ASP A O 1
ATOM 2859 N N . GLY A 1 383 ? 23.969 3.096 -49.901 1.00 92.56 383 GLY A N 1
ATOM 2860 C CA . GLY A 1 383 ? 24.241 3.865 -48.692 1.00 92.56 383 GLY A CA 1
ATOM 2861 C C . GLY A 1 383 ? 25.171 5.060 -48.899 1.00 92.56 383 GLY A C 1
ATOM 2862 O O . GLY A 1 383 ? 25.660 5.345 -49.998 1.00 92.56 383 GLY A O 1
ATOM 2863 N N . PHE A 1 384 ? 25.393 5.818 -47.826 1.00 94.31 384 PHE A N 1
ATOM 2864 C CA . PHE A 1 384 ? 26.289 6.966 -47.839 1.00 94.31 384 PHE A CA 1
ATOM 2865 C C . PHE A 1 384 ? 27.720 6.508 -48.122 1.00 94.31 384 PHE A C 1
ATOM 2867 O O . PHE A 1 384 ? 28.230 5.620 -47.448 1.00 94.31 384 PHE A O 1
ATOM 2874 N N . GLN A 1 385 ? 28.334 7.101 -49.154 1.00 95.06 385 GLN A N 1
ATOM 2875 C CA . GLN A 1 385 ? 29.698 6.794 -49.604 1.00 95.06 385 GLN A CA 1
ATOM 2876 C C . GLN A 1 385 ? 29.982 5.284 -49.703 1.00 95.06 385 GLN A C 1
ATOM 2878 O O . GLN A 1 385 ? 31.057 4.846 -49.317 1.00 95.06 385 GLN A O 1
ATOM 2883 N N . GLY A 1 386 ? 29.018 4.497 -50.197 1.00 95.62 386 GLY A N 1
ATOM 2884 C CA . GLY A 1 386 ? 29.185 3.050 -50.305 1.00 95.62 386 GLY A CA 1
ATOM 2885 C C . GLY A 1 386 ? 30.370 2.659 -51.184 1.00 95.62 386 GLY A C 1
ATOM 2886 O O . GLY A 1 386 ? 30.616 3.290 -52.220 1.00 95.62 386 GLY A O 1
ATOM 2887 N N . ASP A 1 387 ? 31.077 1.617 -50.767 1.00 96.50 387 ASP A N 1
ATOM 2888 C CA . ASP A 1 387 ? 32.285 1.147 -51.415 1.00 96.50 387 ASP A CA 1
ATOM 2889 C C . ASP A 1 387 ? 31.981 0.615 -52.826 1.00 96.50 387 ASP A C 1
ATOM 2891 O O . ASP A 1 387 ? 31.183 -0.302 -53.062 1.00 96.50 387 ASP A O 1
ATOM 2895 N N . GLY A 1 388 ? 32.634 1.223 -53.813 1.00 94.81 388 GLY A N 1
ATOM 2896 C CA . GLY A 1 388 ? 32.594 0.802 -55.204 1.00 94.81 388 GLY A CA 1
ATOM 2897 C C . GLY A 1 388 ? 33.441 -0.442 -55.490 1.00 94.81 388 GLY A C 1
ATOM 2898 O O . GLY A 1 388 ? 33.411 -0.935 -56.629 1.00 94.81 388 GLY A O 1
ATOM 2899 N N . CYS A 1 389 ? 34.213 -0.914 -54.516 1.00 93.94 389 CYS A N 1
ATOM 2900 C CA . CYS A 1 389 ? 35.221 -1.956 -54.602 1.00 93.94 389 CYS A CA 1
ATOM 2901 C C . CYS A 1 389 ? 35.226 -2.932 -53.407 1.00 93.94 389 CYS A C 1
ATOM 2903 O O . CYS A 1 389 ? 36.277 -3.506 -53.185 1.00 93.94 389 CYS A O 1
ATOM 2905 N N . SER A 1 390 ? 34.059 -3.259 -52.829 1.00 94.31 390 SER A N 1
ATOM 2906 C CA . SER A 1 390 ? 33.787 -4.047 -51.589 1.00 94.31 390 SER A CA 1
ATOM 2907 C C . SER A 1 390 ? 34.677 -5.236 -51.158 1.00 94.31 390 SER A C 1
ATOM 2909 O O . SER A 1 390 ? 34.465 -5.798 -50.095 1.00 94.31 390 SER A O 1
ATOM 2911 N N . ASP A 1 391 ? 35.575 -5.756 -51.994 1.00 94.69 391 ASP A N 1
ATOM 2912 C CA . ASP A 1 391 ? 36.519 -6.832 -51.651 1.00 94.69 391 ASP A CA 1
ATOM 2913 C C . ASP A 1 391 ? 37.998 -6.383 -51.802 1.00 94.69 391 ASP A C 1
ATOM 2915 O O . ASP A 1 391 ? 38.914 -7.223 -51.797 1.00 94.69 391 ASP A O 1
ATOM 2919 N N . VAL A 1 392 ? 38.256 -5.101 -52.073 1.00 95.00 392 VAL A N 1
ATOM 2920 C CA . VAL A 1 392 ? 39.552 -4.535 -52.458 1.00 95.00 392 VAL A CA 1
ATOM 2921 C C . VAL A 1 392 ? 39.750 -3.152 -51.838 1.00 95.00 392 VAL A C 1
ATOM 2923 O O . VAL A 1 392 ? 39.409 -2.152 -52.459 1.00 95.00 392 VAL A O 1
ATOM 2926 N N . VAL A 1 393 ? 40.499 -3.141 -50.733 1.00 95.69 393 VAL A N 1
ATOM 2927 C CA . VAL A 1 393 ? 40.896 -1.930 -50.003 1.00 95.69 393 VAL A CA 1
ATOM 2928 C C . VAL A 1 393 ? 41.300 -0.780 -50.921 1.00 95.69 393 VAL A C 1
ATOM 2930 O O . VAL A 1 393 ? 42.232 -0.927 -51.733 1.00 95.69 393 VAL A O 1
ATOM 2933 N N . GLY A 1 394 ? 40.685 0.378 -50.699 1.00 94.69 394 GLY A N 1
ATOM 2934 C CA . GLY A 1 394 ? 40.992 1.618 -51.388 1.00 94.69 394 GLY A CA 1
ATOM 2935 C C . GLY A 1 394 ? 40.770 2.871 -50.545 1.00 94.69 394 GLY A C 1
ATOM 2936 O O . GLY A 1 394 ? 40.514 2.826 -49.347 1.00 94.69 394 GLY A O 1
ATOM 2937 N N . ASP A 1 395 ? 40.973 4.029 -51.164 1.00 94.56 395 ASP A N 1
ATOM 2938 C CA . ASP A 1 395 ? 40.885 5.332 -50.498 1.00 94.56 395 ASP A CA 1
ATOM 2939 C C . ASP A 1 395 ? 40.363 6.462 -51.398 1.00 94.56 395 ASP A C 1
ATOM 2941 O O . ASP A 1 395 ? 40.299 7.613 -50.953 1.00 94.56 395 ASP A O 1
ATOM 2945 N N . SER A 1 396 ? 39.904 6.156 -52.619 1.00 96.75 396 SER A N 1
ATOM 2946 C CA . SER A 1 396 ? 39.275 7.140 -53.508 1.00 96.75 396 SER A CA 1
ATOM 2947 C C . SER A 1 396 ? 38.046 7.797 -52.867 1.00 96.75 396 SER A C 1
ATOM 2949 O O . SER A 1 396 ? 37.277 7.186 -52.123 1.00 96.75 396 SER A O 1
ATOM 2951 N N . THR A 1 397 ? 37.839 9.082 -53.174 1.00 95.56 397 THR A N 1
ATOM 2952 C CA . THR A 1 397 ? 36.865 9.958 -52.492 1.00 95.56 397 THR A CA 1
ATOM 2953 C C . THR A 1 397 ? 35.957 10.769 -53.421 1.00 95.56 397 THR A C 1
ATOM 2955 O O . THR A 1 397 ? 35.109 11.519 -52.934 1.00 95.56 397 THR A O 1
ATOM 2958 N N . GLN A 1 398 ? 36.148 10.715 -54.740 1.00 94.69 398 GLN A N 1
ATOM 2959 C CA . GLN A 1 398 ? 35.424 11.584 -55.679 1.00 94.69 398 GLN A CA 1
ATOM 2960 C C . GLN A 1 398 ? 34.357 10.854 -56.487 1.00 94.69 398 GLN A C 1
ATOM 2962 O O . GLN A 1 398 ? 33.292 11.423 -56.738 1.00 94.69 398 GLN A O 1
ATOM 2967 N N . ASP A 1 399 ? 34.619 9.617 -56.900 1.00 93.12 399 ASP A N 1
ATOM 2968 C CA . ASP A 1 399 ? 33.745 8.887 -57.811 1.00 93.12 399 ASP A CA 1
ATOM 2969 C C . ASP A 1 399 ? 33.290 7.540 -57.241 1.00 93.12 399 ASP A C 1
ATOM 2971 O O . ASP A 1 399 ? 32.145 7.401 -56.813 1.00 93.12 399 ASP A O 1
ATOM 2975 N N . ARG A 1 400 ? 34.172 6.545 -57.227 1.00 94.19 400 ARG A N 1
ATOM 2976 C CA . ARG A 1 400 ? 33.934 5.223 -56.670 1.00 94.19 400 ARG A CA 1
ATOM 2977 C C . ARG A 1 400 ? 34.610 5.230 -55.315 1.00 94.19 400 ARG A C 1
ATOM 2979 O O . ARG A 1 400 ? 35.817 5.083 -55.283 1.00 94.19 400 ARG A O 1
ATOM 2986 N N . PHE A 1 401 ? 33.881 5.493 -54.240 1.00 95.94 401 PHE A N 1
ATOM 2987 C CA . PHE A 1 401 ? 34.450 5.478 -52.888 1.00 95.94 401 PHE A CA 1
ATOM 2988 C C . PHE A 1 401 ? 35.055 4.099 -52.570 1.00 95.94 401 PHE A C 1
ATOM 2990 O O . PHE A 1 401 ? 34.572 3.129 -53.143 1.00 95.94 401 PHE A O 1
ATOM 2997 N N . GLY A 1 402 ? 36.120 4.029 -51.764 1.00 94.00 402 GLY A N 1
ATOM 2998 C CA . GLY A 1 402 ? 36.757 2.761 -51.342 1.00 94.00 402 GLY A CA 1
ATOM 2999 C C . GLY A 1 402 ? 37.501 1.979 -52.433 1.00 94.00 402 GLY A C 1
ATOM 3000 O O . GLY A 1 402 ? 37.965 0.865 -52.249 1.00 94.00 402 GLY A O 1
ATOM 3001 N N . CYS A 1 403 ? 37.704 2.570 -53.610 1.00 96.44 403 CYS A N 1
ATOM 3002 C CA . CYS A 1 403 ? 38.520 1.952 -54.650 1.00 96.44 403 CYS A CA 1
ATOM 3003 C C . CYS A 1 403 ? 39.992 2.402 -54.569 1.00 96.44 403 CYS A C 1
ATOM 3005 O O . CYS A 1 403 ? 40.299 3.470 -54.036 1.00 96.44 403 CYS A O 1
ATOM 3007 N N . PRO A 1 404 ? 40.938 1.608 -55.105 1.00 96.56 404 PRO A N 1
ATOM 3008 C CA . PRO A 1 404 ? 42.338 2.015 -55.173 1.00 96.56 404 PRO A CA 1
ATOM 3009 C C . PRO A 1 404 ? 42.523 3.360 -55.894 1.00 96.56 404 PRO A C 1
ATOM 3011 O O . PRO A 1 404 ? 42.032 3.520 -57.015 1.00 96.56 404 PRO A O 1
ATOM 3014 N N . ASP A 1 405 ? 43.247 4.281 -55.256 1.00 96.00 405 ASP A N 1
ATOM 3015 C CA . ASP A 1 405 ? 43.681 5.583 -55.777 1.00 96.00 405 ASP A CA 1
ATOM 3016 C C . ASP A 1 405 ? 45.202 5.703 -55.566 1.00 96.00 405 ASP A C 1
ATOM 3018 O O . ASP A 1 405 ? 45.713 5.947 -54.470 1.00 96.00 405 ASP A O 1
ATOM 3022 N N . THR A 1 406 ? 45.966 5.414 -56.618 1.00 95.75 406 THR A N 1
ATOM 3023 C CA . THR A 1 406 ? 47.420 5.243 -56.521 1.00 95.75 406 THR A CA 1
ATOM 3024 C C . THR A 1 406 ? 48.163 6.561 -56.264 1.00 95.75 406 THR A C 1
ATOM 3026 O O . THR A 1 406 ? 49.242 6.539 -55.650 1.00 95.75 406 THR A O 1
ATOM 3029 N N . ASP A 1 407 ? 47.643 7.699 -56.724 1.00 94.50 407 ASP A N 1
ATOM 3030 C CA . ASP A 1 407 ? 48.291 9.008 -56.589 1.00 94.50 407 ASP A CA 1
ATOM 3031 C C . ASP A 1 407 ? 47.626 9.954 -55.584 1.00 94.50 407 ASP A C 1
ATOM 3033 O O . ASP A 1 407 ? 48.213 10.995 -55.258 1.00 94.50 407 ASP A O 1
ATOM 3037 N N . THR A 1 408 ? 46.516 9.529 -54.982 1.00 94.88 408 THR A N 1
ATOM 3038 C CA . THR A 1 408 ? 45.797 10.173 -53.879 1.00 94.88 408 THR A CA 1
ATOM 3039 C C . THR A 1 408 ? 45.149 11.507 -54.255 1.00 94.88 408 THR A C 1
ATOM 3041 O O . THR A 1 408 ? 45.055 12.419 -53.422 1.00 94.88 408 THR A O 1
ATOM 3044 N N . ASP A 1 409 ? 44.731 11.660 -55.511 1.00 93.81 409 ASP A N 1
ATOM 3045 C CA . ASP A 1 409 ? 44.018 12.848 -55.997 1.00 93.81 409 ASP A CA 1
ATOM 3046 C C . ASP A 1 409 ? 42.501 12.815 -55.721 1.00 93.81 409 ASP A C 1
ATOM 3048 O O . ASP A 1 409 ? 41.809 13.842 -55.800 1.00 93.81 409 ASP A O 1
ATOM 3052 N N . GLY A 1 410 ? 42.014 11.652 -55.294 1.00 94.75 410 GLY A N 1
ATOM 3053 C CA . GLY A 1 410 ? 40.648 11.353 -54.916 1.00 94.75 410 GLY A CA 1
ATOM 3054 C C . GLY A 1 410 ? 39.867 10.558 -55.963 1.00 94.75 410 GLY A C 1
ATOM 3055 O O . GLY A 1 410 ? 38.774 10.089 -55.623 1.00 94.75 410 GLY A O 1
ATOM 3056 N N . TRP A 1 411 ? 40.352 10.399 -57.191 1.00 95.88 411 TRP A N 1
ATOM 3057 C CA . TRP A 1 411 ? 39.704 9.601 -58.232 1.00 95.88 411 TRP A CA 1
ATOM 3058 C C . TRP A 1 411 ? 40.235 8.169 -58.238 1.00 95.88 411 TRP A C 1
ATOM 3060 O O . TRP A 1 411 ? 41.411 7.907 -58.040 1.00 95.88 411 TRP A O 1
ATOM 3070 N N . SER A 1 412 ? 39.346 7.202 -58.459 1.00 96.62 412 SER A N 1
ATOM 3071 C CA . SER A 1 412 ? 39.764 5.799 -58.519 1.00 96.62 412 SER A CA 1
ATOM 3072 C C . SER A 1 412 ? 40.631 5.498 -59.750 1.00 96.62 412 SER A C 1
ATOM 3074 O O . SER A 1 412 ? 40.301 5.926 -60.857 1.00 96.62 412 SER A O 1
ATOM 3076 N N . ASP A 1 413 ? 41.639 4.627 -59.603 1.00 95.19 413 ASP A N 1
ATOM 3077 C CA . ASP A 1 413 ? 42.567 4.196 -60.670 1.00 95.19 413 ASP A CA 1
ATOM 3078 C C . ASP A 1 413 ? 41.860 3.747 -61.966 1.00 95.19 413 ASP A C 1
ATOM 3080 O O . ASP A 1 413 ? 42.429 3.766 -63.058 1.00 95.19 413 ASP A O 1
ATOM 3084 N N . LEU A 1 414 ? 40.626 3.243 -61.850 1.00 94.88 414 LEU A N 1
ATOM 3085 C CA . LEU A 1 414 ? 39.848 2.752 -62.986 1.00 94.88 414 LEU A CA 1
ATOM 3086 C C . LEU A 1 414 ? 39.225 3.880 -63.822 1.00 94.88 414 LEU A C 1
ATOM 3088 O O . LEU A 1 414 ? 39.021 3.692 -65.024 1.00 94.88 414 LEU A O 1
ATOM 3092 N N . ASN A 1 415 ? 38.865 4.990 -63.181 1.00 93.25 415 ASN A N 1
ATOM 3093 C CA . ASN A 1 415 ? 38.192 6.131 -63.803 1.00 93.25 415 ASN A CA 1
ATOM 3094 C C . ASN A 1 415 ? 39.091 7.365 -63.918 1.00 93.25 415 ASN A C 1
ATOM 3096 O O . ASN A 1 415 ? 38.667 8.360 -64.504 1.00 93.25 415 ASN A O 1
ATOM 3100 N N . ASP A 1 416 ? 40.310 7.278 -63.406 1.00 95.75 416 ASP A N 1
ATOM 3101 C CA . ASP A 1 416 ? 41.358 8.261 -63.578 1.00 95.75 416 ASP A CA 1
ATOM 3102 C C . ASP A 1 416 ? 42.115 8.026 -64.905 1.00 95.75 416 ASP A C 1
ATOM 3104 O O . ASP A 1 416 ? 42.627 6.938 -65.191 1.00 95.75 416 ASP A O 1
ATOM 3108 N N . ALA A 1 417 ? 42.161 9.052 -65.760 1.00 95.31 417 ALA A N 1
ATOM 3109 C CA . ALA A 1 417 ? 42.937 9.031 -67.001 1.00 95.31 417 ALA A CA 1
ATOM 3110 C C . ALA A 1 417 ? 44.463 9.049 -66.764 1.00 95.31 417 ALA A C 1
ATOM 3112 O O . ALA A 1 417 ? 45.224 8.562 -67.610 1.00 95.31 417 ALA A O 1
ATOM 3113 N N . PHE A 1 418 ? 44.913 9.544 -65.609 1.00 95.81 418 PHE A N 1
ATOM 3114 C CA . PHE A 1 418 ? 46.306 9.647 -65.186 1.00 95.81 418 PHE A CA 1
ATOM 3115 C C . PHE A 1 418 ? 46.550 9.092 -63.763 1.00 95.81 418 PHE A C 1
ATOM 3117 O O . PHE A 1 418 ? 47.073 9.831 -62.940 1.00 95.81 418 PHE A O 1
ATOM 3124 N N . PRO A 1 419 ? 46.399 7.768 -63.510 1.00 94.88 419 PRO A N 1
ATOM 3125 C CA . PRO A 1 419 ? 46.430 7.153 -62.160 1.00 94.88 419 PRO A CA 1
ATOM 3126 C C . PRO A 1 419 ? 47.741 7.249 -61.354 1.00 94.88 419 PRO A C 1
ATOM 3128 O O . PRO A 1 419 ? 47.981 6.478 -60.430 1.00 94.88 419 PRO A O 1
ATOM 3131 N N . ASN A 1 420 ? 48.726 8.011 -61.821 1.00 94.94 420 ASN A N 1
ATOM 3132 C CA . ASN A 1 420 ? 50.019 8.181 -61.156 1.00 94.94 420 ASN A CA 1
ATOM 3133 C C . ASN A 1 420 ? 50.436 9.666 -61.103 1.00 94.94 420 ASN A C 1
ATOM 3135 O O . ASN A 1 420 ? 51.606 9.950 -60.821 1.00 94.94 420 ASN A O 1
ATOM 3139 N N . GLU A 1 421 ? 49.540 10.594 -61.437 1.00 95.31 421 GLU A N 1
ATOM 3140 C CA . GLU A 1 421 ? 49.765 12.034 -61.473 1.00 95.31 421 GLU A CA 1
ATOM 3141 C C . GLU A 1 421 ? 48.628 12.793 -60.775 1.00 95.31 421 GLU A C 1
ATOM 3143 O O . GLU A 1 421 ? 47.674 13.239 -61.399 1.00 95.31 421 GLU A O 1
ATOM 3148 N N . VAL A 1 422 ? 48.858 13.100 -59.495 1.00 96.25 422 VAL A N 1
ATOM 3149 C CA . VAL A 1 422 ? 47.913 13.724 -58.547 1.00 96.25 422 VAL A CA 1
ATOM 3150 C C . VAL A 1 422 ? 47.261 15.051 -58.978 1.00 96.25 422 VAL A C 1
ATOM 3152 O O . VAL A 1 422 ? 46.467 15.653 -58.257 1.00 96.25 422 VAL A O 1
ATOM 3155 N N . THR A 1 423 ? 47.688 15.630 -60.095 1.00 95.69 423 THR A N 1
ATOM 3156 C CA . THR A 1 423 ? 47.173 16.909 -60.589 1.00 95.69 423 THR A CA 1
ATOM 3157 C C . THR A 1 423 ? 46.273 16.781 -61.815 1.00 95.69 423 THR A C 1
ATOM 3159 O O . THR A 1 423 ? 45.763 17.810 -62.272 1.00 95.69 423 THR A O 1
ATOM 3162 N N . GLN A 1 424 ? 46.065 15.570 -62.339 1.00 95.56 424 GLN A N 1
ATOM 3163 C CA . GLN A 1 424 ? 45.254 15.289 -63.522 1.00 95.56 424 GLN A CA 1
ATOM 3164 C C . GLN A 1 424 ? 44.407 14.035 -63.304 1.00 95.56 424 GLN A C 1
ATOM 3166 O O . GLN A 1 424 ? 44.959 13.023 -62.927 1.00 95.56 424 GLN A O 1
ATOM 3171 N N . HIS A 1 425 ? 43.113 14.081 -63.643 1.00 94.06 425 HIS A N 1
ATOM 3172 C CA . HIS A 1 425 ? 42.237 12.894 -63.592 1.00 94.06 425 HIS A CA 1
ATOM 3173 C C . HIS A 1 425 ? 41.370 12.670 -64.837 1.00 94.06 425 HIS A C 1
ATOM 3175 O O . HIS A 1 425 ? 40.725 11.635 -64.991 1.00 94.06 425 HIS A O 1
ATOM 3181 N N . SER A 1 426 ? 41.307 13.653 -65.737 1.00 95.00 426 SER A N 1
ATOM 3182 C CA . SER A 1 426 ? 40.414 13.652 -66.900 1.00 95.00 426 SER A CA 1
ATOM 3183 C C . SER A 1 426 ? 41.188 14.018 -68.159 1.00 95.00 426 SER A C 1
ATOM 3185 O O . SER A 1 426 ? 42.059 14.883 -68.109 1.00 95.00 426 SER A O 1
ATOM 3187 N N . ASP A 1 427 ? 40.844 13.362 -69.264 1.00 94.62 427 ASP A N 1
ATOM 3188 C CA . ASP A 1 427 ? 41.377 13.582 -70.611 1.00 94.62 427 ASP A CA 1
ATOM 3189 C C . ASP A 1 427 ? 40.196 13.525 -71.594 1.00 94.62 427 ASP A C 1
ATOM 3191 O O . ASP A 1 427 ? 39.698 12.446 -71.946 1.00 94.62 427 ASP A O 1
ATOM 3195 N N . THR A 1 428 ? 39.654 14.692 -71.945 1.00 94.81 428 THR A N 1
ATOM 3196 C CA . THR A 1 428 ? 38.397 14.781 -72.702 1.00 94.81 428 THR A CA 1
ATOM 3197 C C . THR A 1 428 ? 38.553 14.341 -74.162 1.00 94.81 428 THR A C 1
ATOM 3199 O O . THR A 1 428 ? 37.601 13.789 -74.736 1.00 94.81 428 THR A O 1
ATOM 3202 N N . ASP A 1 429 ? 39.710 14.570 -74.782 1.00 93.69 429 ASP A N 1
ATOM 3203 C CA . ASP A 1 429 ? 39.955 14.265 -76.195 1.00 93.69 429 ASP A CA 1
ATOM 3204 C C . ASP A 1 429 ? 40.906 13.079 -76.442 1.00 93.69 429 ASP A C 1
ATOM 3206 O O . ASP A 1 429 ? 40.953 12.557 -77.566 1.00 93.69 429 ASP A O 1
ATOM 3210 N N . GLY A 1 430 ? 41.517 12.546 -75.385 1.00 93.81 430 GLY A N 1
ATOM 3211 C CA . GLY A 1 430 ? 42.274 11.300 -75.384 1.00 93.81 430 GLY A CA 1
ATOM 3212 C C . GLY A 1 430 ? 43.690 11.446 -75.932 1.00 93.81 430 GLY A C 1
ATOM 3213 O O . GLY A 1 430 ? 44.207 10.477 -76.508 1.00 93.81 430 GLY A O 1
ATOM 3214 N N . ASP A 1 431 ? 44.278 12.637 -75.852 1.00 93.12 431 ASP A N 1
ATOM 3215 C CA . ASP A 1 431 ? 45.589 12.946 -76.423 1.00 93.12 431 ASP A CA 1
ATOM 3216 C C . ASP A 1 431 ? 46.766 12.708 -75.457 1.00 93.12 431 ASP A C 1
ATOM 3218 O O . ASP A 1 431 ? 47.927 12.652 -75.883 1.00 93.12 431 ASP A O 1
ATOM 3222 N N . GLY A 1 432 ? 46.463 12.429 -74.186 1.00 92.62 432 GLY A N 1
ATOM 3223 C CA . GLY A 1 432 ? 47.439 12.172 -73.136 1.00 92.62 432 GLY A CA 1
ATOM 3224 C C . GLY A 1 432 ? 47.903 13.415 -72.373 1.00 92.62 432 GLY A C 1
ATOM 3225 O O . GLY A 1 432 ? 48.868 13.298 -71.610 1.00 92.62 432 GLY A O 1
ATOM 3226 N N . PHE A 1 433 ? 47.252 14.568 -72.539 1.00 94.44 433 PHE A N 1
ATOM 3227 C CA . PHE A 1 433 ? 47.396 15.749 -71.687 1.00 94.44 433 PHE A CA 1
ATOM 3228 C C . PHE A 1 433 ? 46.115 15.961 -70.870 1.00 94.44 433 PHE A C 1
ATOM 3230 O O . PHE A 1 433 ? 45.006 15.837 -71.371 1.00 94.44 433 PHE A O 1
ATOM 3237 N N . GLY A 1 434 ? 46.252 16.226 -69.570 1.00 94.69 434 GLY A N 1
ATOM 3238 C CA . GLY A 1 434 ? 45.088 16.254 -68.682 1.00 94.69 434 GLY A CA 1
ATOM 3239 C C . GLY A 1 434 ? 44.333 17.582 -68.700 1.00 94.69 434 GLY A C 1
ATOM 3240 O O . GLY A 1 434 ? 44.933 18.653 -68.778 1.00 94.69 434 GLY A O 1
ATOM 3241 N N . ASP A 1 435 ? 43.013 17.533 -68.539 1.00 95.44 435 ASP A N 1
ATOM 3242 C CA . ASP A 1 435 ? 42.115 18.690 -68.660 1.00 95.44 435 ASP A CA 1
ATOM 3243 C C . ASP A 1 435 ? 42.377 19.800 -67.611 1.00 95.44 435 ASP A C 1
ATOM 3245 O O . ASP A 1 435 ? 41.941 20.952 -67.760 1.00 95.44 435 ASP A O 1
ATOM 3249 N N . SER A 1 436 ? 43.067 19.490 -66.504 1.00 94.25 436 SER A N 1
ATOM 3250 C CA . SER A 1 436 ? 43.381 20.480 -65.473 1.00 94.25 436 SER A CA 1
ATOM 3251 C C . SER A 1 436 ? 44.554 21.352 -65.914 1.00 94.25 436 SER A C 1
ATOM 3253 O O . SER A 1 436 ? 45.713 21.058 -65.641 1.00 94.25 436 SER A O 1
ATOM 3255 N N . ILE A 1 437 ? 44.256 22.509 -66.513 1.00 92.50 437 ILE A N 1
ATOM 3256 C CA . ILE A 1 437 ? 45.264 23.459 -67.033 1.00 92.50 437 ILE A CA 1
ATOM 3257 C C . ILE A 1 437 ? 46.324 23.919 -66.009 1.00 92.50 437 ILE A C 1
ATOM 3259 O O . ILE A 1 437 ? 47.416 24.338 -66.376 1.00 92.50 437 ILE A O 1
ATOM 3263 N N . ASN A 1 438 ? 46.006 23.883 -64.709 1.00 92.50 438 ASN A N 1
ATOM 3264 C CA . ASN A 1 438 ? 46.950 24.242 -63.640 1.00 92.50 438 ASN A CA 1
ATOM 3265 C C . ASN A 1 438 ? 47.723 23.033 -63.075 1.00 92.50 438 ASN A C 1
ATOM 3267 O O . ASN A 1 438 ? 48.524 23.217 -62.156 1.00 92.50 438 ASN A O 1
ATOM 3271 N N . GLY A 1 439 ? 47.447 21.826 -63.570 1.00 91.38 439 GLY A N 1
ATOM 3272 C CA . GLY A 1 439 ? 48.146 20.594 -63.227 1.00 91.38 439 GLY A CA 1
ATOM 3273 C C . GLY A 1 439 ? 49.414 20.386 -64.054 1.00 91.38 439 GLY A C 1
ATOM 3274 O O . GLY A 1 439 ? 49.850 21.256 -64.816 1.00 91.38 439 GLY A O 1
ATOM 3275 N N . PHE A 1 440 ? 50.046 19.232 -63.879 1.00 93.25 440 PHE A N 1
ATOM 3276 C CA . PHE A 1 440 ? 51.212 18.829 -64.649 1.00 93.25 440 PHE A CA 1
ATOM 3277 C C . PHE A 1 440 ? 50.817 18.648 -66.116 1.00 93.25 440 PHE A C 1
ATOM 3279 O O . PHE A 1 440 ? 49.899 17.895 -66.418 1.00 93.25 440 PHE A O 1
ATOM 3286 N N . GLN A 1 441 ? 51.494 19.382 -67.007 1.00 93.31 441 GLN A N 1
ATOM 3287 C CA . GLN A 1 441 ? 51.271 19.345 -68.460 1.00 93.31 441 GLN A CA 1
ATOM 3288 C C . GLN A 1 441 ? 49.781 19.410 -68.849 1.00 93.31 441 GLN A C 1
ATOM 3290 O O . GLN A 1 441 ? 49.324 18.626 -69.670 1.00 93.31 441 GLN A O 1
ATOM 3295 N N . GLY A 1 442 ? 49.022 20.314 -68.221 1.00 94.12 442 GLY A N 1
ATOM 3296 C CA . GLY A 1 442 ? 47.593 20.442 -68.492 1.00 94.12 442 GLY A CA 1
ATOM 3297 C C . GLY A 1 442 ? 47.300 20.916 -69.913 1.00 94.12 442 GLY A C 1
ATOM 3298 O O . GLY A 1 442 ? 47.972 21.820 -70.412 1.00 94.12 442 GLY A O 1
ATOM 3299 N N . ASP A 1 443 ? 46.288 20.323 -70.531 1.00 94.62 443 ASP A N 1
ATOM 3300 C CA . ASP A 1 443 ? 45.881 20.594 -71.899 1.00 94.62 443 ASP A CA 1
ATOM 3301 C C . ASP A 1 443 ? 45.293 22.011 -72.045 1.00 94.62 443 ASP A C 1
ATOM 3303 O O . ASP A 1 443 ? 44.363 22.438 -71.347 1.00 94.62 443 ASP A O 1
ATOM 3307 N N . GLU A 1 444 ? 45.861 22.779 -72.972 1.00 94.81 444 GLU A N 1
ATOM 3308 C CA . GLU A 1 444 ? 45.389 24.112 -73.345 1.00 94.81 444 GLU A CA 1
ATOM 3309 C C . GLU A 1 444 ? 44.357 24.095 -74.487 1.00 94.81 444 GLU A C 1
ATOM 3311 O O . GLU A 1 444 ? 43.849 25.160 -74.881 1.00 94.81 444 GLU A O 1
ATOM 3316 N N . CYS A 1 445 ? 44.066 22.914 -75.027 1.00 92.69 445 CYS A N 1
ATOM 3317 C CA . CYS A 1 445 ? 43.255 22.629 -76.201 1.00 92.69 445 CYS A CA 1
ATOM 3318 C C . CYS A 1 445 ? 42.200 21.520 -75.976 1.00 92.69 445 CYS A C 1
ATOM 3320 O O . CYS A 1 445 ? 41.814 20.896 -76.949 1.00 92.69 445 CYS A O 1
ATOM 3322 N N . LEU A 1 446 ? 41.614 21.449 -74.768 1.00 91.75 446 LEU A N 1
ATOM 3323 C CA . LEU A 1 446 ? 40.616 20.504 -74.187 1.00 91.75 446 LEU A CA 1
ATOM 3324 C C . LEU A 1 446 ? 39.685 19.630 -75.061 1.00 91.75 446 LEU A C 1
ATOM 3326 O O . LEU A 1 446 ? 39.033 18.724 -74.547 1.00 91.75 446 LEU A O 1
ATOM 3330 N N . THR A 1 447 ? 39.417 19.982 -76.314 1.00 92.19 447 THR A N 1
ATOM 3331 C CA . THR A 1 447 ? 38.514 19.227 -77.198 1.00 92.19 447 THR A CA 1
ATOM 3332 C C . THR A 1 447 ? 39.159 18.818 -78.520 1.00 92.19 447 THR A C 1
ATOM 3334 O O . THR A 1 447 ? 38.480 18.207 -79.351 1.00 92.19 447 THR A O 1
ATOM 3337 N N . ASP A 1 448 ? 40.403 19.225 -78.754 1.00 91.81 448 ASP A N 1
ATOM 3338 C CA . ASP A 1 448 ? 41.129 19.109 -80.010 1.00 91.81 448 ASP A CA 1
ATOM 3339 C C . ASP A 1 448 ? 42.484 18.425 -79.769 1.00 91.81 448 ASP A C 1
ATOM 3341 O O . ASP A 1 448 ? 43.506 19.099 -79.667 1.00 91.81 448 ASP A O 1
ATOM 3345 N N . ALA A 1 449 ? 42.468 17.089 -79.805 1.00 93.75 449 ALA A N 1
ATOM 3346 C CA . ALA A 1 449 ? 43.630 16.254 -79.522 1.00 93.75 449 ALA A CA 1
ATOM 3347 C C . ALA A 1 449 ? 44.905 16.698 -80.258 1.00 93.75 449 ALA A C 1
ATOM 3349 O O . ALA A 1 449 ? 44.919 16.811 -81.498 1.00 93.75 449 ALA A O 1
ATOM 3350 N N . GLY A 1 450 ? 45.989 16.867 -79.504 1.00 92.69 450 GLY A N 1
ATOM 3351 C CA . GLY A 1 450 ? 47.260 17.377 -79.991 1.00 92.69 450 GLY A CA 1
ATOM 3352 C C . GLY A 1 450 ? 48.490 16.697 -79.394 1.00 92.69 450 GLY A C 1
ATOM 3353 O O . GLY A 1 450 ? 48.420 15.701 -78.686 1.00 92.69 450 GLY A O 1
ATOM 3354 N N . THR A 1 451 ? 49.671 17.189 -79.772 1.00 93.69 451 THR A N 1
ATOM 3355 C CA . THR A 1 451 ? 50.961 16.634 -79.306 1.00 93.69 451 THR A CA 1
ATOM 3356 C C . THR A 1 451 ? 51.988 17.698 -78.931 1.00 93.69 451 THR A C 1
ATOM 3358 O O . THR A 1 451 ? 53.124 17.349 -78.613 1.00 93.69 451 THR A O 1
ATOM 3361 N N . SER A 1 452 ? 51.612 18.979 -78.971 1.00 94.25 452 SER A N 1
ATOM 3362 C CA . SER A 1 452 ? 52.488 20.099 -78.619 1.00 94.25 452 SER A CA 1
ATOM 3363 C C . SER A 1 452 ? 52.942 20.019 -77.153 1.00 94.25 452 SER A C 1
ATOM 3365 O O . SER A 1 452 ? 52.168 19.644 -76.270 1.00 94.25 452 SER A O 1
ATOM 3367 N N . THR A 1 453 ? 54.199 20.385 -76.879 1.00 93.19 453 THR A N 1
ATOM 3368 C CA . THR A 1 453 ? 54.821 20.301 -75.542 1.00 93.19 453 THR A CA 1
ATOM 3369 C C . THR A 1 453 ? 55.664 21.508 -75.129 1.00 93.19 453 THR A C 1
ATOM 3371 O O . THR A 1 453 ? 56.108 21.565 -73.983 1.00 93.19 453 THR A O 1
ATOM 3374 N N . GLU A 1 454 ? 55.959 22.445 -76.026 1.00 91.31 454 GLU A N 1
ATOM 3375 C CA . GLU A 1 454 ? 56.925 23.520 -75.751 1.00 91.31 454 GLU A CA 1
ATOM 3376 C C . GLU A 1 454 ? 56.261 24.843 -75.363 1.00 91.31 454 GLU A C 1
ATOM 3378 O O . GLU A 1 454 ? 56.775 25.563 -74.501 1.00 91.31 454 GLU A O 1
ATOM 3383 N N . ASP A 1 455 ? 55.119 25.174 -75.965 1.00 89.12 455 ASP A N 1
ATOM 3384 C CA . ASP A 1 455 ? 54.417 26.435 -75.720 1.00 89.12 455 ASP A CA 1
ATOM 3385 C C . ASP A 1 455 ? 53.010 26.244 -75.150 1.00 89.12 455 ASP A C 1
ATOM 3387 O O . ASP A 1 455 ? 52.670 26.921 -74.181 1.00 89.12 455 ASP A O 1
ATOM 3391 N N . ARG A 1 456 ? 52.220 25.339 -75.739 1.00 91.56 456 ARG A N 1
ATOM 3392 C CA . ARG A 1 456 ? 50.846 25.021 -75.336 1.00 91.56 456 ARG A CA 1
ATOM 3393 C C . ARG A 1 456 ? 50.657 23.512 -75.349 1.00 91.56 456 ARG A C 1
ATOM 3395 O O . ARG A 1 456 ? 50.634 22.918 -76.425 1.00 91.56 456 ARG A O 1
ATOM 3402 N N . PHE A 1 457 ? 50.569 22.900 -74.175 1.00 93.88 457 PHE A N 1
ATOM 3403 C CA . PHE A 1 457 ? 50.412 21.448 -74.050 1.00 93.88 457 PHE A CA 1
ATOM 3404 C C . PHE A 1 457 ? 49.066 20.984 -74.634 1.00 93.88 457 PHE A C 1
ATOM 3406 O O . PHE A 1 457 ? 48.094 21.731 -74.544 1.00 93.88 457 PHE A O 1
ATOM 3413 N N . GLY A 1 458 ? 49.042 19.810 -75.277 1.00 91.75 458 GLY A N 1
ATOM 3414 C CA . GLY A 1 458 ? 47.831 19.178 -75.843 1.00 91.75 458 GLY A CA 1
ATOM 3415 C C . GLY A 1 458 ? 47.232 19.846 -77.087 1.00 91.75 458 GLY A C 1
ATOM 3416 O O . GLY A 1 458 ? 46.248 19.404 -77.662 1.00 91.75 458 GLY A O 1
ATOM 3417 N N . CYS A 1 459 ? 47.863 20.897 -77.614 1.00 94.44 459 CYS A N 1
ATOM 3418 C CA . CYS A 1 459 ? 47.415 21.518 -78.859 1.00 94.44 459 CYS A CA 1
ATOM 3419 C C . CYS A 1 459 ? 47.961 20.808 -80.109 1.00 94.44 459 CYS A C 1
ATOM 3421 O O . CYS A 1 459 ? 49.038 20.202 -80.092 1.00 94.44 459 CYS A O 1
ATOM 3423 N N . LEU A 1 460 ? 47.217 20.910 -81.218 1.00 93.81 460 LEU A N 1
ATOM 3424 C CA . LEU A 1 460 ? 47.617 20.382 -82.526 1.00 93.81 460 LEU A CA 1
ATOM 3425 C C . LEU A 1 460 ? 49.030 20.862 -82.905 1.00 93.81 460 LEU A C 1
ATOM 3427 O O . LEU A 1 460 ? 49.280 22.065 -82.952 1.00 93.81 460 LEU A O 1
ATOM 3431 N N . ASP A 1 461 ? 49.905 19.901 -83.185 1.00 91.94 461 ASP A N 1
ATOM 3432 C CA . ASP A 1 461 ? 51.282 20.070 -83.656 1.00 91.94 461 ASP A CA 1
ATOM 3433 C C . ASP A 1 461 ? 51.441 19.162 -84.885 1.00 91.94 461 ASP A C 1
ATOM 3435 O O . ASP A 1 461 ? 51.590 17.936 -84.790 1.00 91.94 461 ASP A O 1
ATOM 3439 N N . THR A 1 462 ? 51.262 19.755 -86.064 1.00 92.38 462 THR A N 1
ATOM 3440 C CA . THR A 1 462 ? 51.132 19.015 -87.323 1.00 92.38 462 THR A CA 1
ATOM 3441 C C . THR A 1 462 ? 52.451 18.371 -87.777 1.00 92.38 462 THR A C 1
ATOM 3443 O O . THR A 1 462 ? 52.414 17.342 -88.470 1.00 92.38 462 THR A O 1
ATOM 3446 N N . ASP A 1 463 ? 53.609 18.929 -87.420 1.00 90.38 463 ASP A N 1
ATOM 3447 C CA . ASP A 1 463 ? 54.930 18.432 -87.832 1.00 90.38 463 ASP A CA 1
ATOM 3448 C C . ASP A 1 463 ? 55.745 17.760 -86.715 1.00 90.38 463 ASP A C 1
ATOM 3450 O O . ASP A 1 463 ? 56.782 17.145 -87.007 1.00 90.38 463 ASP A O 1
ATOM 3454 N N . SER A 1 464 ? 55.198 17.736 -85.499 1.00 90.25 464 SER A N 1
ATOM 3455 C CA . SER A 1 464 ? 55.730 17.057 -84.318 1.00 90.25 464 SER A CA 1
ATOM 3456 C C . SER A 1 464 ? 57.074 17.618 -83.849 1.00 90.25 464 SER A C 1
ATOM 3458 O O . SER A 1 464 ? 57.959 16.850 -83.440 1.00 90.25 464 SER A O 1
ATOM 3460 N N . ASP A 1 465 ? 57.257 18.932 -83.951 1.00 89.69 465 ASP A N 1
ATOM 3461 C CA . ASP A 1 465 ? 58.456 19.641 -83.495 1.00 89.69 465 ASP A CA 1
ATOM 3462 C C . ASP A 1 465 ? 58.370 20.114 -82.031 1.00 89.69 465 ASP A C 1
ATOM 3464 O O . ASP A 1 465 ? 59.389 20.488 -81.434 1.00 89.69 465 ASP A O 1
ATOM 3468 N N . GLY A 1 466 ? 57.179 19.994 -81.437 1.00 90.06 466 GLY A N 1
ATOM 3469 C CA . GLY A 1 466 ? 56.858 20.348 -80.063 1.00 90.06 466 GLY A CA 1
ATOM 3470 C C . GLY A 1 466 ? 56.110 21.674 -79.910 1.00 90.06 466 GLY A C 1
ATOM 3471 O O . GLY A 1 466 ? 55.646 21.935 -78.798 1.00 90.06 466 GLY A O 1
ATOM 3472 N N . TRP A 1 467 ? 55.977 22.501 -80.950 1.00 92.38 467 TRP A N 1
ATOM 3473 C CA . TRP A 1 467 ? 55.247 23.773 -80.915 1.00 92.38 467 TRP A CA 1
ATOM 3474 C C . TRP A 1 467 ? 53.841 23.637 -81.500 1.00 92.38 467 TRP A C 1
ATOM 3476 O O . TRP A 1 467 ? 53.607 22.944 -82.484 1.00 92.38 467 TRP A O 1
ATOM 3486 N N . SER A 1 468 ? 52.871 24.329 -80.904 1.00 93.69 468 SER A N 1
ATOM 3487 C CA . SER A 1 468 ? 51.496 24.305 -81.406 1.00 93.69 468 SER A CA 1
ATOM 3488 C C . SER A 1 468 ? 51.347 25.054 -82.737 1.00 93.69 468 SER A C 1
ATOM 3490 O O . SER A 1 468 ? 51.848 26.172 -82.884 1.00 93.69 468 SER A O 1
ATOM 3492 N N . ASP A 1 469 ? 50.521 24.535 -83.657 1.00 90.94 469 ASP A N 1
ATOM 3493 C CA . ASP A 1 469 ? 50.182 25.158 -84.956 1.00 90.94 469 ASP A CA 1
ATOM 3494 C C . ASP A 1 469 ? 49.714 26.627 -84.818 1.00 90.94 469 ASP A C 1
ATOM 3496 O O . ASP A 1 469 ? 49.744 27.416 -85.765 1.00 90.94 469 ASP A O 1
ATOM 3500 N N . LEU A 1 470 ? 49.204 26.996 -83.639 1.00 88.75 470 LEU A N 1
ATOM 3501 C CA . LEU A 1 470 ? 48.672 28.321 -83.322 1.00 88.75 470 LEU A CA 1
ATOM 3502 C C . LEU A 1 470 ? 49.764 29.362 -83.028 1.00 88.75 470 LEU A C 1
ATOM 3504 O O . LEU A 1 470 ? 49.508 30.558 -83.203 1.00 88.75 470 LEU A O 1
ATOM 3508 N N . ASN A 1 471 ? 50.943 28.923 -82.591 1.00 85.75 471 ASN A N 1
ATOM 3509 C CA . ASN A 1 471 ? 52.098 29.764 -82.262 1.00 85.75 471 ASN A CA 1
ATOM 3510 C C . ASN A 1 471 ? 53.355 29.410 -83.070 1.00 85.75 471 ASN A C 1
ATOM 3512 O O . ASN A 1 471 ? 54.393 30.044 -82.873 1.00 85.75 471 ASN A O 1
ATOM 3516 N N . ASP A 1 472 ? 53.247 28.459 -83.989 1.00 89.25 472 ASP A N 1
ATOM 3517 C CA . ASP A 1 472 ? 54.284 28.114 -84.944 1.00 89.25 472 ASP A CA 1
ATOM 3518 C C . ASP A 1 472 ? 54.131 28.927 -86.248 1.00 89.25 472 ASP A C 1
ATOM 3520 O O . ASP A 1 472 ? 53.074 28.969 -86.889 1.00 89.25 472 ASP A O 1
ATOM 3524 N N . ALA A 1 473 ? 55.202 29.619 -86.646 1.00 88.81 473 ALA A N 1
ATOM 3525 C CA . ALA A 1 473 ? 55.264 30.335 -87.920 1.00 88.81 473 ALA A CA 1
ATOM 3526 C C . ALA A 1 473 ? 55.329 29.388 -89.138 1.00 88.81 473 ALA A C 1
ATOM 3528 O O . ALA A 1 473 ? 54.954 29.792 -90.247 1.00 88.81 473 ALA A O 1
ATOM 3529 N N . PHE A 1 474 ? 55.756 28.139 -88.937 1.00 89.12 474 PHE A N 1
ATOM 3530 C CA . PHE A 1 474 ? 55.932 27.107 -89.953 1.00 89.12 474 PHE A CA 1
ATOM 3531 C C . PHE A 1 474 ? 55.320 25.738 -89.557 1.00 89.12 474 PHE A C 1
ATOM 3533 O O . PHE A 1 474 ? 56.059 24.762 -89.586 1.00 89.12 474 PHE A O 1
ATOM 3540 N N . PRO A 1 475 ? 53.978 25.603 -89.395 1.00 86.19 475 PRO A N 1
ATOM 3541 C CA . PRO A 1 475 ? 53.289 24.388 -88.884 1.00 86.19 475 PRO A CA 1
ATOM 3542 C C . PRO A 1 475 ? 53.408 23.083 -89.707 1.00 86.19 475 PRO A C 1
ATOM 3544 O O . PRO A 1 475 ? 52.569 22.191 -89.630 1.00 86.19 475 PRO A O 1
ATOM 3547 N N . GLY A 1 476 ? 54.341 22.998 -90.649 1.00 87.81 476 GLY A N 1
ATOM 3548 C CA . GLY A 1 476 ? 54.594 21.824 -91.480 1.00 87.81 476 GLY A CA 1
ATOM 3549 C C . GLY A 1 476 ? 56.086 21.559 -91.700 1.00 87.81 476 GLY A C 1
ATOM 3550 O O . GLY A 1 476 ? 56.418 20.764 -92.590 1.00 87.81 476 GLY A O 1
ATOM 3551 N N . ASP A 1 477 ? 56.969 22.251 -90.979 1.00 87.44 477 ASP A N 1
ATOM 3552 C CA . ASP A 1 477 ? 58.424 22.130 -91.042 1.00 87.44 477 ASP A CA 1
ATOM 3553 C C . ASP A 1 477 ? 59.041 21.918 -89.651 1.00 87.44 477 ASP A C 1
ATOM 3555 O O . ASP A 1 477 ? 59.485 22.852 -88.992 1.00 87.44 477 ASP A O 1
ATOM 3559 N N . VAL A 1 478 ? 59.255 20.641 -89.323 1.00 91.12 478 VAL A N 1
ATOM 3560 C CA . VAL A 1 478 ? 59.835 20.148 -88.059 1.00 91.12 478 VAL A CA 1
ATOM 3561 C C . VAL A 1 478 ? 61.208 20.726 -87.662 1.00 91.12 478 VAL A C 1
ATOM 3563 O O . VAL A 1 478 ? 61.807 20.334 -86.659 1.00 91.12 478 VAL A O 1
ATOM 3566 N N . THR A 1 479 ? 61.824 21.555 -88.506 1.00 87.00 479 THR A N 1
ATOM 3567 C CA . THR A 1 479 ? 63.151 22.128 -88.263 1.00 87.00 479 THR A CA 1
ATOM 3568 C C . THR A 1 479 ? 63.134 23.577 -87.778 1.00 87.00 479 THR A C 1
ATOM 3570 O O . THR A 1 479 ? 64.199 24.064 -87.376 1.00 87.00 479 THR A O 1
ATOM 3573 N N . GLN A 1 480 ? 61.988 24.267 -87.805 1.00 85.81 480 GLN A N 1
ATOM 3574 C CA . GLN A 1 480 ? 61.886 25.690 -87.475 1.00 85.81 480 GLN A CA 1
ATOM 3575 C C . GLN A 1 480 ? 60.482 26.085 -86.999 1.00 85.81 480 GLN A C 1
ATOM 3577 O O . GLN A 1 480 ? 59.529 25.815 -87.701 1.00 85.81 480 GLN A O 1
ATOM 3582 N N . HIS A 1 481 ? 60.393 26.851 -85.901 1.00 82.38 481 HIS A N 1
ATOM 3583 C CA . HIS A 1 481 ? 59.100 27.254 -85.321 1.00 82.38 481 HIS A CA 1
ATOM 3584 C C . HIS A 1 481 ? 58.866 28.785 -85.210 1.00 82.38 481 HIS A C 1
ATOM 3586 O O . HIS A 1 481 ? 57.772 29.256 -84.905 1.00 82.38 481 HIS A O 1
ATOM 3592 N N . SER A 1 482 ? 59.904 29.613 -85.415 1.00 86.19 482 SER A N 1
ATOM 3593 C CA . SER A 1 482 ? 59.856 31.078 -85.213 1.00 86.19 482 SER A CA 1
ATOM 3594 C C . SER A 1 482 ? 60.461 31.841 -86.392 1.00 86.19 482 SER A C 1
ATOM 3596 O O . SER A 1 482 ? 61.551 31.501 -86.851 1.00 86.19 482 SER A O 1
ATOM 3598 N N . ASP A 1 483 ? 59.785 32.906 -86.835 1.00 83.06 483 ASP A N 1
ATOM 3599 C CA . ASP A 1 483 ? 60.218 33.821 -87.903 1.00 83.06 483 ASP A CA 1
ATOM 3600 C C . ASP A 1 483 ? 60.496 35.230 -87.340 1.00 83.06 483 ASP A C 1
ATOM 3602 O O . ASP A 1 483 ? 59.611 36.085 -87.244 1.00 83.06 483 ASP A O 1
ATOM 3606 N N . ASP A 1 484 ? 61.743 35.467 -86.927 1.00 81.62 484 ASP A N 1
ATOM 3607 C CA . ASP A 1 484 ? 62.150 36.727 -86.295 1.00 81.62 484 ASP A CA 1
ATOM 3608 C C . ASP A 1 484 ? 62.292 37.898 -87.292 1.00 81.62 484 ASP A C 1
ATOM 3610 O O . ASP A 1 484 ? 62.168 39.064 -86.889 1.00 81.62 484 ASP A O 1
ATOM 3614 N N . ASP A 1 485 ? 62.597 37.637 -88.571 1.00 81.50 485 ASP A N 1
ATOM 3615 C CA . ASP A 1 485 ? 62.839 38.664 -89.598 1.00 81.50 485 ASP A CA 1
ATOM 3616 C C . ASP A 1 485 ? 61.710 38.823 -90.629 1.00 81.50 485 ASP A C 1
ATOM 3618 O O . ASP A 1 485 ? 61.695 39.827 -91.358 1.00 81.50 485 ASP A O 1
ATOM 3622 N N . GLY A 1 486 ? 60.698 37.957 -90.582 1.00 75.56 486 GLY A N 1
ATOM 3623 C CA . GLY A 1 486 ? 59.405 38.129 -91.236 1.00 75.56 486 GLY A CA 1
ATOM 3624 C C . GLY A 1 486 ? 59.438 37.878 -92.740 1.00 75.56 486 GLY A C 1
ATOM 3625 O O . GLY A 1 486 ? 58.659 38.515 -93.467 1.00 75.56 486 GLY A O 1
ATOM 3626 N N . ASP A 1 487 ? 60.382 37.070 -93.228 1.00 77.12 487 ASP A N 1
ATOM 3627 C CA . ASP A 1 487 ? 60.540 36.789 -94.658 1.00 77.12 487 ASP A CA 1
ATOM 3628 C C . ASP A 1 487 ? 59.890 35.484 -95.138 1.00 77.12 487 ASP A C 1
ATOM 3630 O O . ASP A 1 487 ? 59.678 35.361 -96.354 1.00 77.12 487 ASP A O 1
ATOM 3634 N N . GLY A 1 488 ? 59.411 34.663 -94.196 1.00 65.94 488 GLY A N 1
ATOM 3635 C CA . GLY A 1 488 ? 58.517 33.526 -94.410 1.00 65.94 488 GLY A CA 1
ATOM 3636 C C . GLY A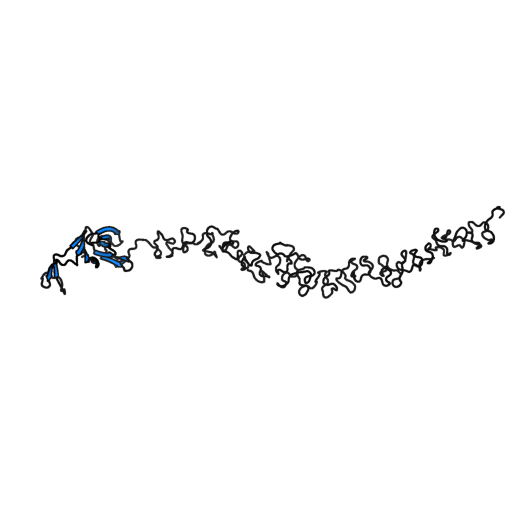 1 488 ? 59.085 32.320 -95.145 1.00 65.94 488 GLY A C 1
ATOM 3637 O O . GLY A 1 488 ? 60.079 32.410 -95.902 1.00 65.94 488 GLY A O 1
#

Radius of gyration: 67.66 Å; chains: 1; bounding box: 124×68×194 Å

Foldseek 3Di:
DQAKDWDADPVLQWIWIQDLPQQFIKIFRNPDPPKDKDFCCVPPPDPDNDPGDIDIPDTDMDTATHPAARWAEWEDDDQKIWTAHQQAQKIWIWRADPNNRYTDTDDIDRDPARGWHYWYQDPVRWIWTQRPVVRDIDTDDPADQQCPLPDGCVPALDSNFRDVVQAQLCPDSHHPRPDQQRQPQPDGLVQAPQSNADHDHHDDCVQQVQRRNYGLPPGAQQSQPQDDGPVQALQSSADHDHHDDCVQQVLRSNYGPVPGAQQSLLLQEGQAQDDDPSSNHHHAPVRGQPCSNPHSVHHDDCVQQLRRSNAGPPPGDQQSNPLPAGPVQAPCSRAADCQQDDRHHRAHQQCNLRHHPVQAPCSNFSQARDQQCPQPAGCRPVGDLHAQPRNAADPAADDHGRAHQQCPLRDHPVQAPCSNFNQARDQQCNQSAGCRPPGDLHAPPRNAADPAADPGRRAHQQCNLRHHPVQAPCSNDSPGGDDPPPPD